Protein AF-A0A3B0PKA1-F1 (afdb_monomer_lite)

pLDDT: mean 84.86, std 13.34, range [21.42, 97.5]

Structure (mmCIF, N/CA/C/O backbone):
data_AF-A0A3B0PKA1-F1
#
_entry.id   AF-A0A3B0PKA1-F1
#
loop_
_atom_site.group_PDB
_atom_site.id
_atom_site.type_symbol
_atom_site.label_atom_id
_atom_site.label_alt_id
_atom_site.label_comp_id
_atom_site.label_asym_id
_atom_site.label_entity_id
_atom_site.label_seq_id
_atom_site.pdbx_PDB_ins_code
_atom_site.Cartn_x
_atom_site.Cartn_y
_atom_site.Cartn_z
_atom_site.occupancy
_atom_site.B_iso_or_equiv
_atom_site.auth_seq_id
_atom_site.auth_comp_id
_atom_site.auth_asym_id
_atom_site.auth_atom_id
_atom_site.pdbx_PDB_model_num
ATOM 1 N N . MET A 1 1 ? -77.664 -12.322 25.463 1.00 48.25 1 MET A N 1
ATOM 2 C CA . MET A 1 1 ? -76.205 -12.527 25.342 1.00 48.25 1 MET A CA 1
ATOM 3 C C . MET A 1 1 ? -75.814 -13.983 25.418 1.00 48.25 1 MET A C 1
ATOM 5 O O . MET A 1 1 ? -75.899 -14.606 26.480 1.00 48.25 1 MET A O 1
ATOM 9 N N . SER A 1 2 ? -75.404 -14.516 24.267 1.00 49.59 2 SER A N 1
ATOM 10 C CA . SER A 1 2 ? -74.967 -15.905 24.112 1.00 49.59 2 SER A CA 1
ATOM 11 C C . SER A 1 2 ? -73.752 -16.231 25.003 1.00 49.59 2 SER A C 1
ATOM 13 O O . SER A 1 2 ? -72.938 -15.366 25.334 1.00 49.59 2 SER A O 1
ATOM 15 N N . LYS A 1 3 ? -73.601 -17.505 25.400 1.00 47.59 3 LYS A N 1
ATOM 16 C CA . LYS A 1 3 ? -72.498 -17.985 26.266 1.00 47.59 3 LYS A CA 1
ATOM 17 C C . LYS A 1 3 ? -71.099 -17.674 25.703 1.00 47.59 3 LYS A C 1
ATOM 19 O O . LYS A 1 3 ? -70.164 -17.510 26.482 1.00 47.59 3 LYS A O 1
ATOM 24 N N . LYS A 1 4 ? -70.956 -17.600 24.374 1.00 49.38 4 LYS A N 1
ATOM 25 C CA . LYS A 1 4 ? -69.690 -17.305 23.681 1.00 49.38 4 LYS A CA 1
ATOM 26 C C . LYS A 1 4 ? -69.382 -15.802 23.631 1.00 49.38 4 LYS A C 1
ATOM 28 O O . LYS A 1 4 ? -68.268 -15.447 23.999 1.00 49.38 4 LYS A O 1
ATOM 33 N N . LEU A 1 5 ? -70.361 -14.928 23.354 1.00 52.94 5 LEU A N 1
ATOM 34 C CA . LEU A 1 5 ? -70.162 -13.470 23.461 1.00 52.94 5 LEU A CA 1
ATOM 35 C C . LEU A 1 5 ? -69.866 -13.044 24.910 1.00 52.94 5 LEU A C 1
ATOM 37 O O . LEU A 1 5 ? -69.039 -12.176 25.158 1.00 52.94 5 LEU A O 1
ATOM 41 N N . LYS A 1 6 ? -70.481 -13.719 25.895 1.00 49.94 6 LYS A N 1
ATOM 42 C CA . LYS A 1 6 ? -70.120 -13.543 27.310 1.00 49.94 6 LYS A CA 1
ATOM 43 C C . LYS A 1 6 ? -68.649 -13.892 27.566 1.00 49.94 6 LYS A C 1
ATOM 45 O O . LYS A 1 6 ? -67.989 -13.155 28.283 1.00 49.94 6 LYS A O 1
ATOM 50 N N . ARG A 1 7 ? -68.109 -14.973 26.983 1.00 48.44 7 ARG A N 1
ATOM 51 C CA . ARG A 1 7 ? -66.695 -15.372 27.156 1.00 48.44 7 ARG A CA 1
ATOM 52 C C . ARG A 1 7 ? -65.703 -14.387 26.521 1.00 48.44 7 ARG A C 1
ATOM 54 O O . ARG A 1 7 ? -64.682 -14.128 27.150 1.00 48.44 7 ARG A O 1
ATOM 61 N N . SER A 1 8 ? -65.999 -13.819 25.348 1.00 44.75 8 SER A N 1
ATOM 62 C CA . SER A 1 8 ? -65.155 -12.779 24.730 1.00 44.75 8 SER A CA 1
ATOM 63 C C . SER A 1 8 ? -65.205 -11.454 25.505 1.00 44.75 8 SER A C 1
ATOM 65 O O . SER A 1 8 ? -64.169 -10.825 25.709 1.00 44.75 8 SER A O 1
ATOM 67 N N . LEU A 1 9 ? -66.364 -11.083 26.063 1.00 46.16 9 LEU A N 1
ATOM 68 C CA . LEU A 1 9 ? -66.490 -9.956 27.002 1.00 46.16 9 LEU A CA 1
ATOM 69 C C . LEU A 1 9 ? -65.773 -10.192 28.340 1.00 46.16 9 LEU A C 1
ATOM 71 O O . LEU A 1 9 ? -65.157 -9.267 28.864 1.00 46.16 9 LEU A O 1
ATOM 75 N N . PHE A 1 10 ? -65.796 -11.419 28.873 1.00 46.25 10 PHE A N 1
ATOM 76 C CA . PHE A 1 10 ? -65.104 -11.767 30.121 1.00 46.25 10 PHE A CA 1
ATOM 77 C C . PHE A 1 10 ? -63.570 -11.682 30.006 1.00 46.25 10 PHE A C 1
ATOM 79 O O . PHE A 1 10 ? -62.896 -11.371 30.986 1.00 46.25 10 PHE A O 1
ATOM 86 N N . ALA A 1 11 ? -63.006 -11.925 28.819 1.00 46.72 11 ALA A N 1
ATOM 87 C CA . ALA A 1 11 ? -61.573 -11.758 28.572 1.00 46.72 11 ALA A CA 1
ATOM 88 C C . ALA A 1 11 ? -61.147 -10.278 28.526 1.00 46.72 11 ALA A C 1
ATOM 90 O O . ALA A 1 11 ? -60.048 -9.945 28.960 1.00 46.72 11 ALA A O 1
ATOM 91 N N . ILE A 1 12 ? -62.036 -9.386 28.078 1.00 41.16 12 ILE A N 1
ATOM 92 C CA . ILE A 1 12 ? -61.832 -7.927 28.097 1.00 41.16 12 ILE A CA 1
ATOM 93 C C . ILE A 1 12 ? -62.054 -7.358 29.514 1.00 41.16 12 ILE A C 1
ATOM 95 O O . ILE A 1 12 ? -61.378 -6.410 29.917 1.00 41.16 12 ILE A O 1
ATOM 99 N N . SER A 1 13 ? -62.956 -7.954 30.305 1.00 42.12 13 SER A N 1
ATOM 100 C CA . SER A 1 13 ? -63.245 -7.528 31.683 1.00 42.12 13 SER A CA 1
ATOM 101 C C . SER A 1 13 ? -62.254 -8.043 32.732 1.00 42.12 13 SER A C 1
ATOM 103 O O . SER A 1 13 ? -62.233 -7.517 33.837 1.00 42.12 13 SER A O 1
ATOM 105 N N . ALA A 1 14 ? -61.403 -9.029 32.419 1.00 40.91 14 ALA A N 1
ATOM 106 C CA . ALA A 1 14 ? -60.359 -9.536 33.327 1.00 40.91 14 ALA A CA 1
ATOM 107 C C . ALA A 1 14 ? -59.268 -8.494 33.679 1.00 40.91 14 ALA A C 1
ATOM 109 O O . ALA A 1 14 ? -58.341 -8.784 34.430 1.00 40.91 14 ALA A O 1
ATOM 110 N N . LEU A 1 15 ? -59.397 -7.275 33.150 1.00 39.22 15 LEU A N 1
ATOM 111 C CA . LEU A 1 15 ? -58.560 -6.112 33.415 1.00 39.22 15 LEU A CA 1
ATOM 112 C C . LEU A 1 15 ? -59.073 -5.205 34.565 1.00 39.22 15 LEU A C 1
ATOM 114 O O . LEU A 1 15 ? -58.473 -4.152 34.765 1.00 39.22 15 LEU A O 1
ATOM 118 N N . SER A 1 16 ? -60.135 -5.558 35.312 1.00 33.66 16 SER A N 1
ATOM 119 C CA . SER A 1 16 ? -60.466 -4.953 36.627 1.00 33.66 16 SER A CA 1
ATOM 120 C C . SER A 1 16 ? -61.493 -5.762 37.455 1.00 33.66 16 SER A C 1
ATOM 122 O O . SER A 1 16 ? -62.123 -6.704 36.978 1.00 33.66 16 SER A O 1
ATOM 124 N N . THR A 1 17 ? -61.614 -5.418 38.742 1.00 30.28 17 THR A N 1
ATOM 125 C CA . THR A 1 17 ? -62.370 -6.104 39.809 1.00 30.28 17 THR A CA 1
ATOM 126 C C . THR A 1 17 ? -63.901 -6.108 39.642 1.00 30.28 17 THR A C 1
ATOM 128 O O . THR A 1 17 ? -64.509 -5.050 39.553 1.00 30.28 17 THR A O 1
ATOM 131 N N . LEU A 1 18 ? -64.479 -7.320 39.705 1.00 28.75 18 LEU A N 1
ATOM 132 C CA . LEU A 1 18 ? -65.844 -7.753 40.089 1.00 28.75 18 LEU A CA 1
ATOM 133 C C . LEU A 1 18 ? -67.097 -6.955 39.657 1.00 28.75 18 LEU A C 1
ATOM 135 O O . LEU A 1 18 ? -67.334 -5.825 40.062 1.00 28.75 18 LEU A O 1
ATOM 139 N N . GLY A 1 19 ? -68.015 -7.687 39.011 1.00 25.94 19 GLY A N 1
ATOM 140 C CA . GLY A 1 19 ? -69.437 -7.361 38.872 1.00 25.94 19 GLY A CA 1
ATOM 141 C C . GLY A 1 19 ? -70.203 -8.525 38.232 1.00 25.94 19 GLY A C 1
ATOM 142 O O . GLY A 1 19 ? -70.365 -8.578 37.016 1.00 25.94 19 GLY A O 1
ATOM 143 N N . LEU A 1 20 ? -70.622 -9.504 39.042 1.00 32.75 20 LEU A N 1
ATOM 144 C CA . LEU A 1 20 ? -71.535 -10.579 38.629 1.00 32.75 20 LEU A CA 1
ATOM 145 C C . LEU A 1 20 ? -72.893 -9.976 38.253 1.00 32.75 20 LEU A C 1
ATOM 147 O O . LEU A 1 20 ? -73.481 -9.278 39.073 1.00 32.75 20 LEU A O 1
ATOM 151 N N . ILE A 1 21 ? -73.428 -10.296 37.070 1.00 27.05 21 ILE A N 1
ATOM 152 C CA . ILE A 1 21 ? -74.845 -10.051 36.771 1.00 27.05 21 ILE A CA 1
ATOM 153 C C . ILE A 1 21 ? -75.478 -11.301 36.153 1.00 27.05 21 ILE A C 1
ATOM 155 O O . ILE A 1 21 ? -75.016 -11.868 35.157 1.00 27.05 21 ILE A O 1
ATOM 159 N N . THR A 1 22 ? -76.540 -11.724 36.826 1.00 25.30 22 THR A N 1
ATOM 160 C CA . THR A 1 22 ? -77.442 -12.842 36.571 1.00 25.30 22 THR A CA 1
ATOM 161 C C . THR A 1 22 ? -78.277 -12.643 35.302 1.00 25.30 22 THR A C 1
ATOM 163 O O . THR A 1 22 ? -78.594 -11.531 34.888 1.00 25.30 22 THR A O 1
ATOM 166 N N . SER A 1 23 ? -78.626 -13.751 34.648 1.00 23.38 23 SER A N 1
ATOM 167 C CA . SER A 1 23 ? -79.532 -13.786 33.497 1.00 23.38 23 SER A CA 1
ATOM 168 C C . SER A 1 23 ? -80.993 -13.833 33.943 1.00 23.38 23 SER A C 1
ATOM 170 O O . SER A 1 23 ? -81.346 -14.730 34.703 1.00 23.38 23 SER A O 1
ATOM 172 N N . CYS A 1 24 ? -81.843 -12.965 33.391 1.00 21.42 24 CYS A N 1
ATOM 173 C CA . CYS A 1 24 ? -83.278 -13.234 33.285 1.00 21.42 24 CYS A CA 1
ATOM 174 C C . CYS A 1 24 ? -83.557 -13.938 31.954 1.00 21.42 24 CYS A C 1
ATOM 176 O O . CYS A 1 24 ? -83.098 -13.496 30.898 1.00 21.42 24 CYS A O 1
ATOM 178 N N . SER A 1 25 ? -84.268 -15.060 32.030 1.00 26.38 25 SER A N 1
ATOM 179 C CA . SER A 1 25 ? -84.906 -15.715 30.893 1.00 26.38 25 SER A CA 1
ATOM 180 C C . SER A 1 25 ? -86.164 -14.950 30.502 1.00 26.38 25 SER A C 1
ATOM 182 O O . SER A 1 25 ? -86.925 -14.583 31.393 1.00 26.38 25 SER A O 1
ATOM 184 N N . CYS A 1 26 ? -86.440 -14.826 29.207 1.00 22.48 26 CYS A N 1
ATOM 185 C CA . CYS A 1 26 ? -87.799 -14.617 28.718 1.00 22.48 26 CYS A CA 1
ATOM 186 C C . CYS A 1 26 ? -88.085 -15.577 27.563 1.00 22.48 26 CYS A C 1
ATOM 188 O O . CYS A 1 26 ? -87.198 -15.958 26.800 1.00 22.48 26 CYS A O 1
ATOM 190 N N . SER A 1 27 ? -89.335 -16.011 27.563 1.00 24.77 27 SER A N 1
ATOM 191 C CA . SER A 1 27 ? -89.981 -17.113 26.865 1.00 24.77 27 SER A CA 1
ATOM 192 C C . SER A 1 27 ? -90.257 -16.865 25.379 1.00 24.77 27 SER A C 1
ATOM 194 O O . SER A 1 27 ? -90.364 -15.727 24.929 1.00 24.77 27 SER A O 1
ATOM 196 N N . LYS A 1 28 ? -90.425 -17.981 24.657 1.00 32.22 28 LYS A N 1
ATOM 197 C CA . LYS A 1 28 ? -90.953 -18.085 23.289 1.00 32.22 28 LYS A CA 1
ATOM 198 C C . LYS A 1 28 ? -92.374 -17.511 23.166 1.00 32.22 28 LYS A C 1
ATOM 200 O O . LYS A 1 28 ? -93.164 -17.736 24.085 1.00 32.22 28 LYS A O 1
ATOM 205 N N . PRO A 1 29 ? -92.733 -16.914 22.019 1.00 26.41 29 PRO A N 1
ATOM 206 C CA . PRO A 1 29 ? -94.102 -16.871 21.529 1.00 26.41 29 PRO A CA 1
ATOM 207 C C . PRO A 1 29 ? -94.347 -17.889 20.401 1.00 26.41 29 PRO A C 1
ATOM 209 O O . PRO A 1 29 ? -93.425 -18.380 19.754 1.00 26.41 29 PRO A O 1
ATOM 212 N N . GLU A 1 30 ? -95.625 -18.223 20.258 1.00 27.77 30 GLU A N 1
ATOM 213 C CA . GLU A 1 30 ? -96.225 -19.273 19.436 1.00 27.77 30 GLU A CA 1
ATOM 214 C C . GLU A 1 30 ? -96.279 -18.968 17.931 1.00 27.77 30 GLU A C 1
ATOM 216 O O . GLU A 1 30 ? -96.317 -17.817 17.497 1.00 27.77 30 GLU A O 1
ATOM 221 N N . GLU A 1 31 ? -96.354 -20.057 17.163 1.00 31.94 31 GLU A N 1
ATOM 222 C CA . GLU A 1 31 ? -96.553 -20.123 15.716 1.00 31.94 31 GLU A CA 1
ATOM 223 C C . GLU A 1 31 ? -97.854 -19.457 15.238 1.00 31.94 31 GLU A C 1
ATOM 225 O O . GLU A 1 31 ? -98.938 -19.682 15.782 1.00 31.94 31 GLU A O 1
ATOM 230 N N . LYS A 1 32 ? -97.767 -18.764 14.096 1.00 29.14 32 LYS A N 1
ATOM 231 C CA . LYS A 1 32 ? -98.880 -18.618 13.152 1.00 29.14 32 LYS A CA 1
ATOM 232 C C . LYS A 1 32 ? -98.421 -18.924 11.728 1.00 29.14 32 LYS A C 1
ATOM 234 O O . LYS A 1 32 ? -97.466 -18.347 11.223 1.00 29.14 32 LYS A O 1
ATOM 239 N N . VAL A 1 33 ? -99.157 -19.834 11.097 1.00 37.03 33 VAL A N 1
ATOM 240 C CA . VAL A 1 33 ? -99.044 -20.269 9.700 1.00 37.03 33 VAL A CA 1
ATOM 241 C C . VAL A 1 33 ? -99.856 -19.328 8.807 1.00 37.03 33 VAL A C 1
ATOM 243 O O . VAL A 1 33 ? -101.054 -19.205 9.045 1.00 37.03 33 VAL A O 1
ATOM 246 N N . VAL A 1 34 ? -99.245 -18.738 7.763 1.00 34.03 34 VAL A N 1
ATOM 247 C CA . VAL A 1 34 ? -99.945 -18.279 6.538 1.00 34.03 34 VAL A CA 1
ATOM 248 C C . VAL A 1 34 ? -99.058 -18.426 5.278 1.00 34.03 34 VAL A C 1
ATOM 250 O O . VAL A 1 34 ? -98.109 -17.679 5.051 1.00 34.03 34 VAL A O 1
ATOM 253 N N . GLU A 1 35 ? -99.426 -19.444 4.497 1.00 38.50 35 GLU A N 1
ATOM 254 C CA . GLU A 1 35 ? -99.403 -19.720 3.042 1.00 38.50 35 GLU A CA 1
ATOM 255 C C . GLU A 1 35 ? -98.664 -18.829 1.995 1.00 38.50 35 GLU A C 1
ATOM 257 O O . GLU A 1 35 ? -99.011 -17.689 1.690 1.00 38.50 35 GLU A O 1
ATOM 262 N N . ASP A 1 36 ? -97.701 -19.472 1.314 1.00 48.66 36 ASP A N 1
ATOM 263 C CA . ASP A 1 36 ? -97.700 -19.869 -0.117 1.00 48.66 36 ASP A CA 1
ATOM 264 C C . ASP A 1 36 ? -97.732 -18.870 -1.298 1.00 48.66 36 ASP A C 1
ATOM 266 O O . ASP A 1 36 ? -97.757 -19.298 -2.453 1.00 48.66 36 ASP A O 1
ATOM 270 N N . LYS A 1 37 ? -97.541 -17.561 -1.092 1.00 48.62 37 LYS A N 1
ATOM 271 C CA . LYS A 1 37 ? -97.095 -16.653 -2.193 1.00 48.62 37 LYS A CA 1
ATOM 272 C C . LYS A 1 37 ? -95.758 -15.943 -1.964 1.00 48.62 37 LYS A C 1
ATOM 274 O O . LYS A 1 37 ? -95.287 -15.204 -2.822 1.00 48.62 37 LYS A O 1
ATOM 279 N N . LYS A 1 38 ? -95.114 -16.226 -0.832 1.00 53.88 38 LYS A N 1
ATOM 280 C CA . LYS A 1 38 ? -93.883 -15.579 -0.350 1.00 53.88 38 LYS A CA 1
ATOM 281 C C . LYS A 1 38 ? -92.579 -16.206 -0.921 1.00 53.88 38 LYS A C 1
ATOM 283 O O . LYS A 1 38 ? -91.553 -15.542 -1.001 1.00 53.88 38 LYS A O 1
ATOM 288 N N . LYS A 1 39 ? -92.610 -17.453 -1.424 1.00 53.81 39 LYS A N 1
ATOM 289 C CA . LYS A 1 39 ? -91.412 -18.262 -1.781 1.00 53.81 39 LYS A CA 1
ATOM 290 C C . LYS A 1 39 ? -90.737 -17.993 -3.141 1.00 53.81 39 LYS A C 1
ATOM 292 O O . LYS A 1 39 ? -89.712 -18.611 -3.421 1.00 53.81 39 LYS A O 1
ATOM 297 N N . THR A 1 40 ? -91.258 -17.111 -3.997 1.00 57.56 40 THR A N 1
ATOM 298 C CA . THR A 1 40 ? -90.660 -16.831 -5.326 1.00 57.56 40 THR A CA 1
ATOM 299 C C . THR A 1 40 ? -89.819 -15.552 -5.387 1.00 57.56 40 THR A C 1
ATOM 301 O O . THR A 1 40 ? -89.220 -15.287 -6.428 1.00 57.56 40 THR A O 1
ATOM 304 N N . SER A 1 41 ? -89.755 -14.753 -4.314 1.00 77.31 41 SER A N 1
ATOM 305 C CA . SER A 1 41 ? -88.851 -13.593 -4.257 1.00 77.31 41 SER A CA 1
ATOM 306 C C . SER A 1 41 ? -87.399 -14.068 -4.209 1.00 77.31 41 SER A C 1
ATOM 308 O O . SER A 1 41 ? -87.027 -14.899 -3.376 1.00 77.31 41 SER A O 1
ATOM 310 N N . LYS A 1 42 ? -86.573 -13.526 -5.109 1.00 83.12 42 LYS A N 1
ATOM 311 C CA . LYS A 1 42 ? -85.138 -13.816 -5.165 1.00 83.12 42 LYS A CA 1
ATOM 312 C C . LYS A 1 42 ? -84.442 -13.353 -3.882 1.00 83.12 42 LYS A C 1
ATOM 314 O O . LYS A 1 42 ? -83.592 -14.065 -3.361 1.00 83.12 42 LYS A O 1
ATOM 319 N N . GLU A 1 43 ? -84.855 -12.202 -3.364 1.00 85.75 43 GLU A N 1
ATOM 320 C CA . GLU A 1 43 ? -84.355 -11.573 -2.145 1.00 85.75 43 GLU A CA 1
ATOM 321 C C . GLU A 1 43 ? -84.731 -12.396 -0.898 1.00 85.75 43 GLU A C 1
ATOM 323 O O . GLU A 1 43 ? -83.885 -12.626 -0.036 1.00 85.75 43 GLU A O 1
ATOM 328 N N . TYR A 1 44 ? -85.954 -12.934 -0.815 1.00 86.62 44 TYR A N 1
ATOM 329 C CA . TYR A 1 44 ? -86.344 -13.817 0.296 1.00 86.62 44 TYR A CA 1
ATOM 330 C C . TYR A 1 44 ? -85.528 -15.123 0.323 1.00 86.62 44 TYR A C 1
ATOM 332 O O . TYR A 1 44 ? -85.016 -15.523 1.366 1.00 86.62 44 TYR A O 1
ATOM 340 N N . GLN A 1 45 ? -85.339 -15.767 -0.834 1.00 86.00 45 GLN A N 1
ATOM 341 C CA . GLN A 1 45 ? -84.518 -16.983 -0.928 1.00 86.00 45 GLN A CA 1
ATOM 342 C C . GLN A 1 45 ? -83.038 -16.720 -0.608 1.00 86.00 45 GLN A C 1
ATOM 344 O O . GLN A 1 45 ? -82.337 -17.606 -0.120 1.00 86.00 45 GLN A O 1
ATOM 349 N N . GLU A 1 46 ? -82.537 -15.523 -0.920 1.00 88.62 46 GLU A N 1
ATOM 350 C CA . GLU A 1 46 ? -81.169 -15.108 -0.609 1.00 88.62 46 GLU A CA 1
ATOM 351 C C . GLU A 1 46 ? -80.947 -15.002 0.904 1.00 88.62 46 GLU A C 1
ATOM 353 O O . GLU A 1 46 ? -79.984 -15.576 1.420 1.00 88.62 46 GLU A O 1
ATOM 358 N N . ILE A 1 47 ? -81.857 -14.338 1.623 1.00 87.94 47 ILE A N 1
ATOM 359 C CA . ILE A 1 47 ? -81.729 -14.177 3.075 1.00 87.94 47 ILE A CA 1
ATOM 360 C C . ILE A 1 47 ? -81.985 -15.492 3.831 1.00 87.94 47 ILE A C 1
ATOM 362 O O . ILE A 1 47 ? -81.279 -15.790 4.794 1.00 87.94 47 ILE A O 1
ATOM 366 N N . GLU A 1 48 ? -82.914 -16.332 3.360 1.00 87.62 48 GLU A N 1
ATOM 367 C CA . GLU A 1 48 ? -83.159 -17.678 3.902 1.00 87.62 48 GLU A CA 1
ATOM 368 C C . GLU A 1 48 ? -81.900 -18.555 3.796 1.00 87.62 48 GLU A C 1
ATOM 370 O O . GLU A 1 48 ? -81.413 -19.077 4.803 1.00 87.62 48 GLU A O 1
ATOM 375 N N . LYS A 1 49 ? -81.284 -18.610 2.604 1.00 88.56 49 LYS A N 1
ATOM 376 C CA . LYS A 1 49 ? -80.013 -19.319 2.397 1.00 88.56 49 LYS A CA 1
ATOM 377 C C . LYS A 1 49 ? -78.902 -18.770 3.281 1.00 88.56 49 LYS A C 1
ATOM 379 O O . LYS A 1 49 ? -78.116 -19.556 3.808 1.00 88.56 49 LYS A O 1
ATOM 384 N N . PHE A 1 50 ? -78.793 -17.450 3.438 1.00 90.75 50 PHE A N 1
ATOM 385 C CA . PHE A 1 50 ? -77.783 -16.855 4.313 1.00 90.75 50 PHE A CA 1
ATOM 386 C C . PHE A 1 50 ? -77.911 -17.368 5.753 1.00 90.75 50 PHE A C 1
ATOM 388 O O . PHE A 1 50 ? -76.899 -17.710 6.374 1.00 90.75 50 PHE A O 1
ATOM 395 N N . PHE A 1 51 ? -79.135 -17.460 6.276 1.00 90.38 51 PHE A N 1
ATOM 396 C CA . PHE A 1 51 ? -79.373 -17.984 7.616 1.00 90.38 51 PHE A CA 1
ATOM 397 C C . PHE A 1 51 ? -79.048 -19.474 7.737 1.00 90.38 51 PHE A C 1
ATOM 399 O O . PHE A 1 51 ? -78.365 -19.847 8.690 1.00 90.38 51 PHE A O 1
ATOM 406 N N . ASP A 1 52 ? -79.449 -20.302 6.768 1.00 86.00 52 ASP A N 1
ATOM 407 C CA . ASP A 1 52 ? -79.127 -21.738 6.747 1.00 86.00 52 ASP A CA 1
ATOM 408 C C . ASP A 1 52 ? -77.612 -21.997 6.806 1.00 86.00 52 ASP A C 1
ATOM 410 O O . ASP A 1 52 ? -77.145 -22.855 7.552 1.00 86.00 52 ASP A O 1
ATOM 414 N N . HIS A 1 53 ? -76.814 -21.208 6.077 1.00 86.62 53 HIS A N 1
ATOM 415 C CA . HIS A 1 53 ? -75.350 -21.337 6.074 1.00 86.62 53 HIS A CA 1
ATOM 416 C C . HIS A 1 53 ? -74.680 -20.888 7.383 1.00 86.62 53 HIS A C 1
ATOM 418 O O . HIS A 1 53 ? -73.504 -21.186 7.605 1.00 86.62 53 HIS A O 1
ATOM 424 N N . ASN A 1 54 ? -75.381 -20.137 8.233 1.00 82.56 54 ASN A N 1
ATOM 425 C CA . ASN A 1 54 ? -74.835 -19.560 9.461 1.00 82.56 54 ASN A CA 1
ATOM 426 C C . ASN A 1 54 ? -75.503 -20.104 10.736 1.00 82.56 54 ASN A C 1
ATOM 428 O O . ASN A 1 54 ? -75.267 -19.578 11.833 1.00 82.56 54 ASN A O 1
ATOM 432 N N . GLU A 1 55 ? -76.294 -21.174 10.627 1.00 72.00 55 GLU A N 1
ATOM 433 C CA . GLU A 1 55 ? -76.774 -21.911 11.792 1.00 72.00 55 GLU A CA 1
ATOM 434 C C . GLU A 1 55 ? -75.598 -22.480 12.615 1.00 72.00 55 GLU A C 1
ATOM 436 O O . GLU A 1 55 ? -74.573 -22.886 12.060 1.00 72.00 55 GLU A O 1
ATOM 441 N N . PRO A 1 56 ? -75.702 -22.522 13.957 1.00 76.25 56 PRO A N 1
ATOM 442 C CA . PRO A 1 56 ? -76.844 -22.117 14.780 1.00 76.25 56 PRO A CA 1
ATOM 443 C C . PRO A 1 56 ? -76.752 -20.673 15.322 1.00 76.25 56 PRO A C 1
ATOM 445 O O . PRO A 1 56 ? -77.486 -20.315 16.243 1.00 76.25 56 PRO A O 1
ATOM 448 N N . ILE A 1 57 ? -75.809 -19.844 14.843 1.00 77.81 57 ILE A N 1
ATOM 449 C CA . ILE A 1 57 ? -75.477 -18.545 15.472 1.00 77.81 57 ILE A CA 1
ATOM 450 C C . ILE A 1 57 ? -76.659 -17.565 15.400 1.00 77.81 57 ILE A C 1
ATOM 452 O O . ILE A 1 57 ? -76.854 -16.778 16.326 1.00 77.81 57 ILE A O 1
ATOM 456 N N . PHE A 1 58 ? -77.456 -17.636 14.331 1.00 86.69 58 PHE A N 1
ATOM 457 C CA . PHE A 1 58 ? -78.508 -16.664 14.017 1.00 86.69 58 PHE A CA 1
ATOM 458 C C . PHE A 1 58 ? -79.935 -17.207 14.107 1.00 86.69 58 PHE A C 1
ATOM 460 O O . PHE A 1 58 ? -80.847 -16.548 13.624 1.00 86.69 58 PHE A O 1
ATOM 467 N N . ASN A 1 59 ? -80.158 -18.362 14.739 1.00 82.06 59 ASN A N 1
ATOM 468 C CA . ASN A 1 59 ? -81.478 -19.011 14.755 1.00 82.06 59 ASN A CA 1
ATOM 469 C C . ASN A 1 59 ? -82.597 -18.098 15.287 1.00 82.06 59 ASN A C 1
ATOM 471 O O . ASN A 1 59 ? -83.680 -18.070 14.717 1.00 82.06 59 ASN A O 1
ATOM 475 N N . ASN A 1 60 ? -82.314 -17.303 16.323 1.00 81.50 60 ASN A N 1
ATOM 476 C CA . ASN A 1 60 ? -83.312 -16.407 16.917 1.00 81.50 60 ASN A CA 1
ATOM 477 C C . ASN A 1 60 ? -83.744 -15.299 15.942 1.00 81.50 60 ASN A C 1
ATOM 479 O O . ASN A 1 60 ? -84.931 -15.106 15.717 1.00 81.50 60 ASN A O 1
ATOM 483 N N . ILE A 1 61 ? -82.791 -14.593 15.326 1.00 86.12 61 ILE A N 1
ATOM 484 C CA . ILE A 1 61 ? -83.115 -13.545 14.347 1.00 86.12 61 ILE A CA 1
ATOM 485 C C . ILE A 1 61 ? -83.632 -14.125 13.021 1.00 86.12 61 ILE A C 1
ATOM 487 O O . ILE A 1 61 ? -84.424 -13.468 12.356 1.00 86.12 61 ILE A O 1
ATOM 491 N N . LYS A 1 62 ? -83.238 -15.353 12.649 1.00 87.62 62 LYS A N 1
ATOM 492 C CA . LYS A 1 62 ? -83.764 -16.074 11.478 1.00 87.62 62 LYS A CA 1
ATOM 493 C C . LYS A 1 62 ? -85.282 -16.218 11.568 1.00 87.62 62 LYS A C 1
ATOM 495 O O . LYS A 1 62 ? -85.974 -15.850 10.625 1.00 87.62 62 LYS A O 1
ATOM 500 N N . GLU A 1 63 ? -85.789 -16.728 12.692 1.00 83.88 63 GLU A N 1
ATOM 501 C CA . GLU A 1 63 ? -87.230 -16.919 12.911 1.00 83.88 63 GLU A CA 1
ATOM 502 C C . GLU A 1 63 ? -87.994 -15.585 12.824 1.00 83.88 63 GLU A C 1
ATOM 504 O O . GLU A 1 63 ? -88.988 -15.490 12.100 1.00 83.88 63 GLU A O 1
ATOM 509 N N . THR A 1 64 ? -87.488 -14.531 13.473 1.00 85.56 64 THR A N 1
ATOM 510 C CA . THR A 1 64 ? -88.084 -13.182 13.446 1.00 85.56 64 THR A CA 1
ATOM 511 C C . THR A 1 64 ? -88.088 -12.581 12.036 1.00 85.56 64 THR A C 1
ATOM 513 O O . THR A 1 64 ? -89.127 -12.171 11.531 1.00 85.56 64 THR A O 1
ATOM 516 N N . VAL A 1 65 ? -86.944 -12.577 11.344 1.00 87.19 65 VAL A N 1
ATOM 517 C CA . VAL A 1 65 ? -86.817 -11.945 10.020 1.00 87.19 65 VAL A CA 1
ATOM 518 C C . VAL A 1 65 ? -87.644 -12.674 8.967 1.00 87.19 65 VAL A C 1
ATOM 520 O O . VAL A 1 65 ? -88.287 -12.014 8.157 1.00 87.19 65 VAL A O 1
ATOM 523 N N . LEU A 1 66 ? -87.644 -14.012 8.952 1.00 86.88 66 LEU A N 1
ATOM 524 C CA . LEU A 1 66 ? -88.368 -14.780 7.933 1.00 86.88 66 LEU A CA 1
ATOM 525 C C . LEU A 1 66 ? -89.890 -14.729 8.116 1.00 86.88 66 LEU A C 1
ATOM 527 O O . LEU A 1 66 ? -90.605 -14.803 7.114 1.00 86.88 66 LEU A O 1
ATOM 531 N N . SER A 1 67 ? -90.379 -14.603 9.356 1.00 84.81 67 SER A N 1
ATOM 532 C CA . SER A 1 67 ? -91.815 -14.480 9.642 1.00 84.81 67 SER A CA 1
ATOM 533 C C . SER A 1 67 ? -92.356 -13.088 9.299 1.00 84.81 67 SER A C 1
ATOM 535 O O . SER A 1 67 ? -93.381 -12.992 8.626 1.00 84.81 67 SER A O 1
ATOM 537 N N . GLU A 1 68 ? -91.625 -12.026 9.647 1.00 84.12 68 GLU A N 1
ATOM 538 C CA . GLU A 1 68 ? -92.042 -10.625 9.459 1.00 84.12 68 GLU A CA 1
ATOM 539 C C . GLU A 1 68 ? -91.680 -10.044 8.070 1.00 84.12 68 GLU A C 1
ATOM 541 O O . GLU A 1 68 ? -92.058 -8.915 7.745 1.00 84.12 68 GLU A O 1
ATOM 546 N N . TYR A 1 69 ? -90.969 -10.799 7.215 1.00 83.50 69 TYR A N 1
ATOM 547 C CA . TYR A 1 69 ? -90.335 -10.296 5.980 1.00 83.50 69 TYR A CA 1
ATOM 548 C C . TYR A 1 69 ? -91.273 -9.612 4.980 1.00 83.50 69 TYR A C 1
ATOM 550 O O . TYR A 1 69 ? -90.853 -8.751 4.219 1.00 83.50 69 TYR A O 1
ATOM 558 N N . PHE A 1 70 ? -92.535 -10.019 4.922 1.00 81.19 70 PHE A N 1
ATOM 559 C CA . PHE A 1 70 ? -93.511 -9.455 3.979 1.00 81.19 70 PHE A CA 1
ATOM 560 C C . PHE A 1 70 ? -94.585 -8.628 4.680 1.00 81.19 70 PHE A C 1
ATOM 562 O O . PHE A 1 70 ? -95.513 -8.154 4.030 1.00 81.19 70 PHE A O 1
ATOM 569 N N . ASP A 1 71 ? -94.467 -8.491 5.996 1.00 78.44 71 ASP A N 1
ATOM 570 C CA . ASP A 1 71 ? -95.439 -7.797 6.829 1.00 78.44 71 ASP A CA 1
ATOM 571 C C . ASP A 1 71 ? -95.014 -6.322 7.038 1.00 78.44 71 ASP A C 1
ATOM 573 O O . ASP A 1 71 ? -95.726 -5.552 7.677 1.00 78.44 71 ASP A O 1
ATOM 577 N N . ASN A 1 72 ? -93.881 -5.913 6.445 1.00 70.06 72 ASN A N 1
ATOM 578 C CA . ASN A 1 72 ? -93.285 -4.578 6.514 1.00 70.06 72 ASN A CA 1
ATOM 579 C C . ASN A 1 72 ? -93.086 -3.968 5.109 1.00 70.06 72 ASN A C 1
ATOM 581 O O . ASN A 1 72 ? -92.741 -4.677 4.163 1.00 70.06 72 ASN A O 1
ATOM 585 N N . GLU A 1 73 ? -93.229 -2.643 4.973 1.00 75.81 73 GLU A N 1
ATOM 586 C CA . GLU A 1 73 ? -92.839 -1.899 3.761 1.00 75.81 73 GLU A CA 1
ATOM 587 C C . GLU A 1 73 ? -91.373 -1.440 3.861 1.00 75.81 73 GLU A C 1
ATOM 589 O O . GLU A 1 73 ? -91.038 -0.597 4.693 1.00 75.81 73 GLU A O 1
ATOM 594 N N . PHE A 1 74 ? -90.487 -1.989 3.021 1.00 83.12 74 PHE A N 1
ATOM 595 C CA . PHE A 1 74 ? -89.057 -1.647 2.984 1.00 83.12 74 PHE A CA 1
ATOM 596 C C . PHE A 1 74 ? -88.414 -1.980 1.627 1.00 83.12 74 PHE A C 1
ATOM 598 O O . PHE A 1 74 ? -88.961 -2.736 0.821 1.00 83.12 74 PHE A O 1
ATOM 605 N N . ASP A 1 75 ? -87.215 -1.443 1.378 1.00 86.19 75 ASP A N 1
ATOM 606 C CA . ASP A 1 75 ? -86.373 -1.864 0.254 1.00 86.19 75 ASP A CA 1
ATOM 607 C C . ASP A 1 75 ? -85.685 -3.192 0.603 1.00 86.19 75 ASP A C 1
ATOM 609 O O . ASP A 1 75 ? -84.694 -3.233 1.339 1.00 86.19 75 ASP A O 1
ATOM 613 N N . SER A 1 76 ? -86.235 -4.290 0.082 1.00 84.19 76 SER A N 1
ATOM 614 C CA . SER A 1 76 ? -85.778 -5.658 0.358 1.00 84.19 76 SER A CA 1
ATOM 615 C C . SER A 1 76 ? -84.315 -5.905 0.014 1.00 84.19 76 SER A C 1
ATOM 617 O O . SER A 1 76 ? -83.628 -6.628 0.738 1.00 84.19 76 SER A O 1
ATOM 619 N N . LYS A 1 77 ? -83.800 -5.257 -1.033 1.00 86.06 77 LYS A N 1
ATOM 620 C CA . LYS A 1 77 ? -82.406 -5.395 -1.450 1.00 86.06 77 LYS A CA 1
ATOM 621 C C . LYS A 1 77 ? -81.472 -4.683 -0.475 1.00 86.06 77 LYS A C 1
ATOM 623 O O . LYS A 1 77 ? -80.483 -5.272 -0.036 1.00 86.06 77 LYS A O 1
ATOM 628 N N . VAL A 1 78 ? -81.793 -3.440 -0.113 1.00 86.81 78 VAL A N 1
ATOM 629 C CA . VAL A 1 78 ? -80.992 -2.636 0.829 1.00 86.81 78 VAL A CA 1
ATOM 630 C C . VAL A 1 78 ? -81.025 -3.235 2.236 1.00 86.81 78 VAL A C 1
ATOM 632 O O . VAL A 1 78 ? -79.984 -3.312 2.896 1.00 86.81 78 VAL A O 1
ATOM 635 N N . PHE A 1 79 ? -82.194 -3.703 2.680 1.00 90.81 79 PHE A N 1
ATOM 636 C CA . PHE A 1 79 ? -82.360 -4.374 3.966 1.00 90.81 79 PHE A CA 1
ATOM 637 C C . PHE A 1 79 ? -81.567 -5.679 4.031 1.00 90.81 79 PHE A C 1
ATOM 639 O O . PHE A 1 79 ? -80.757 -5.841 4.941 1.00 90.81 79 PHE A O 1
ATOM 646 N N . ASN A 1 80 ? -81.733 -6.580 3.054 1.00 91.44 80 ASN A N 1
ATOM 647 C CA . ASN A 1 80 ? -81.008 -7.852 3.026 1.00 91.44 80 ASN A CA 1
ATOM 648 C C . ASN A 1 80 ? -79.499 -7.640 3.050 1.00 91.44 80 ASN A C 1
ATOM 650 O O . ASN A 1 80 ? -78.801 -8.282 3.833 1.00 91.44 80 ASN A O 1
ATOM 654 N N . GLN A 1 81 ? -78.996 -6.721 2.222 1.00 91.12 81 GLN A N 1
ATOM 655 C CA . GLN A 1 81 ? -77.579 -6.385 2.201 1.00 91.12 81 GLN A CA 1
ATOM 656 C C . GLN A 1 81 ? -77.112 -5.895 3.580 1.00 91.12 81 GLN A C 1
ATOM 658 O O . GLN A 1 81 ? -76.155 -6.439 4.133 1.00 91.12 81 GLN A O 1
ATOM 663 N N . SER A 1 82 ? -77.817 -4.923 4.167 1.00 91.88 82 SER A N 1
ATOM 664 C CA . SER A 1 82 ? -77.457 -4.348 5.470 1.00 91.88 82 SER A CA 1
ATOM 665 C C . SER A 1 82 ? -77.525 -5.386 6.595 1.00 91.88 82 SER A C 1
ATOM 667 O O . SER A 1 82 ? -76.639 -5.440 7.448 1.00 91.88 82 SER A O 1
ATOM 669 N N . LEU A 1 83 ? -78.536 -6.256 6.586 1.00 92.06 83 LEU A N 1
ATOM 670 C CA . LEU A 1 83 ? -78.709 -7.321 7.568 1.00 92.06 83 LEU A CA 1
ATOM 671 C C . LEU A 1 83 ? -77.598 -8.367 7.460 1.00 92.06 83 LEU A C 1
ATOM 673 O O . LEU A 1 83 ? -76.973 -8.703 8.464 1.00 92.06 83 LEU A O 1
ATOM 677 N N . MET A 1 84 ? -77.316 -8.862 6.253 1.00 92.88 84 MET A N 1
ATOM 678 C CA . MET A 1 84 ? -76.249 -9.840 6.031 1.00 92.88 84 MET A CA 1
ATOM 679 C C . MET A 1 84 ? -74.881 -9.267 6.406 1.00 92.88 84 MET A C 1
ATOM 681 O O . MET A 1 84 ? -74.087 -9.946 7.056 1.00 92.88 84 MET A O 1
ATOM 685 N N . GLU A 1 85 ? -74.591 -8.014 6.046 1.00 92.38 85 GLU A N 1
ATOM 686 C CA . GLU A 1 85 ? -73.348 -7.338 6.425 1.00 92.38 85 GLU A CA 1
ATOM 687 C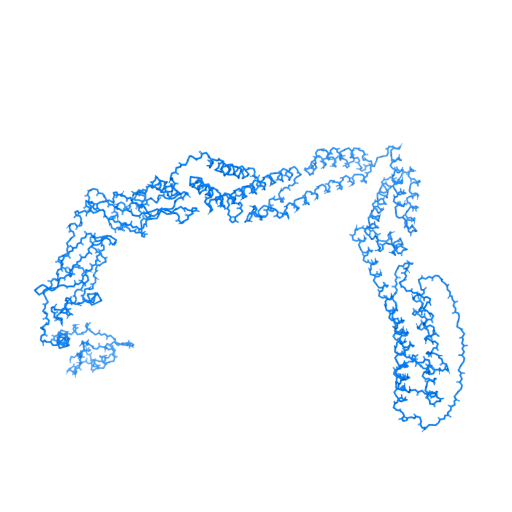 C . GLU A 1 85 ? -73.243 -7.143 7.944 1.00 92.38 85 GLU A C 1
ATOM 689 O O . GLU A 1 85 ? -72.193 -7.426 8.532 1.00 92.38 85 GLU A O 1
ATOM 694 N N . PHE A 1 86 ? -74.324 -6.722 8.604 1.00 94.44 86 PHE A N 1
ATOM 695 C CA . PHE A 1 86 ? -74.385 -6.618 10.061 1.00 94.44 86 PHE A CA 1
ATOM 696 C C . PHE A 1 86 ? -74.117 -7.974 10.728 1.00 94.44 86 PHE A C 1
ATOM 698 O O . PHE A 1 86 ? -73.229 -8.082 11.576 1.00 94.44 86 PHE A O 1
ATOM 705 N N . LEU A 1 87 ? -74.823 -9.025 10.306 1.00 91.75 87 LEU A N 1
ATOM 706 C CA . LEU A 1 87 ? -74.693 -10.372 10.860 1.00 91.75 87 LEU A CA 1
ATOM 707 C C . LEU A 1 87 ? -73.304 -10.962 10.605 1.00 91.75 87 LEU A C 1
ATOM 709 O O . LEU A 1 87 ? -72.696 -11.509 11.522 1.00 91.75 87 LEU A O 1
ATOM 713 N N . ASN A 1 88 ? -72.735 -10.778 9.414 1.00 92.19 88 ASN A N 1
ATOM 714 C CA . ASN A 1 88 ? -71.357 -11.179 9.130 1.00 92.19 88 ASN A CA 1
ATOM 715 C C . ASN A 1 88 ? -70.354 -10.485 10.063 1.00 92.19 88 ASN A C 1
ATOM 717 O O . ASN A 1 88 ? -69.444 -11.134 10.579 1.00 92.19 88 ASN A O 1
ATOM 721 N N . ASN A 1 89 ? -70.510 -9.183 10.324 1.00 90.62 89 ASN A N 1
ATOM 722 C CA . ASN A 1 89 ? -69.655 -8.477 11.282 1.00 90.62 89 ASN A CA 1
ATOM 723 C C . ASN A 1 89 ? -69.892 -8.943 12.729 1.00 90.62 89 ASN A C 1
ATOM 725 O O . ASN A 1 89 ? -68.928 -9.115 13.475 1.00 90.62 89 ASN A O 1
ATOM 729 N N . TYR A 1 90 ? -71.134 -9.242 13.117 1.00 89.69 90 TYR A N 1
ATOM 730 C CA . TYR A 1 90 ? -71.431 -9.850 14.415 1.00 89.69 90 TYR A CA 1
ATOM 731 C C . TYR A 1 90 ? -70.759 -11.221 14.563 1.00 89.69 90 TYR A C 1
ATOM 733 O O . TYR A 1 90 ? -70.162 -11.499 15.602 1.00 89.69 90 TYR A O 1
ATOM 741 N N . LYS A 1 91 ? -70.784 -12.062 13.520 1.00 87.25 91 LYS A N 1
ATOM 742 C CA . LYS A 1 91 ? -70.084 -13.355 13.499 1.00 87.25 91 LYS A CA 1
ATOM 743 C C . LYS A 1 91 ? -68.582 -13.178 13.694 1.00 87.25 91 LYS A C 1
ATOM 745 O O . LYS A 1 91 ? -68.008 -13.839 14.553 1.00 87.25 91 LYS A O 1
ATOM 750 N N . LYS A 1 92 ? -67.961 -12.230 12.982 1.00 88.62 92 LYS A N 1
ATOM 751 C CA . LYS A 1 92 ? -66.535 -11.901 13.157 1.00 88.62 92 LYS A CA 1
ATOM 752 C C . LYS A 1 92 ? -66.202 -11.507 14.598 1.00 88.62 92 LYS A C 1
ATOM 754 O O . LYS A 1 92 ? -65.172 -11.920 15.118 1.00 88.62 92 LYS A O 1
ATOM 759 N N . ILE A 1 93 ? -67.069 -10.732 15.253 1.00 85.44 93 ILE A N 1
ATOM 760 C CA . ILE A 1 93 ? -66.924 -10.381 16.674 1.00 85.44 93 ILE A CA 1
ATOM 761 C C . ILE A 1 93 ? -67.102 -11.619 17.568 1.00 85.44 93 ILE A C 1
ATOM 763 O O . ILE A 1 93 ? -66.346 -11.811 18.519 1.00 85.44 93 ILE A O 1
ATOM 767 N N . TYR A 1 94 ? -68.092 -12.462 17.276 1.00 81.69 94 TYR A N 1
ATOM 768 C CA . TYR A 1 94 ? -68.397 -13.681 18.027 1.00 81.69 94 TYR A CA 1
ATOM 769 C C . TYR A 1 94 ? -67.267 -14.720 17.969 1.00 81.69 94 TYR A C 1
ATOM 771 O O . TYR A 1 94 ? -67.034 -15.431 18.949 1.00 81.69 94 TYR A O 1
ATOM 779 N N . GLU A 1 95 ? -66.572 -14.805 16.836 1.00 82.38 95 GLU A N 1
ATOM 780 C CA . GLU A 1 95 ? -65.474 -15.743 16.576 1.00 82.38 95 GLU A CA 1
ATOM 781 C C . GLU A 1 95 ? -64.092 -15.191 16.964 1.00 82.38 95 GLU A C 1
ATOM 783 O O . GLU A 1 95 ? -63.109 -15.927 16.915 1.00 82.38 95 GLU A O 1
ATOM 788 N N . LEU A 1 96 ? -63.993 -13.922 17.376 1.00 81.12 96 LEU A N 1
ATOM 789 C CA . LEU A 1 96 ? -62.716 -13.293 17.711 1.00 81.12 96 LEU A CA 1
ATOM 790 C C . LEU A 1 96 ? -62.074 -13.929 18.958 1.00 81.12 96 LEU A C 1
ATOM 792 O O . LEU A 1 96 ? -62.576 -13.799 20.078 1.00 81.12 96 LEU A O 1
ATOM 796 N N . GLU A 1 97 ? -60.912 -14.563 18.782 1.00 74.56 97 GLU A N 1
ATOM 797 C CA . GLU A 1 97 ? -60.098 -15.075 19.886 1.00 74.56 97 GLU A CA 1
ATOM 798 C C . GLU A 1 97 ? -59.341 -13.944 20.597 1.00 74.56 97 GLU A C 1
ATOM 800 O O . GLU A 1 97 ? -58.458 -13.298 20.031 1.00 74.56 97 GLU A O 1
ATOM 805 N N . THR A 1 98 ? -59.651 -13.715 21.872 1.00 66.81 98 THR A N 1
ATOM 806 C CA . THR A 1 98 ? -58.977 -12.716 22.715 1.00 66.81 98 THR A CA 1
ATOM 807 C C . THR A 1 98 ? -57.736 -13.302 23.392 1.00 66.81 98 THR A C 1
ATOM 809 O O . THR A 1 98 ? -57.824 -14.345 24.052 1.00 66.81 98 THR A O 1
ATOM 812 N N . LYS A 1 99 ? -56.586 -12.624 23.294 1.00 66.62 99 LYS A N 1
ATOM 813 C CA . LYS A 1 99 ? -55.328 -13.068 23.916 1.00 66.62 99 LYS A CA 1
ATOM 814 C C . LYS A 1 99 ? -55.392 -12.991 25.451 1.00 66.62 99 LYS A C 1
ATOM 816 O O . LYS A 1 99 ? -55.751 -11.961 26.013 1.00 66.62 99 LYS A O 1
ATOM 821 N N . LYS A 1 100 ? -54.987 -14.069 26.138 1.00 65.88 100 LYS A N 1
ATOM 822 C CA . LYS A 1 100 ? -54.669 -14.032 27.578 1.00 65.88 100 LYS A CA 1
ATOM 823 C C . LYS A 1 100 ? -53.277 -13.434 27.774 1.00 65.88 100 LYS A C 1
ATOM 825 O O . LYS A 1 100 ? -52.350 -13.853 27.083 1.00 65.88 100 LYS A O 1
ATOM 830 N N . ILE A 1 101 ? -53.151 -12.508 28.716 1.00 68.94 101 ILE A N 1
ATOM 831 C CA . ILE A 1 101 ? -51.906 -11.805 29.053 1.00 68.94 101 ILE A CA 1
ATOM 832 C C . ILE A 1 101 ? -51.441 -12.157 30.472 1.00 68.94 101 ILE A C 1
ATOM 834 O O . ILE A 1 101 ? -52.267 -12.468 31.333 1.00 68.94 101 ILE A O 1
ATOM 838 N N . SER A 1 102 ? -50.131 -12.101 30.713 1.00 71.69 102 SER A N 1
ATOM 839 C CA . SER A 1 102 ? -49.492 -12.429 32.003 1.00 71.69 102 SER A CA 1
ATOM 840 C C . SER A 1 102 ? -49.231 -11.196 32.889 1.00 71.69 102 SER A C 1
ATOM 842 O O . SER A 1 102 ? -48.689 -11.305 33.993 1.00 71.69 102 SER A O 1
ATOM 844 N N . ILE A 1 103 ? -49.597 -10.014 32.395 1.00 75.50 103 ILE A N 1
ATOM 845 C CA . ILE A 1 103 ? -49.348 -8.701 32.998 1.00 75.50 103 ILE A CA 1
ATOM 846 C C . ILE A 1 103 ? -50.592 -8.247 33.761 1.00 75.50 103 ILE A C 1
ATOM 848 O O . ILE A 1 103 ? -51.716 -8.445 33.294 1.00 75.50 103 ILE A O 1
ATOM 852 N N . LYS A 1 104 ? -50.402 -7.604 34.916 1.00 71.25 104 LYS A N 1
ATOM 853 C CA . LYS A 1 104 ? -51.498 -6.996 35.683 1.00 71.25 104 LYS A CA 1
ATOM 854 C C . LYS A 1 104 ? -51.579 -5.491 35.401 1.00 71.25 104 LYS A C 1
ATOM 856 O O . LYS A 1 104 ? -50.563 -4.861 35.138 1.00 71.25 104 LYS A O 1
ATOM 861 N N . ASN A 1 105 ? -52.784 -4.919 35.486 1.00 66.62 105 ASN A N 1
ATOM 862 C CA . ASN A 1 105 ? -53.041 -3.471 35.382 1.00 66.62 105 ASN A CA 1
ATOM 863 C C . ASN A 1 105 ? -52.548 -2.821 34.066 1.00 66.62 105 ASN A C 1
ATOM 865 O O . ASN A 1 105 ? -51.661 -1.966 34.065 1.00 66.62 105 ASN A O 1
ATOM 869 N N . ILE A 1 106 ? -53.143 -3.210 32.930 1.00 67.94 106 ILE A N 1
ATOM 870 C CA . ILE A 1 106 ? -52.897 -2.558 31.632 1.00 67.94 106 ILE A CA 1
ATOM 871 C C . ILE A 1 106 ? -53.922 -1.447 31.384 1.00 67.94 106 ILE A C 1
ATOM 873 O O . ILE A 1 106 ? -55.132 -1.705 31.329 1.00 67.94 106 ILE A O 1
ATOM 877 N N . GLU A 1 107 ? -53.429 -0.232 31.151 1.00 65.38 107 GLU A N 1
ATOM 878 C CA . GLU A 1 107 ? -54.216 0.848 30.557 1.00 65.38 107 GLU A CA 1
ATOM 879 C C . GLU A 1 107 ? -54.454 0.552 29.074 1.00 65.38 107 GLU A C 1
ATOM 881 O O . GLU A 1 107 ? -53.522 0.347 28.297 1.00 65.38 107 GLU A O 1
ATOM 886 N N . THR A 1 108 ? -55.721 0.472 28.674 1.00 65.88 108 THR A N 1
ATOM 887 C CA . THR A 1 108 ? -56.092 0.148 27.294 1.00 65.88 108 THR A CA 1
ATOM 888 C C . THR A 1 108 ? -56.374 1.412 26.489 1.00 65.88 108 THR A C 1
ATOM 890 O O . THR A 1 108 ? -57.033 2.309 27.010 1.00 65.88 108 THR A O 1
ATOM 893 N N . PRO A 1 109 ? -56.023 1.454 25.193 1.00 65.50 109 PRO A N 1
ATOM 894 C CA . PRO A 1 109 ? -56.222 2.628 24.339 1.00 65.50 109 PRO A CA 1
ATOM 895 C C . PRO A 1 109 ? -57.684 2.845 23.901 1.00 65.50 109 PRO A C 1
ATOM 897 O O . PRO A 1 109 ? -57.949 3.650 23.013 1.00 65.50 109 PRO A O 1
ATOM 900 N N . PHE A 1 110 ? -58.639 2.106 24.467 1.00 69.69 110 PHE A N 1
ATOM 901 C CA . PHE A 1 110 ? -60.045 2.123 24.069 1.00 69.69 110 PHE A CA 1
ATOM 902 C C . PHE A 1 110 ? -60.980 2.201 25.277 1.00 69.69 110 PHE A C 1
ATOM 904 O O . PHE A 1 110 ? -60.671 1.696 26.361 1.00 69.69 110 PHE A O 1
ATOM 911 N N . ASN A 1 111 ? -62.155 2.802 25.066 1.00 76.69 111 ASN A N 1
ATOM 912 C CA . ASN A 1 111 ? -63.202 2.899 26.075 1.00 76.69 111 ASN A CA 1
ATOM 913 C C . ASN A 1 111 ? -63.943 1.557 26.203 1.00 76.69 111 ASN A C 1
ATOM 915 O O . ASN A 1 111 ? -64.818 1.214 25.405 1.00 76.69 111 ASN A O 1
ATOM 919 N N . LYS A 1 112 ? -63.572 0.782 27.228 1.00 72.25 112 LYS A N 1
ATOM 920 C CA . LYS A 1 112 ? -64.151 -0.542 27.511 1.00 72.25 112 LYS A CA 1
ATOM 921 C C . LYS A 1 112 ? -65.665 -0.489 27.733 1.00 72.25 112 LYS A C 1
ATOM 923 O O . LYS A 1 112 ? -66.367 -1.418 27.337 1.00 72.25 112 LYS A O 1
ATOM 928 N N . GLU A 1 113 ? -66.161 0.569 28.372 1.00 76.19 113 GLU A N 1
ATOM 929 C CA . GLU A 1 113 ? -67.579 0.723 28.699 1.00 76.19 113 GLU A CA 1
ATOM 930 C C . GLU A 1 113 ? -68.411 0.985 27.441 1.00 76.19 113 GLU A C 1
ATOM 932 O O . GLU A 1 113 ? -69.429 0.328 27.218 1.00 76.19 113 GLU A O 1
ATOM 937 N N . GLU A 1 114 ? -67.918 1.862 26.565 1.00 80.56 114 GLU A N 1
ATOM 938 C CA . GLU A 1 114 ? -68.551 2.172 25.283 1.00 80.56 114 GLU A CA 1
ATOM 939 C C . GLU A 1 114 ? -68.660 0.930 24.384 1.00 80.56 114 GLU A C 1
ATOM 941 O O . GLU A 1 114 ? -69.744 0.615 23.888 1.00 80.56 114 GLU A O 1
ATOM 946 N N . ILE A 1 115 ? -67.565 0.177 24.218 1.00 81.12 115 ILE A N 1
ATOM 947 C CA . ILE A 1 115 ? -67.557 -1.059 23.417 1.00 81.12 115 ILE A CA 1
ATOM 948 C C . ILE A 1 115 ? -68.503 -2.102 24.023 1.00 81.12 115 ILE A C 1
ATOM 950 O O . ILE A 1 115 ? -69.276 -2.729 23.300 1.00 81.12 115 ILE A O 1
ATOM 954 N N . SER A 1 116 ? -68.491 -2.271 25.349 1.00 78.50 116 SER A N 1
ATOM 955 C CA . SER A 1 116 ? -69.385 -3.207 26.041 1.00 78.50 116 SER A CA 1
ATOM 956 C C . SER A 1 116 ? -70.860 -2.876 25.804 1.00 78.50 116 SER A C 1
ATOM 958 O O . SER A 1 116 ? -71.664 -3.777 25.554 1.00 78.50 116 SER A O 1
ATOM 960 N N . ASN A 1 117 ? -71.223 -1.592 25.824 1.00 81.31 117 ASN A N 1
ATOM 961 C CA . ASN A 1 117 ? -72.593 -1.154 25.572 1.00 81.31 117 ASN A CA 1
ATOM 962 C C . ASN A 1 117 ? -73.011 -1.381 24.111 1.00 81.31 117 ASN A C 1
ATOM 964 O O . ASN A 1 117 ? -74.059 -1.986 23.889 1.00 81.31 117 ASN A O 1
ATOM 968 N N . LYS A 1 118 ? -72.157 -1.051 23.132 1.00 85.25 118 LYS A N 1
ATOM 969 C CA . LYS A 1 118 ? -72.412 -1.346 21.707 1.00 85.25 118 LYS A CA 1
ATOM 970 C C . LYS A 1 118 ? -72.582 -2.843 21.441 1.00 85.25 118 LYS A C 1
ATOM 972 O O . LYS A 1 118 ? -73.514 -3.256 20.761 1.00 85.25 118 LYS A O 1
ATOM 977 N N . LEU A 1 119 ? -71.737 -3.688 22.038 1.00 85.06 119 LEU A N 1
ATOM 978 C CA . LEU A 1 119 ? -71.858 -5.146 21.913 1.00 85.06 119 LEU A CA 1
ATOM 979 C C . LEU A 1 119 ? -73.180 -5.678 22.485 1.00 85.06 119 LEU A C 1
ATOM 981 O O . LEU A 1 119 ? -73.760 -6.602 21.914 1.00 85.06 119 LEU A O 1
ATOM 985 N N . LYS A 1 120 ? -73.675 -5.105 23.592 1.00 83.88 120 LYS A N 1
ATOM 986 C CA . LYS A 1 120 ? -75.003 -5.441 24.134 1.00 83.88 120 LYS A CA 1
ATOM 987 C C . LYS A 1 120 ? -76.119 -5.011 23.185 1.00 83.88 120 LYS A C 1
ATOM 989 O O . LYS A 1 120 ? -77.087 -5.749 23.047 1.00 83.88 120 LYS A O 1
ATOM 994 N N . GLU A 1 121 ? -76.004 -3.844 22.558 1.00 85.25 121 GLU A N 1
ATOM 995 C CA . GLU A 1 121 ? -76.977 -3.363 21.572 1.00 85.25 121 GLU A CA 1
ATOM 996 C C . GLU A 1 121 ? -77.027 -4.276 20.344 1.00 85.25 121 GLU A C 1
ATOM 998 O O . GLU A 1 121 ? -78.106 -4.728 19.971 1.00 85.25 121 GLU A O 1
ATOM 1003 N N . TYR A 1 122 ? -75.875 -4.660 19.788 1.00 88.94 122 TYR A N 1
ATOM 1004 C CA . TYR A 1 122 ? -75.825 -5.603 18.666 1.00 88.94 122 TYR A CA 1
ATOM 1005 C C . TYR A 1 122 ? -76.381 -6.981 19.039 1.00 88.94 122 TYR A C 1
ATOM 1007 O O . TYR A 1 122 ? -77.121 -7.587 18.269 1.00 88.94 122 TYR A O 1
ATOM 1015 N N . ASP A 1 123 ? -76.076 -7.472 20.242 1.00 84.50 123 ASP A N 1
ATOM 1016 C CA . ASP A 1 123 ? -76.604 -8.744 20.738 1.00 84.50 123 ASP A CA 1
ATOM 1017 C C . ASP A 1 123 ? -78.125 -8.718 20.953 1.00 84.50 123 ASP A C 1
ATOM 1019 O O . ASP A 1 123 ? -78.769 -9.745 20.741 1.00 84.50 123 ASP A O 1
ATOM 1023 N N . LYS A 1 124 ? -78.713 -7.570 21.323 1.00 86.62 124 LYS A N 1
ATOM 1024 C CA . LYS A 1 124 ? -80.175 -7.413 21.390 1.00 86.62 124 LYS A CA 1
ATOM 1025 C C . LYS A 1 124 ? -80.815 -7.581 20.016 1.00 86.62 124 LYS A C 1
ATOM 1027 O O . LYS A 1 124 ? -81.821 -8.267 19.931 1.00 86.62 124 LYS A O 1
ATOM 1032 N N . ILE A 1 125 ? -80.216 -7.017 18.966 1.00 86.00 125 ILE A N 1
ATOM 1033 C CA . ILE A 1 125 ? -80.722 -7.126 17.589 1.00 86.00 125 ILE A CA 1
ATOM 1034 C C . ILE A 1 125 ? -80.720 -8.594 17.137 1.00 86.00 125 ILE A C 1
ATOM 1036 O O . ILE A 1 125 ? -81.751 -9.113 16.725 1.00 86.00 125 ILE A O 1
ATOM 1040 N N . VAL A 1 126 ? -79.594 -9.299 17.303 1.00 85.75 126 VAL A N 1
ATOM 1041 C CA . VAL A 1 126 ? -79.440 -10.715 16.894 1.00 85.75 126 VAL A CA 1
ATOM 1042 C C . VAL A 1 126 ? -80.337 -11.681 17.685 1.00 85.75 126 VAL A C 1
ATOM 1044 O O . VAL A 1 126 ? -80.607 -12.792 17.233 1.00 85.75 126 VAL A O 1
ATOM 1047 N N . ASN A 1 127 ? -80.800 -11.285 18.871 1.00 82.56 127 ASN A N 1
ATOM 1048 C CA . ASN A 1 127 ? -81.662 -12.106 19.724 1.00 82.56 127 ASN A CA 1
ATOM 1049 C C . ASN A 1 127 ? -83.058 -11.495 19.928 1.00 82.56 127 ASN A C 1
ATOM 1051 O O . ASN A 1 127 ? -83.716 -11.834 20.912 1.00 82.56 127 ASN A O 1
ATOM 1055 N N . SER A 1 128 ? -83.487 -10.573 19.063 1.00 78.88 128 SER A N 1
ATOM 1056 C CA . SER A 1 128 ? -84.802 -9.946 19.193 1.00 78.88 128 SER A CA 1
ATOM 1057 C C . SER A 1 128 ? -85.904 -10.847 18.638 1.00 78.88 128 SER A C 1
ATOM 1059 O O . SER A 1 128 ? -85.744 -11.440 17.573 1.00 78.88 128 SER A O 1
ATOM 1061 N N . ASN A 1 129 ? -87.046 -10.876 19.327 1.00 76.44 129 ASN A N 1
ATOM 1062 C CA . ASN A 1 129 ? -88.277 -11.535 18.866 1.00 76.44 129 ASN A CA 1
ATOM 1063 C C . ASN A 1 129 ? -89.186 -10.590 18.052 1.00 76.44 129 ASN A C 1
ATOM 1065 O O . ASN A 1 129 ? -90.285 -10.982 17.687 1.00 76.44 129 ASN A O 1
ATOM 1069 N N . ASN A 1 130 ? -88.775 -9.333 17.869 1.00 76.00 130 ASN A N 1
ATOM 1070 C CA . ASN A 1 130 ? -89.464 -8.314 17.073 1.00 76.00 130 ASN A CA 1
ATOM 1071 C C . ASN A 1 130 ? -88.399 -7.340 16.547 1.00 76.00 130 ASN A C 1
ATOM 1073 O O . ASN A 1 130 ? -87.641 -6.776 17.350 1.00 76.00 130 ASN A O 1
ATOM 1077 N N . LEU A 1 131 ? -88.274 -7.197 15.228 1.00 83.06 131 LEU A N 1
ATOM 1078 C CA . LEU A 1 131 ? -87.212 -6.406 14.610 1.00 83.06 131 LEU A CA 1
ATOM 1079 C C . LEU A 1 131 ? -87.797 -5.213 13.850 1.00 83.06 131 LEU A C 1
ATOM 1081 O O . LEU A 1 131 ? -88.590 -5.379 12.936 1.00 83.06 131 LEU A O 1
ATOM 1085 N N . ASP A 1 132 ? -87.338 -3.999 14.160 1.00 84.69 132 ASP A N 1
ATOM 1086 C CA . ASP A 1 132 ? -87.613 -2.840 13.305 1.00 84.69 132 ASP A CA 1
ATOM 1087 C C . ASP A 1 132 ? -86.690 -2.879 12.079 1.00 84.69 132 ASP A C 1
ATOM 1089 O O . ASP A 1 132 ? -85.484 -2.634 12.193 1.00 84.69 132 ASP A O 1
ATOM 1093 N N . PHE A 1 133 ? -87.238 -3.179 10.900 1.00 86.81 133 PHE A N 1
ATOM 1094 C CA . PHE A 1 133 ? -86.456 -3.333 9.670 1.00 86.81 133 PHE A CA 1
ATOM 1095 C C . PHE A 1 133 ? -85.761 -2.021 9.259 1.00 86.81 133 PHE A C 1
ATOM 1097 O O . PHE A 1 133 ? -84.661 -2.066 8.710 1.00 86.81 133 PHE A O 1
ATOM 1104 N N . ASN A 1 134 ? -86.317 -0.853 9.610 1.00 83.50 134 ASN A N 1
ATOM 1105 C CA . ASN A 1 134 ? -85.703 0.451 9.317 1.00 83.50 134 ASN A CA 1
ATOM 1106 C C . ASN A 1 134 ? -84.449 0.722 10.167 1.00 83.50 134 ASN A C 1
ATOM 1108 O O . ASN A 1 134 ? -83.569 1.502 9.779 1.00 83.50 134 ASN A O 1
ATOM 1112 N N . SER A 1 135 ? -84.337 0.059 11.322 1.00 84.88 135 SER A N 1
ATOM 1113 C CA . SER A 1 135 ? -83.144 0.123 12.173 1.00 84.88 135 SER A CA 1
ATOM 1114 C C . SER A 1 135 ? -81.945 -0.619 11.563 1.00 84.88 135 SER A C 1
ATOM 1116 O O . SER A 1 135 ? -80.795 -0.318 11.897 1.00 84.88 135 SER A O 1
ATOM 1118 N N . ILE A 1 136 ? -82.192 -1.537 10.619 1.00 90.62 136 ILE A N 1
ATOM 1119 C CA . ILE A 1 136 ? -81.162 -2.271 9.885 1.00 90.62 136 ILE A CA 1
ATOM 1120 C C . ILE A 1 136 ? -80.754 -1.476 8.646 1.00 90.62 136 ILE A C 1
ATOM 1122 O O . ILE A 1 136 ? -81.311 -1.609 7.560 1.00 90.62 136 ILE A O 1
ATOM 1126 N N . ASN A 1 137 ? -79.755 -0.620 8.826 1.00 89.69 137 ASN A N 1
ATOM 1127 C CA . ASN A 1 137 ? -79.296 0.304 7.797 1.00 89.69 137 ASN A CA 1
ATOM 1128 C C . ASN A 1 137 ? -77.764 0.420 7.770 1.00 89.69 137 ASN A C 1
ATOM 1130 O O . ASN A 1 137 ? -77.052 -0.110 8.628 1.00 89.69 137 ASN A O 1
ATOM 1134 N N . ALA A 1 138 ? -77.249 1.173 6.795 1.00 88.00 138 ALA A N 1
ATOM 1135 C CA . ALA A 1 138 ? -75.814 1.389 6.613 1.00 88.00 138 ALA A CA 1
ATOM 1136 C C . ALA A 1 138 ? -75.112 2.000 7.846 1.00 88.00 138 ALA A C 1
ATOM 1138 O O . ALA A 1 138 ? -73.933 1.729 8.077 1.00 88.00 138 ALA A O 1
ATOM 1139 N N . SER A 1 139 ? -75.816 2.795 8.665 1.00 90.12 139 SER A N 1
ATOM 1140 C CA . SER A 1 139 ? -75.257 3.367 9.900 1.00 90.12 139 SER A CA 1
ATOM 1141 C C . SER A 1 139 ? -74.999 2.283 10.949 1.00 90.12 139 SER A C 1
ATOM 1143 O O . SER A 1 139 ? -73.919 2.240 11.540 1.00 90.12 139 SER A O 1
ATOM 1145 N N . LEU A 1 140 ? -75.941 1.348 11.124 1.00 91.69 140 LEU A N 1
ATOM 1146 C CA . LEU A 1 140 ? -75.775 0.195 12.012 1.00 91.69 140 LEU A CA 1
ATOM 1147 C C . LEU A 1 140 ? -74.615 -0.705 11.559 1.00 91.69 140 LEU A C 1
ATOM 1149 O O . LEU A 1 140 ? -73.786 -1.097 12.385 1.00 91.69 140 LEU A O 1
ATOM 1153 N N . VAL A 1 141 ? -74.529 -0.994 10.254 1.00 92.31 141 VAL A N 1
ATOM 1154 C CA . VAL A 1 141 ? -73.436 -1.787 9.661 1.00 92.31 141 VAL A CA 1
ATOM 1155 C C . VAL A 1 141 ? -72.082 -1.119 9.900 1.00 92.31 141 VAL A C 1
ATOM 1157 O O . VAL A 1 141 ? -71.150 -1.754 10.398 1.00 92.31 141 VAL A O 1
ATOM 1160 N N . SER A 1 142 ? -71.983 0.180 9.611 1.00 92.06 142 SER A N 1
ATOM 1161 C CA . SER A 1 142 ? -70.777 0.973 9.867 1.00 92.06 142 SER A CA 1
ATOM 1162 C C . SER A 1 142 ? -70.407 0.971 11.356 1.00 92.06 142 SER A C 1
ATOM 1164 O O . SER A 1 142 ? -69.239 0.802 11.713 1.00 92.06 142 SER A O 1
ATOM 1166 N N . GLY A 1 143 ? -71.406 1.065 12.241 1.00 92.06 143 GLY A N 1
ATOM 1167 C CA . GLY A 1 143 ? -71.240 0.971 13.689 1.00 92.06 143 GLY A CA 1
ATOM 1168 C C . GLY A 1 143 ? -70.597 -0.345 14.129 1.00 92.06 143 GLY A C 1
ATOM 1169 O O . GLY A 1 143 ? -69.543 -0.323 14.770 1.00 92.06 143 GLY A O 1
ATOM 1170 N N . ILE A 1 144 ? -71.177 -1.490 13.747 1.00 93.00 144 ILE A N 1
ATOM 1171 C CA . ILE A 1 144 ? -70.647 -2.804 14.148 1.00 93.00 144 ILE A CA 1
ATOM 1172 C C . ILE A 1 144 ? -69.281 -3.093 13.519 1.00 93.00 144 ILE A C 1
ATOM 1174 O O . ILE A 1 144 ? -68.406 -3.658 14.178 1.00 93.00 144 ILE A O 1
ATOM 1178 N N . GLN A 1 145 ? -69.051 -2.653 12.279 1.00 92.62 145 GLN A N 1
ATOM 1179 C CA . GLN A 1 145 ? -67.752 -2.773 11.623 1.00 92.62 145 GLN A CA 1
ATOM 1180 C C . GLN A 1 145 ? -66.684 -1.947 12.353 1.00 92.62 145 GLN A C 1
ATOM 1182 O O . GLN A 1 145 ? -65.574 -2.433 12.581 1.00 92.62 145 GLN A O 1
ATOM 1187 N N . LYS A 1 146 ? -67.015 -0.719 12.774 1.00 90.69 146 LYS A N 1
ATOM 1188 C CA . LYS A 1 146 ? -66.123 0.117 13.585 1.00 90.69 146 LYS A CA 1
ATOM 1189 C C . LYS A 1 146 ? -65.794 -0.557 14.918 1.00 90.69 146 LYS A C 1
ATOM 1191 O O . LYS A 1 146 ? -64.620 -0.632 15.270 1.00 90.69 146 LYS A O 1
ATOM 1196 N N . THR A 1 147 ? -66.788 -1.113 15.612 1.00 88.50 147 THR A N 1
ATOM 1197 C CA . THR A 1 147 ? -66.569 -1.852 16.866 1.00 88.50 147 THR A CA 1
ATOM 1198 C C . THR A 1 147 ? -65.703 -3.097 16.669 1.00 88.50 147 THR A C 1
ATOM 1200 O O . THR A 1 147 ? -64.810 -3.349 17.476 1.00 88.50 147 THR A O 1
ATOM 1203 N N . TYR A 1 148 ? -65.892 -3.854 15.586 1.00 87.81 148 TYR A N 1
ATOM 1204 C CA . TYR A 1 148 ? -65.014 -4.982 15.258 1.00 87.81 148 TYR A CA 1
ATOM 1205 C C . TYR A 1 148 ? -63.561 -4.536 15.035 1.00 87.81 148 TYR A C 1
ATOM 1207 O O . TYR A 1 148 ? -62.636 -5.130 15.587 1.00 87.81 148 TYR A O 1
ATOM 1215 N N . ASN A 1 149 ? -63.351 -3.448 14.291 1.00 87.44 149 ASN A N 1
ATOM 1216 C CA . ASN A 1 149 ? -62.018 -2.891 14.065 1.00 87.44 149 ASN A CA 1
ATOM 1217 C C . ASN A 1 149 ? -61.366 -2.387 15.366 1.00 87.44 149 ASN A C 1
ATOM 1219 O O . ASN A 1 149 ? -60.162 -2.554 15.554 1.00 87.44 149 ASN A O 1
ATOM 1223 N N . GLU A 1 150 ? -62.138 -1.792 16.279 1.00 85.38 150 GLU A N 1
ATOM 1224 C CA . GLU A 1 150 ? -61.666 -1.402 17.617 1.00 85.38 150 GLU A CA 1
ATOM 1225 C C . GLU A 1 150 ? -61.243 -2.626 18.448 1.00 85.38 150 GLU A C 1
ATOM 1227 O O . GLU A 1 150 ? -60.190 -2.596 19.087 1.00 85.38 150 GLU A O 1
ATOM 1232 N N . LEU A 1 151 ? -61.993 -3.731 18.377 1.00 83.06 151 LEU A N 1
ATOM 1233 C CA . LEU A 1 151 ? -61.640 -4.997 19.030 1.00 83.06 151 LEU A CA 1
ATOM 1234 C C . LEU A 1 151 ? -60.385 -5.654 18.430 1.00 83.06 151 LEU A C 1
ATOM 1236 O O . LEU A 1 151 ? -59.573 -6.206 19.173 1.00 83.06 151 LEU A O 1
ATOM 1240 N N . LEU A 1 152 ? -60.182 -5.575 17.111 1.00 84.44 152 LEU A N 1
ATOM 1241 C CA . LEU A 1 152 ? -58.947 -6.045 16.471 1.00 84.44 152 LEU A CA 1
ATOM 1242 C C . LEU A 1 152 ? -57.730 -5.246 16.946 1.00 84.44 152 LEU A C 1
ATOM 1244 O O . LEU A 1 152 ? -56.740 -5.841 17.371 1.00 84.44 152 LEU A O 1
ATOM 1248 N N . LYS A 1 153 ? -57.834 -3.911 16.952 1.00 83.38 153 LYS A N 1
ATOM 1249 C CA . LYS A 1 153 ? -56.781 -3.021 17.467 1.00 83.38 153 LYS A CA 1
ATOM 1250 C C . LYS A 1 153 ? -56.463 -3.311 18.933 1.00 83.38 153 LYS A C 1
ATOM 1252 O O . LYS A 1 153 ? -55.297 -3.341 19.317 1.00 83.38 153 LYS A O 1
ATOM 1257 N N . ALA A 1 154 ? -57.488 -3.566 19.745 1.00 78.94 154 ALA A N 1
ATOM 1258 C CA . ALA A 1 154 ? -57.322 -3.976 21.134 1.00 78.94 154 ALA A CA 1
ATOM 1259 C C . ALA A 1 154 ? -56.522 -5.283 21.259 1.00 78.94 154 ALA A C 1
ATOM 1261 O O . ALA A 1 154 ? -55.599 -5.369 22.067 1.00 78.94 154 ALA A O 1
ATOM 1262 N N . ASN A 1 155 ? -56.848 -6.295 20.453 1.00 80.94 155 ASN A N 1
ATOM 1263 C CA . ASN A 1 155 ? -56.181 -7.595 20.502 1.00 80.94 155 ASN A CA 1
ATOM 1264 C C . ASN A 1 155 ? -54.722 -7.516 20.018 1.00 80.94 155 ASN A C 1
ATOM 1266 O O . ASN A 1 155 ? -53.835 -8.137 20.603 1.00 80.94 155 ASN A O 1
ATOM 1270 N N . GLU A 1 156 ? -54.458 -6.717 18.983 1.00 83.38 156 GLU A N 1
ATOM 1271 C CA . GLU A 1 156 ? -53.106 -6.444 18.489 1.00 83.38 156 GLU A CA 1
ATOM 1272 C C . GLU A 1 156 ? -52.256 -5.715 19.538 1.00 83.38 156 GLU A C 1
ATOM 1274 O O . GLU A 1 156 ? -51.133 -6.131 19.822 1.00 83.38 156 GLU A O 1
ATOM 1279 N N . PHE A 1 157 ? -52.817 -4.697 20.195 1.00 83.06 157 PHE A N 1
ATOM 1280 C CA . PHE A 1 157 ? -52.170 -4.005 21.310 1.00 83.06 157 PHE A CA 1
ATOM 1281 C C . PHE A 1 157 ? -51.782 -4.972 22.439 1.00 83.06 157 PHE A C 1
ATOM 1283 O O . PHE A 1 157 ? -50.634 -4.973 22.885 1.00 83.06 157 PHE A O 1
ATOM 1290 N N . LEU A 1 158 ? -52.701 -5.852 22.856 1.00 80.25 158 LEU A N 1
ATOM 1291 C CA . LEU A 1 158 ? -52.427 -6.861 23.886 1.00 80.25 158 LEU A CA 1
ATOM 1292 C C . LEU A 1 158 ? -51.329 -7.847 23.459 1.00 80.25 158 LEU A C 1
ATOM 1294 O O . LEU A 1 158 ? -50.473 -8.201 24.269 1.00 80.25 158 LEU A O 1
ATOM 1298 N N . LYS A 1 159 ? -51.321 -8.268 22.189 1.00 81.81 159 LYS A N 1
ATOM 1299 C CA . LYS A 1 159 ? -50.277 -9.141 21.633 1.00 81.81 159 LYS A CA 1
ATOM 1300 C C . LYS A 1 159 ? -48.904 -8.469 21.670 1.00 81.81 159 LYS A C 1
ATOM 1302 O O . LYS A 1 159 ? -47.932 -9.106 22.073 1.00 81.81 159 LYS A O 1
ATOM 1307 N N . ASN A 1 160 ? -48.835 -7.199 21.281 1.00 83.94 160 ASN A N 1
ATOM 1308 C CA . ASN A 1 160 ? -47.587 -6.440 21.252 1.00 83.94 160 ASN A CA 1
ATOM 1309 C C . ASN A 1 160 ? -47.026 -6.232 22.662 1.00 83.94 160 ASN A C 1
ATOM 1311 O O . ASN A 1 160 ? -45.830 -6.422 22.879 1.00 83.94 160 ASN A O 1
ATOM 1315 N N . ILE A 1 161 ? -47.882 -5.913 23.637 1.00 83.69 161 ILE A N 1
ATOM 1316 C CA . ILE A 1 161 ? -47.447 -5.761 25.029 1.00 83.69 161 ILE A CA 1
ATOM 1317 C C . ILE A 1 161 ? -46.977 -7.097 25.624 1.00 83.69 161 ILE A C 1
ATOM 1319 O O . ILE A 1 161 ? -45.929 -7.126 26.265 1.00 83.69 161 ILE A O 1
ATOM 1323 N N . GLU A 1 162 ? -47.693 -8.205 25.406 1.00 84.44 162 GLU A N 1
ATOM 1324 C CA . GLU A 1 162 ? -47.267 -9.519 25.920 1.00 84.44 162 GLU A CA 1
ATOM 1325 C C . GLU A 1 162 ? -45.927 -9.955 25.308 1.00 84.44 162 GLU A C 1
ATOM 1327 O O . GLU A 1 162 ? -45.063 -10.456 26.024 1.00 84.44 162 GLU A O 1
ATOM 1332 N N . SER A 1 163 ? -45.714 -9.717 24.007 1.00 84.94 163 SER A N 1
ATOM 1333 C CA . SER A 1 163 ? -44.416 -9.971 23.364 1.00 84.94 163 SER A CA 1
ATOM 1334 C C . SER A 1 163 ? -43.316 -9.129 24.006 1.00 84.94 163 SER A C 1
ATOM 1336 O O . SER A 1 163 ? -42.296 -9.659 24.429 1.00 84.94 163 SER A O 1
ATOM 1338 N N . SER A 1 164 ? -43.572 -7.828 24.174 1.00 87.06 164 SER A N 1
ATOM 1339 C CA . SER A 1 164 ? -42.653 -6.890 24.820 1.00 87.06 164 SER A CA 1
ATOM 1340 C C . SER A 1 164 ? -42.261 -7.328 26.240 1.00 87.06 164 SER A C 1
ATOM 1342 O O . SER A 1 164 ? -41.105 -7.165 26.643 1.00 87.06 164 SER A O 1
ATOM 1344 N N . PHE A 1 165 ? -43.208 -7.893 26.996 1.00 88.38 165 PHE A N 1
ATOM 1345 C CA . PHE A 1 165 ? -42.981 -8.461 28.327 1.00 88.38 165 PHE A CA 1
ATOM 1346 C C . PHE A 1 165 ? -42.103 -9.706 28.284 1.00 88.38 165 PHE A C 1
ATOM 1348 O O . PHE A 1 165 ? -41.137 -9.790 29.043 1.00 88.38 165 PHE A O 1
ATOM 1355 N N . ILE A 1 166 ? -42.401 -10.648 27.387 1.00 86.19 166 ILE A N 1
ATOM 1356 C CA . ILE A 1 166 ? -41.604 -11.868 27.213 1.00 86.19 166 ILE A CA 1
ATOM 1357 C C . ILE A 1 166 ? -40.162 -11.509 26.835 1.00 86.19 166 ILE A C 1
ATOM 1359 O O . ILE A 1 166 ? -39.235 -12.005 27.476 1.00 86.19 166 ILE A O 1
ATOM 1363 N N . ASP A 1 167 ? -39.977 -10.601 25.875 1.00 88.12 167 ASP A N 1
ATOM 1364 C CA . ASP A 1 167 ? -38.659 -10.143 25.425 1.00 88.12 167 ASP A CA 1
ATOM 1365 C C . ASP A 1 167 ? -37.875 -9.495 26.573 1.00 88.12 167 ASP A C 1
ATOM 1367 O O . ASP A 1 167 ? -36.694 -9.772 26.780 1.00 88.12 167 ASP A O 1
ATOM 1371 N N . PHE A 1 168 ? -38.541 -8.661 27.378 1.00 89.38 168 PHE A N 1
ATOM 1372 C CA . PHE A 1 168 ? -37.913 -8.039 28.541 1.00 89.38 168 PHE A CA 1
ATOM 1373 C C . PHE A 1 168 ? -37.478 -9.078 29.584 1.00 89.38 168 PHE A C 1
ATOM 1375 O O . PHE A 1 168 ? -36.343 -9.041 30.054 1.00 89.38 168 PHE A O 1
ATOM 1382 N N . VAL A 1 169 ? -38.338 -10.046 29.916 1.00 87.38 169 VAL A N 1
ATOM 1383 C CA . VAL A 1 169 ? -38.006 -11.129 30.857 1.00 87.38 169 VAL A CA 1
ATOM 1384 C C . VAL A 1 169 ? -36.846 -11.989 30.339 1.00 87.38 169 VAL A C 1
ATOM 1386 O O . VAL A 1 169 ? -35.972 -12.374 31.118 1.00 87.38 169 VAL A O 1
ATOM 1389 N N . GLN A 1 170 ? -36.800 -12.275 29.036 1.00 86.81 170 GLN A N 1
ATOM 1390 C CA . GLN A 1 170 ? -35.684 -12.991 28.413 1.00 86.81 170 GLN A CA 1
ATOM 1391 C C . GLN A 1 170 ? -34.378 -12.197 28.491 1.00 86.81 170 GLN A C 1
ATOM 1393 O O . GLN A 1 170 ? -33.352 -12.768 28.858 1.00 86.81 170 GLN A O 1
ATOM 1398 N N . ASN A 1 171 ? -34.417 -10.886 28.244 1.00 86.31 171 ASN A N 1
ATOM 1399 C CA . ASN A 1 171 ? -33.247 -10.021 28.398 1.00 86.31 171 ASN A CA 1
ATOM 1400 C C . ASN A 1 171 ? -32.691 -10.060 29.827 1.00 86.31 171 ASN A C 1
ATOM 1402 O O . ASN A 1 171 ? -31.484 -10.203 29.998 1.00 86.31 171 ASN A O 1
ATOM 1406 N N . ILE A 1 172 ? -33.551 -10.025 30.852 1.00 88.31 172 ILE A N 1
ATOM 1407 C CA . ILE A 1 172 ? -33.115 -10.166 32.251 1.00 88.31 172 ILE A CA 1
ATOM 1408 C C . ILE A 1 172 ? -32.444 -11.528 32.500 1.00 88.31 172 ILE A C 1
ATOM 1410 O O . ILE A 1 172 ? -31.387 -11.583 33.128 1.00 88.31 172 ILE A O 1
ATOM 1414 N N . ASN A 1 173 ? -32.995 -12.626 31.971 1.00 84.81 173 ASN A N 1
ATOM 1415 C CA . ASN A 1 173 ? -32.377 -13.953 32.106 1.00 84.81 173 ASN A CA 1
ATOM 1416 C C . ASN A 1 173 ? -31.012 -14.051 31.406 1.00 84.81 173 ASN A C 1
ATOM 1418 O O . ASN A 1 173 ? -30.088 -14.648 31.956 1.00 84.81 173 ASN A O 1
ATOM 1422 N N . ASN A 1 174 ? -30.862 -13.445 30.224 1.00 82.88 174 ASN A N 1
ATOM 1423 C CA . ASN A 1 174 ? -29.606 -13.442 29.464 1.00 82.88 174 ASN A CA 1
ATOM 1424 C C . ASN A 1 174 ? -28.471 -12.708 30.196 1.00 82.88 174 ASN A C 1
ATOM 1426 O O . ASN A 1 174 ? -27.300 -13.000 29.967 1.00 82.88 174 ASN A O 1
ATOM 1430 N N . LEU A 1 175 ? -28.808 -11.799 31.113 1.00 82.19 175 LEU A N 1
ATOM 1431 C CA . LEU A 1 175 ? -27.854 -11.128 32.000 1.00 82.19 175 LEU A CA 1
ATOM 1432 C C . LEU A 1 175 ? -27.425 -11.998 33.199 1.00 82.19 175 LEU A C 1
ATOM 1434 O O . LEU A 1 175 ? -26.680 -11.534 34.060 1.00 82.19 175 LEU A O 1
ATOM 1438 N N . GLY A 1 176 ? -27.893 -13.249 33.294 1.00 80.75 176 GLY A N 1
ATOM 1439 C CA . GLY A 1 176 ? -27.602 -14.144 34.419 1.00 80.75 176 GLY A CA 1
ATOM 1440 C C . GLY A 1 176 ? -28.358 -13.787 35.707 1.00 80.75 176 GLY A C 1
ATOM 1441 O O . GLY A 1 176 ? -27.966 -14.210 36.800 1.00 80.75 176 GLY A O 1
ATOM 1442 N N . ILE A 1 177 ? -29.430 -12.998 35.597 1.00 86.06 177 ILE A N 1
ATOM 1443 C CA . ILE A 1 177 ? -30.298 -12.614 36.714 1.00 86.06 177 ILE A CA 1
ATOM 1444 C C . ILE A 1 177 ? -31.474 -13.587 36.775 1.00 86.06 177 ILE A C 1
ATOM 1446 O O . ILE A 1 177 ? -32.104 -13.891 35.762 1.00 86.06 177 ILE A O 1
ATOM 1450 N N . SER A 1 178 ? -31.803 -14.070 37.975 1.00 79.31 178 SER A N 1
ATOM 1451 C CA . SER A 1 178 ? -32.962 -14.946 38.159 1.00 79.31 178 SER A CA 1
ATOM 1452 C C . SER A 1 178 ? -34.251 -14.153 37.951 1.00 79.31 178 SER A C 1
ATOM 1454 O O . SER A 1 178 ? -34.718 -13.461 38.858 1.00 79.31 178 SER A O 1
ATOM 1456 N N . SER A 1 179 ? -34.861 -14.273 36.768 1.00 72.56 179 SER A N 1
ATOM 1457 C CA . SER A 1 179 ? -36.148 -13.621 36.483 1.00 72.56 179 SER A CA 1
ATOM 1458 C C . SER A 1 179 ? -37.256 -14.036 37.451 1.00 72.56 179 SER A C 1
ATOM 1460 O O . SER A 1 179 ? -38.188 -13.268 37.652 1.00 72.56 179 SER A O 1
ATOM 1462 N N . VAL A 1 180 ? -37.144 -15.201 38.105 1.00 81.25 180 VAL A N 1
ATOM 1463 C CA . VAL A 1 180 ? -38.078 -15.651 39.151 1.00 81.25 180 VAL A CA 1
ATOM 1464 C C . VAL A 1 180 ? -38.119 -14.666 40.320 1.00 81.25 180 VAL A C 1
ATOM 1466 O O . VAL A 1 180 ? -39.198 -14.399 40.840 1.00 81.25 180 VAL A O 1
ATOM 1469 N N . LEU A 1 181 ? -36.972 -14.088 40.693 1.00 83.00 181 LEU A N 1
ATOM 1470 C CA . LEU A 1 181 ? -36.862 -13.142 41.804 1.00 83.00 181 LEU A CA 1
ATOM 1471 C C . LEU A 1 181 ? -37.628 -11.837 41.527 1.00 83.00 181 LEU A C 1
ATOM 1473 O O . LEU A 1 181 ? -38.260 -11.285 42.420 1.00 83.00 181 LEU A O 1
ATOM 1477 N N . PHE A 1 182 ? -37.601 -11.372 40.277 1.00 88.19 182 PHE A N 1
ATOM 1478 C CA . PHE A 1 182 ? -38.227 -10.116 39.853 1.00 88.19 182 PHE A CA 1
ATOM 1479 C C . PHE A 1 182 ? -39.595 -10.314 39.186 1.00 88.19 182 PHE A C 1
ATOM 1481 O O . PHE A 1 182 ? -40.249 -9.340 38.822 1.00 88.19 182 PHE A O 1
ATOM 1488 N N . LYS A 1 183 ? -40.053 -11.559 39.014 1.00 84.62 183 LYS A N 1
ATOM 1489 C CA . LYS A 1 183 ? -41.234 -11.895 38.204 1.00 84.62 183 LYS A CA 1
ATOM 1490 C C . LYS A 1 183 ? -42.490 -11.155 38.653 1.00 84.62 183 LYS A C 1
ATOM 1492 O O . LYS A 1 183 ? -43.233 -10.653 37.812 1.00 84.62 183 LYS A O 1
ATOM 1497 N N . GLU A 1 184 ? -42.731 -11.095 39.961 1.00 85.06 184 GLU A N 1
ATOM 1498 C CA . GLU A 1 184 ? -43.911 -10.428 40.521 1.00 85.06 184 GLU A CA 1
ATOM 1499 C C . GLU A 1 184 ? -43.834 -8.911 40.352 1.00 85.06 184 GLU A C 1
ATOM 1501 O O . GLU A 1 184 ? -44.794 -8.316 39.864 1.00 85.06 184 GLU A O 1
ATOM 1506 N N . TYR A 1 185 ? -42.673 -8.306 40.630 1.00 88.06 185 TYR A N 1
ATOM 1507 C CA . TYR A 1 185 ? -42.427 -6.886 40.378 1.00 88.06 185 TYR A CA 1
ATOM 1508 C C . TYR A 1 185 ? -42.683 -6.522 38.910 1.00 88.06 185 TYR A C 1
ATOM 1510 O O . TYR A 1 185 ? -43.463 -5.610 38.626 1.00 88.06 185 TYR A O 1
ATOM 1518 N N . ILE A 1 186 ? -42.065 -7.261 37.979 1.00 88.62 186 ILE A N 1
ATOM 1519 C CA . ILE A 1 186 ? -42.177 -6.999 36.541 1.00 88.62 186 ILE A CA 1
ATOM 1520 C C . ILE A 1 186 ? -43.634 -7.169 36.100 1.00 88.62 186 ILE A C 1
ATOM 1522 O O . ILE A 1 186 ? -44.165 -6.286 35.439 1.00 88.62 186 ILE A O 1
ATOM 1526 N N . SER A 1 187 ? -44.314 -8.251 36.499 1.00 85.62 187 SER A N 1
ATOM 1527 C CA . SER A 1 187 ? -45.721 -8.503 36.136 1.00 85.62 187 SER A CA 1
ATOM 1528 C C . SER A 1 187 ? -46.680 -7.427 36.664 1.00 85.62 187 SER A C 1
ATOM 1530 O O . SER A 1 187 ? -47.619 -7.053 35.959 1.00 85.62 187 SER A O 1
ATOM 1532 N N . ASN A 1 188 ? -46.441 -6.907 37.872 1.00 85.00 188 ASN A N 1
ATOM 1533 C CA . ASN A 1 188 ? -47.292 -5.894 38.500 1.00 85.00 188 ASN A CA 1
ATOM 1534 C C . ASN A 1 188 ? -47.051 -4.473 37.950 1.00 85.00 188 ASN A C 1
ATOM 1536 O O . ASN A 1 188 ? -47.957 -3.647 38.017 1.00 85.00 188 ASN A O 1
ATOM 1540 N N . ASN A 1 189 ? -45.857 -4.187 37.415 1.00 85.69 189 ASN A N 1
ATOM 1541 C CA . ASN A 1 189 ? -45.441 -2.836 37.016 1.00 85.69 189 ASN A CA 1
ATOM 1542 C C . ASN A 1 189 ? -45.097 -2.699 35.519 1.00 85.69 189 ASN A C 1
ATOM 1544 O O . ASN A 1 189 ? -44.620 -1.641 35.103 1.00 85.69 189 ASN A O 1
ATOM 1548 N N . PHE A 1 190 ? -45.328 -3.730 34.690 1.00 87.38 190 PHE A N 1
ATOM 1549 C CA . PHE A 1 190 ? -44.827 -3.754 33.308 1.00 87.38 190 PHE A CA 1
ATOM 1550 C C . PHE A 1 190 ? -45.300 -2.574 32.454 1.00 87.38 190 PHE A C 1
ATOM 1552 O O . PHE A 1 190 ? -44.539 -2.087 31.625 1.00 87.38 190 PHE A O 1
ATOM 1559 N N . SER A 1 191 ? -46.516 -2.072 32.684 1.00 80.75 191 SER A N 1
ATOM 1560 C CA . SER A 1 191 ? -47.048 -0.888 31.996 1.00 80.75 191 SER A CA 1
ATOM 1561 C C . SER A 1 191 ? -46.109 0.323 32.119 1.00 80.75 191 SER A C 1
ATOM 1563 O O . SER A 1 191 ? -45.846 1.000 31.128 1.00 80.75 191 SER A O 1
ATOM 1565 N N . ASN A 1 192 ? -45.521 0.540 33.302 1.00 82.12 192 ASN A N 1
ATOM 1566 C CA . ASN A 1 192 ? -44.539 1.602 33.537 1.00 82.12 192 ASN A CA 1
ATOM 1567 C C . ASN A 1 192 ? -43.151 1.222 32.996 1.00 82.12 192 ASN A C 1
ATOM 1569 O O . ASN A 1 192 ? -42.482 2.038 32.362 1.00 82.12 192 ASN A O 1
ATOM 1573 N N . ILE A 1 193 ? -42.738 -0.035 33.201 1.00 86.88 193 ILE A N 1
ATOM 1574 C CA . ILE A 1 193 ? -41.433 -0.559 32.759 1.00 86.88 193 ILE A CA 1
ATOM 1575 C C . ILE A 1 193 ? -41.289 -0.485 31.241 1.00 86.88 193 ILE A C 1
ATOM 1577 O O . ILE A 1 193 ? -40.207 -0.192 30.740 1.00 86.88 193 ILE A O 1
ATOM 1581 N N . ASN A 1 194 ? -42.365 -0.722 30.491 1.00 83.69 194 ASN A N 1
ATOM 1582 C CA . ASN A 1 194 ? -42.334 -0.769 29.034 1.00 83.69 194 ASN A CA 1
ATOM 1583 C C . ASN A 1 194 ? -41.778 0.526 28.412 1.00 83.69 194 ASN A C 1
ATOM 1585 O O . ASN A 1 194 ? -41.117 0.462 27.378 1.00 83.69 194 ASN A O 1
ATOM 1589 N N . ASN A 1 195 ? -41.968 1.669 29.082 1.00 82.62 195 ASN A N 1
ATOM 1590 C CA . ASN A 1 195 ? -41.455 2.976 28.661 1.00 82.62 195 ASN A CA 1
ATOM 1591 C C . ASN A 1 195 ? -40.074 3.322 29.254 1.00 82.62 195 ASN A C 1
ATOM 1593 O O . ASN A 1 195 ? -39.491 4.339 28.892 1.00 82.62 195 ASN A O 1
ATOM 1597 N N . GLN A 1 196 ? -39.548 2.512 30.178 1.00 88.12 196 GLN A N 1
ATOM 1598 C CA . GLN A 1 196 ? -38.305 2.770 30.920 1.00 88.12 196 GLN A CA 1
ATOM 1599 C C . GLN A 1 196 ? -37.400 1.532 31.012 1.00 88.12 196 GLN A C 1
ATOM 1601 O O . GLN A 1 196 ? -36.616 1.400 31.951 1.00 88.12 196 GLN A O 1
ATOM 1606 N N . LYS A 1 197 ? -37.486 0.623 30.033 1.00 87.88 197 LYS A N 1
ATOM 1607 C CA . LYS A 1 197 ? -36.846 -0.703 30.081 1.00 87.88 197 LYS A CA 1
ATOM 1608 C C . LYS A 1 197 ? -35.364 -0.652 30.429 1.00 87.88 197 LYS A C 1
ATOM 1610 O O . LYS A 1 197 ? -34.913 -1.453 31.240 1.00 87.88 197 LYS A O 1
ATOM 1615 N N . GLU A 1 198 ? -34.613 0.272 29.839 1.00 84.31 198 GLU A N 1
ATOM 1616 C CA . GLU A 1 198 ? -33.173 0.393 30.078 1.00 84.31 198 GLU A CA 1
ATOM 1617 C C . GLU A 1 198 ? -32.874 0.798 31.524 1.00 84.31 198 GLU A C 1
ATOM 1619 O O . GLU A 1 198 ? -32.135 0.100 32.215 1.00 84.31 198 GLU A O 1
ATOM 1624 N N . LYS A 1 199 ? -33.533 1.851 32.023 1.00 88.75 199 LYS A N 1
ATOM 1625 C CA . LYS A 1 199 ? -33.405 2.290 33.416 1.00 88.75 199 LYS A CA 1
ATOM 1626 C C . LYS A 1 199 ? -33.809 1.183 34.393 1.00 88.75 199 LYS A C 1
ATOM 1628 O O . LYS A 1 199 ? -33.035 0.849 35.280 1.00 88.75 199 LYS A O 1
ATOM 1633 N N . THR A 1 200 ? -34.969 0.554 34.192 1.00 90.06 200 THR A N 1
ATOM 1634 C CA . THR A 1 200 ? -35.416 -0.557 35.045 1.00 90.06 200 THR A CA 1
ATOM 1635 C C . THR A 1 200 ? -34.442 -1.735 34.997 1.00 90.06 200 THR A C 1
ATOM 1637 O O . THR A 1 200 ? -34.211 -2.373 36.017 1.00 90.06 200 THR A O 1
ATOM 1640 N N . THR A 1 201 ? -33.840 -2.023 33.840 1.00 89.12 201 THR A N 1
ATOM 1641 C CA . THR A 1 201 ? -32.809 -3.067 33.721 1.00 89.12 201 THR A CA 1
ATOM 1642 C C . THR A 1 201 ? -31.594 -2.729 34.580 1.00 89.12 201 THR A C 1
ATOM 1644 O O . THR A 1 201 ? -31.124 -3.592 35.316 1.00 89.12 201 THR A O 1
ATOM 1647 N N . GLN A 1 202 ? -31.120 -1.479 34.547 1.00 89.00 202 GLN A N 1
ATOM 1648 C CA . GLN A 1 202 ? -30.014 -1.026 35.397 1.00 89.00 202 GLN A CA 1
ATOM 1649 C C . GLN A 1 202 ? -30.359 -1.125 36.889 1.00 89.00 202 GLN A C 1
ATOM 1651 O O . GLN A 1 202 ? -29.554 -1.634 37.668 1.00 89.00 202 GLN A O 1
ATOM 1656 N N . ASP A 1 203 ? -31.573 -0.732 37.279 1.00 90.88 203 ASP A N 1
ATOM 1657 C CA . ASP A 1 203 ? -32.038 -0.831 38.666 1.00 90.88 203 ASP A CA 1
ATOM 1658 C C . ASP A 1 203 ? -32.125 -2.300 39.129 1.00 90.88 203 ASP A C 1
ATOM 1660 O O . ASP A 1 203 ? -31.671 -2.640 40.223 1.00 90.88 203 ASP A O 1
ATOM 1664 N N . ILE A 1 204 ? -32.640 -3.198 38.278 1.00 92.25 204 ILE A N 1
ATOM 1665 C CA . ILE A 1 204 ? -32.692 -4.648 38.532 1.00 92.25 204 ILE A CA 1
ATOM 1666 C C . ILE A 1 204 ? -31.281 -5.229 38.683 1.00 92.25 204 ILE A C 1
ATOM 1668 O O . ILE A 1 204 ? -31.038 -5.973 39.634 1.00 92.25 204 ILE A O 1
ATOM 1672 N N . ILE A 1 205 ? -30.341 -4.871 37.798 1.00 88.88 205 ILE A N 1
ATOM 1673 C CA . ILE A 1 205 ? -28.931 -5.283 37.895 1.00 88.88 205 ILE A CA 1
ATOM 1674 C C . ILE A 1 205 ? -28.336 -4.811 39.228 1.00 88.88 205 ILE A C 1
ATOM 1676 O O . ILE A 1 205 ? -27.692 -5.589 39.935 1.00 88.88 205 ILE A O 1
ATOM 1680 N N . ALA A 1 206 ? -28.550 -3.545 39.594 1.00 89.75 206 ALA A N 1
ATOM 1681 C CA . ALA A 1 206 ? -28.021 -2.971 40.826 1.00 89.75 206 ALA A CA 1
ATOM 1682 C C . ALA A 1 206 ? -28.576 -3.676 42.076 1.00 89.75 206 ALA A C 1
ATOM 1684 O O . ALA A 1 206 ? -27.818 -3.985 43.001 1.00 89.75 206 ALA A O 1
ATOM 1685 N N . ILE A 1 207 ? -29.878 -3.977 42.091 1.00 92.62 207 ILE A N 1
ATOM 1686 C CA . ILE A 1 207 ? -30.533 -4.704 43.184 1.00 92.62 207 ILE A CA 1
ATOM 1687 C C . ILE A 1 207 ? -30.038 -6.147 43.261 1.00 92.62 207 ILE A C 1
ATOM 1689 O O . ILE A 1 207 ? -29.663 -6.587 44.346 1.00 92.62 207 ILE A O 1
ATOM 1693 N N . ASP A 1 208 ? -29.996 -6.880 42.145 1.00 91.44 208 ASP A N 1
ATOM 1694 C CA . ASP A 1 208 ? -29.520 -8.270 42.109 1.00 91.44 208 ASP A CA 1
ATOM 1695 C C . ASP A 1 208 ? -28.077 -8.377 42.624 1.00 91.44 208 ASP A C 1
ATOM 1697 O O . ASP A 1 208 ? -27.783 -9.212 43.483 1.00 91.44 208 ASP A O 1
ATOM 1701 N N . ASN A 1 209 ? -27.202 -7.461 42.196 1.00 87.75 209 ASN A N 1
ATOM 1702 C CA . ASN A 1 209 ? -25.827 -7.379 42.685 1.00 87.75 209 ASN A CA 1
ATOM 1703 C C . ASN A 1 209 ? -25.766 -7.134 44.201 1.00 87.75 209 ASN A C 1
ATOM 1705 O O . ASN A 1 209 ? -25.024 -7.827 44.901 1.00 87.75 209 ASN A O 1
ATOM 1709 N N . LYS A 1 210 ? -26.566 -6.202 44.743 1.00 90.00 210 LYS A N 1
ATOM 1710 C CA . LYS A 1 210 ? -26.616 -5.961 46.198 1.00 90.00 210 LYS A CA 1
ATOM 1711 C C . LYS A 1 210 ? -27.175 -7.147 46.971 1.00 90.00 210 LYS A C 1
ATOM 1713 O O . LYS A 1 210 ? -26.642 -7.484 48.025 1.00 90.00 210 LYS A O 1
ATOM 1718 N N . LEU A 1 211 ? -28.217 -7.799 46.461 1.00 91.81 211 LEU A N 1
ATOM 1719 C CA . LEU A 1 211 ? -28.791 -8.980 47.098 1.00 91.81 211 LEU A CA 1
ATOM 1720 C C . LEU A 1 211 ? -27.778 -10.127 47.153 1.00 91.81 211 LEU A C 1
ATOM 1722 O O . LEU A 1 211 ? -27.605 -10.733 48.210 1.00 91.81 211 LEU A O 1
ATOM 1726 N N . LYS A 1 212 ? -27.067 -10.391 46.050 1.00 88.94 212 LYS A N 1
ATOM 1727 C CA . LYS A 1 212 ? -25.980 -11.381 45.997 1.00 88.94 212 LYS A CA 1
ATOM 1728 C C . LYS A 1 212 ? -24.832 -11.015 46.941 1.00 88.94 212 LYS A C 1
ATOM 1730 O O . LYS A 1 212 ? -24.341 -11.891 47.647 1.00 88.94 212 LYS A O 1
ATOM 1735 N N . SER A 1 213 ? -24.449 -9.737 46.993 1.00 86.62 213 SER A N 1
ATOM 1736 C CA . SER A 1 213 ? -23.415 -9.223 47.900 1.00 86.62 213 SER A CA 1
ATOM 1737 C C . SER A 1 213 ? -23.753 -9.489 49.364 1.00 86.62 213 SER A C 1
ATOM 1739 O O . SER A 1 213 ? -22.989 -10.145 50.070 1.00 86.62 213 SER A O 1
ATOM 1741 N N . ILE A 1 214 ? -24.933 -9.042 49.799 1.00 91.25 214 ILE A N 1
ATOM 1742 C CA . ILE A 1 214 ? -25.390 -9.202 51.179 1.00 91.25 214 ILE A CA 1
ATOM 1743 C C . ILE A 1 214 ? -25.517 -10.688 51.527 1.00 91.25 214 ILE A C 1
ATOM 1745 O O . ILE A 1 214 ? -25.012 -11.110 52.564 1.00 91.25 214 ILE A O 1
ATOM 1749 N N . ALA A 1 215 ? -26.123 -11.499 50.652 1.00 89.50 215 ALA A N 1
ATOM 1750 C CA . ALA A 1 215 ? -26.245 -12.939 50.872 1.00 89.50 215 ALA A CA 1
ATOM 1751 C C . ALA A 1 215 ? -24.878 -13.625 51.020 1.00 89.50 215 ALA A C 1
ATOM 1753 O O . ALA A 1 215 ? -24.715 -14.463 51.905 1.00 89.50 215 ALA A O 1
ATOM 1754 N N . GLY A 1 216 ? -23.900 -13.258 50.185 1.00 87.00 216 GLY A N 1
ATOM 1755 C CA . GLY A 1 216 ? -22.539 -13.785 50.258 1.00 87.00 216 GLY A CA 1
ATOM 1756 C C . GLY A 1 216 ? -21.861 -13.443 51.582 1.00 87.00 216 GLY A C 1
ATOM 1757 O O . GLY A 1 216 ? -21.371 -14.338 52.265 1.00 87.00 216 GLY A O 1
ATOM 1758 N N . ILE A 1 217 ? -21.914 -12.171 51.988 1.00 87.88 217 ILE A N 1
ATOM 1759 C CA . ILE A 1 217 ? -21.330 -11.715 53.256 1.00 87.88 217 ILE A CA 1
ATOM 1760 C C . ILE A 1 217 ? -21.986 -12.428 54.447 1.00 87.88 217 ILE A C 1
ATOM 1762 O O . ILE A 1 217 ? -21.290 -12.940 55.319 1.00 87.88 217 ILE A O 1
ATOM 1766 N N . LEU A 1 218 ? -23.319 -12.508 54.483 1.00 88.81 218 LEU A N 1
ATOM 1767 C CA . LEU A 1 218 ? -24.035 -13.174 55.575 1.00 88.81 218 LEU A CA 1
ATOM 1768 C C . LEU A 1 218 ? -23.731 -14.680 55.634 1.00 88.81 218 LEU A C 1
ATOM 1770 O O . LEU A 1 218 ? -23.591 -15.226 56.725 1.00 88.81 218 LEU A O 1
ATOM 1774 N N . ALA A 1 219 ? -23.572 -15.346 54.485 1.00 87.00 219 ALA A N 1
ATOM 1775 C CA . ALA A 1 219 ? -23.201 -16.759 54.429 1.00 87.00 219 ALA A CA 1
ATOM 1776 C C . ALA A 1 219 ? -21.786 -17.023 54.975 1.00 87.00 219 ALA A C 1
ATOM 1778 O O . ALA A 1 219 ? -21.575 -18.027 55.654 1.00 87.00 219 ALA A O 1
ATOM 1779 N N . GLU A 1 220 ? -20.829 -16.118 54.733 1.00 85.94 220 GLU A N 1
ATOM 1780 C CA . GLU A 1 220 ? -19.465 -16.217 55.278 1.00 85.94 220 GLU A CA 1
ATOM 1781 C C . GLU A 1 220 ? -19.441 -16.198 56.813 1.00 85.94 220 GLU A C 1
ATOM 1783 O O . GLU A 1 220 ? -18.589 -16.838 57.429 1.00 85.94 220 GLU A O 1
ATOM 1788 N N . PHE A 1 221 ? -20.397 -15.503 57.435 1.00 84.94 221 PHE A N 1
ATOM 1789 C CA . PHE A 1 221 ? -20.494 -15.351 58.886 1.00 84.94 221 PHE A CA 1
ATOM 1790 C C . PHE A 1 221 ? -21.723 -16.047 59.491 1.00 84.94 221 PHE A C 1
ATOM 1792 O O . PHE A 1 221 ? -22.147 -15.684 60.586 1.00 84.94 221 PHE A O 1
ATOM 1799 N N . ASN A 1 222 ? -22.279 -17.063 58.822 1.00 72.94 222 ASN A N 1
ATOM 1800 C CA . ASN A 1 222 ? -23.563 -17.688 59.180 1.00 72.94 222 ASN A CA 1
ATOM 1801 C C . ASN A 1 222 ? -23.617 -18.287 60.608 1.00 72.94 222 ASN A C 1
ATOM 1803 O O . ASN A 1 222 ? -24.692 -18.464 61.167 1.00 72.94 222 ASN A O 1
ATOM 1807 N N . ASN A 1 223 ? -22.463 -18.567 61.226 1.00 66.44 223 ASN A N 1
ATOM 1808 C CA . ASN A 1 223 ? -22.368 -19.073 62.604 1.00 66.44 223 ASN A CA 1
ATOM 1809 C C . ASN A 1 223 ? -22.260 -17.962 63.670 1.00 66.44 223 ASN A C 1
ATOM 1811 O O . ASN A 1 223 ? -22.024 -18.258 64.839 1.00 66.44 223 ASN A O 1
ATOM 1815 N N . SER A 1 224 ? -22.362 -16.688 63.282 1.00 71.12 224 SER A N 1
ATOM 1816 C CA . SER A 1 224 ? -22.189 -15.543 64.175 1.00 71.12 224 SER A CA 1
ATOM 1817 C C . SER A 1 224 ? -23.536 -14.991 64.640 1.00 71.12 224 SER A C 1
ATOM 1819 O O . SER A 1 224 ? -24.325 -14.505 63.830 1.00 71.12 224 SER A O 1
ATOM 1821 N N . GLU A 1 225 ? -23.769 -14.962 65.955 1.00 80.75 225 GLU A N 1
ATOM 1822 C CA . GLU A 1 225 ? -24.943 -14.300 66.557 1.00 80.75 225 GLU A CA 1
ATOM 1823 C C . GLU A 1 225 ? -24.993 -12.784 66.254 1.00 80.75 225 GLU A C 1
ATOM 1825 O O . GLU A 1 225 ? -26.022 -12.133 66.432 1.00 80.75 225 GLU A O 1
ATOM 1830 N N . VAL A 1 226 ? -23.902 -12.215 65.728 1.00 85.94 226 VAL A N 1
ATOM 1831 C CA . VAL A 1 226 ? -23.755 -10.786 65.419 1.00 85.94 226 VAL A CA 1
ATOM 1832 C C . VAL A 1 226 ? -24.750 -10.297 64.357 1.00 85.94 226 VAL A C 1
ATOM 1834 O O . VAL A 1 226 ? -25.182 -9.146 64.444 1.00 85.94 226 VAL A O 1
ATOM 1837 N N . PHE A 1 227 ? -25.146 -11.129 63.384 1.00 89.81 227 PHE A N 1
ATOM 1838 C CA . PHE A 1 227 ? -25.936 -10.699 62.212 1.00 89.81 227 PHE A CA 1
ATOM 1839 C C . PHE A 1 227 ? -27.423 -11.076 62.242 1.00 89.81 227 PHE A C 1
ATOM 1841 O O . PHE A 1 227 ? -28.110 -10.898 61.238 1.00 89.81 227 PHE A O 1
ATOM 1848 N N . VAL A 1 228 ? -27.955 -11.575 63.364 1.00 87.56 228 VAL A N 1
ATOM 1849 C CA . VAL A 1 228 ? -29.358 -12.039 63.452 1.00 87.56 228 VAL A CA 1
ATOM 1850 C C . VAL A 1 228 ? -30.351 -10.968 62.970 1.00 87.56 228 VAL A C 1
ATOM 1852 O O . VAL A 1 228 ? -31.241 -11.252 62.166 1.00 87.56 228 VAL A O 1
ATOM 1855 N N . THR A 1 229 ? -30.161 -9.714 63.391 1.00 89.56 229 THR A N 1
ATOM 1856 C CA . THR A 1 229 ? -31.008 -8.583 62.981 1.00 89.56 229 THR A CA 1
ATOM 1857 C C . THR A 1 229 ? -30.886 -8.271 61.486 1.00 89.56 229 THR A C 1
ATOM 1859 O O . THR A 1 229 ? -31.886 -7.983 60.828 1.00 89.56 229 THR A O 1
ATOM 1862 N N . GLU A 1 230 ? -29.678 -8.318 60.928 1.00 93.56 230 GLU A N 1
ATOM 1863 C CA . GLU A 1 230 ? -29.405 -8.018 59.520 1.00 93.56 2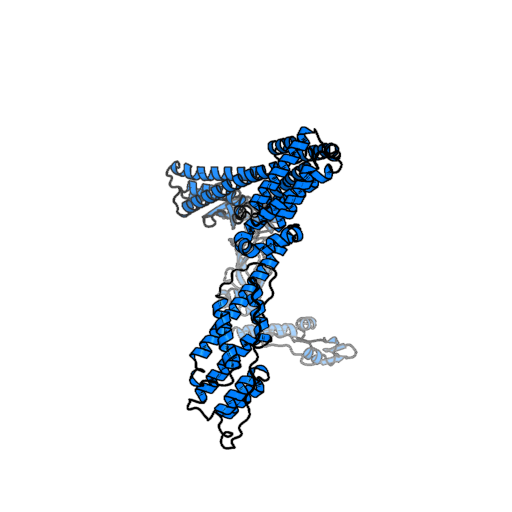30 GLU A CA 1
ATOM 1864 C C . GLU A 1 230 ? -29.928 -9.121 58.596 1.00 93.56 230 GLU A C 1
ATOM 1866 O O . GLU A 1 230 ? -30.459 -8.807 57.533 1.00 93.56 230 GLU A O 1
ATOM 1871 N N . ILE A 1 231 ? -29.863 -10.389 59.020 1.00 91.50 231 ILE A N 1
ATOM 1872 C CA . ILE A 1 231 ? -30.473 -11.526 58.313 1.00 91.50 231 ILE A CA 1
ATOM 1873 C C . ILE A 1 231 ? -31.991 -11.346 58.231 1.00 91.50 231 ILE A C 1
ATOM 1875 O O . ILE A 1 231 ? -32.568 -11.515 57.156 1.00 91.50 231 ILE A O 1
ATOM 1879 N N . SER A 1 232 ? -32.639 -10.960 59.338 1.00 91.56 232 SER A N 1
ATOM 1880 C CA . SER A 1 232 ? -34.079 -10.671 59.337 1.00 91.56 232 SER A CA 1
ATOM 1881 C C . SER A 1 232 ? -34.412 -9.550 58.351 1.00 91.56 232 SER A C 1
ATOM 1883 O O . SER A 1 232 ? -35.207 -9.755 57.438 1.00 91.56 232 SER A O 1
ATOM 1885 N N . LYS A 1 233 ? -33.723 -8.403 58.455 1.00 94.50 233 LYS A N 1
ATOM 1886 C CA . LYS A 1 233 ? -33.924 -7.259 57.548 1.00 94.50 233 LYS A CA 1
ATOM 1887 C C . LYS A 1 233 ? -33.670 -7.617 56.083 1.00 94.50 233 LYS A C 1
ATOM 1889 O O . LYS A 1 233 ? -34.376 -7.135 55.205 1.00 94.50 233 LYS A O 1
ATOM 1894 N N . PHE A 1 234 ? -32.668 -8.447 55.798 1.00 94.81 234 PHE A N 1
ATOM 1895 C CA . PHE A 1 234 ? -32.380 -8.904 54.440 1.00 94.81 234 PHE A CA 1
ATOM 1896 C C . PHE A 1 234 ? -33.549 -9.694 53.844 1.00 94.81 234 PHE A C 1
ATOM 1898 O O . PHE A 1 234 ? -33.936 -9.453 52.699 1.00 94.81 234 PHE A O 1
ATOM 1905 N N . ASN A 1 235 ? -34.131 -10.608 54.623 1.00 92.06 235 ASN A N 1
ATOM 1906 C CA . ASN A 1 235 ? -35.295 -11.379 54.199 1.00 92.06 235 ASN A CA 1
ATOM 1907 C C . ASN A 1 235 ? -36.526 -10.483 54.005 1.00 92.06 235 ASN A C 1
ATOM 1909 O O . ASN A 1 235 ? -37.213 -10.629 52.996 1.00 92.06 235 ASN A O 1
ATOM 1913 N N . ASP A 1 236 ? -36.743 -9.505 54.889 1.00 93.38 236 ASP A N 1
ATOM 1914 C CA . ASP A 1 236 ? -37.837 -8.535 54.757 1.00 93.38 236 ASP A CA 1
ATOM 1915 C C . ASP A 1 236 ? -37.719 -7.721 53.457 1.00 93.38 236 ASP A C 1
ATOM 1917 O O . ASP A 1 236 ? -38.695 -7.571 52.724 1.00 93.38 236 ASP A O 1
ATOM 1921 N N . LEU A 1 237 ? -36.513 -7.257 53.107 1.00 94.62 237 LEU A N 1
ATOM 1922 C CA . LEU A 1 237 ? -36.274 -6.521 51.857 1.00 94.62 237 LEU A CA 1
ATOM 1923 C C . LEU A 1 237 ? -36.445 -7.399 50.606 1.00 94.62 237 LEU A C 1
ATOM 1925 O O . LEU A 1 237 ? -36.876 -6.905 49.563 1.00 94.62 237 LEU A O 1
ATOM 1929 N N . LYS A 1 238 ? -36.142 -8.702 50.686 1.00 90.94 238 LYS A N 1
ATOM 1930 C CA . LYS A 1 238 ? -36.429 -9.650 49.594 1.00 90.94 238 LYS A CA 1
ATOM 1931 C C . LYS A 1 238 ? -37.926 -9.855 49.388 1.00 90.94 238 LYS A C 1
ATOM 1933 O O . LYS A 1 238 ? -38.354 -10.012 48.247 1.00 90.94 238 LYS A O 1
ATOM 1938 N N . GLU A 1 239 ? -38.713 -9.857 50.459 1.00 89.38 239 GLU A N 1
ATOM 1939 C CA . GLU A 1 239 ? -40.173 -9.893 50.355 1.00 89.38 239 GLU A CA 1
ATOM 1940 C C . GLU A 1 239 ? -40.733 -8.551 49.852 1.00 89.38 239 GLU A C 1
ATOM 1942 O O . GLU A 1 239 ? -41.623 -8.549 49.004 1.00 89.38 239 GLU A O 1
ATOM 1947 N N . GLU A 1 240 ? -40.159 -7.413 50.262 1.00 91.19 240 GLU A N 1
ATOM 1948 C CA . GLU A 1 240 ? -40.532 -6.080 49.757 1.00 91.19 240 GLU A CA 1
ATOM 1949 C C . GLU A 1 240 ? -40.328 -5.950 48.234 1.00 91.19 240 GLU A C 1
ATOM 1951 O O . GLU A 1 240 ? -41.139 -5.320 47.553 1.00 91.19 240 GLU A O 1
ATOM 1956 N N . LEU A 1 241 ? -39.304 -6.600 47.661 1.00 89.94 241 LEU A N 1
ATOM 1957 C CA . LEU A 1 241 ? -39.073 -6.621 46.208 1.00 89.94 241 LEU A CA 1
ATOM 1958 C C . LEU A 1 241 ? -40.294 -7.115 45.416 1.00 89.94 241 LEU A C 1
ATOM 1960 O O . LEU A 1 241 ? -40.528 -6.656 44.301 1.00 89.94 241 LEU A O 1
ATOM 1964 N N . LYS A 1 242 ? -41.085 -8.033 45.979 1.00 83.31 242 LYS A N 1
ATOM 1965 C CA . LYS A 1 242 ? -42.256 -8.608 45.303 1.00 83.31 242 LYS A CA 1
ATOM 1966 C C . LYS A 1 242 ? -43.404 -7.610 45.148 1.00 83.31 242 LYS A C 1
ATOM 1968 O O . LYS A 1 242 ? -44.198 -7.718 44.211 1.00 83.31 242 LYS A O 1
ATOM 1973 N N . THR A 1 243 ? -43.500 -6.652 46.067 1.00 82.12 243 THR A N 1
ATOM 1974 C CA . THR A 1 243 ? -44.650 -5.748 46.203 1.00 82.12 243 THR A CA 1
ATOM 1975 C C . THR A 1 243 ? -44.316 -4.284 45.937 1.00 82.12 243 THR A C 1
ATOM 1977 O O . THR A 1 243 ? -45.235 -3.497 45.717 1.00 82.12 243 THR A O 1
ATOM 1980 N N . THR A 1 244 ? -43.035 -3.907 45.915 1.00 86.50 244 THR A N 1
ATOM 1981 C CA . THR A 1 244 ? -42.619 -2.523 45.667 1.00 86.50 244 THR A CA 1
ATOM 1982 C C . THR A 1 244 ? -43.008 -2.035 44.268 1.00 86.50 244 THR A C 1
ATOM 1984 O O . THR A 1 244 ? -43.004 -2.784 43.289 1.00 86.50 244 THR A O 1
ATOM 1987 N N . SER A 1 245 ? -43.312 -0.745 44.158 1.00 82.06 245 SER A N 1
ATOM 1988 C CA . SER A 1 245 ? -43.395 -0.021 42.885 1.00 82.06 245 SER A CA 1
ATOM 1989 C C . SER A 1 245 ? -42.155 0.844 42.623 1.00 82.06 245 SER A C 1
ATOM 1991 O O . SER A 1 245 ? -42.006 1.379 41.529 1.00 82.06 245 SER A O 1
ATOM 1993 N N . ASP A 1 246 ? -41.261 0.978 43.608 1.00 86.25 246 ASP A N 1
ATOM 1994 C CA . ASP A 1 246 ? -40.087 1.852 43.575 1.00 86.25 246 ASP A CA 1
ATOM 1995 C C . ASP A 1 246 ? -38.811 1.054 43.891 1.00 86.25 246 ASP A C 1
ATOM 1997 O O . ASP A 1 246 ? -38.485 0.761 45.048 1.00 86.25 246 ASP A O 1
ATOM 2001 N N . LEU A 1 247 ? -38.079 0.696 42.833 1.00 90.88 247 LEU A N 1
ATOM 2002 C CA . LEU A 1 247 ? -36.802 -0.008 42.940 1.00 90.88 247 LEU A CA 1
ATOM 2003 C C . LEU A 1 247 ? -35.701 0.868 43.545 1.00 90.88 247 LEU A C 1
ATOM 2005 O O . LEU A 1 247 ? -34.823 0.343 44.224 1.00 90.88 247 LEU A O 1
ATOM 2009 N N . GLN A 1 248 ? -35.744 2.188 43.360 1.00 90.12 248 GLN A N 1
ATOM 2010 C CA . GLN A 1 248 ? -34.709 3.077 43.883 1.00 90.12 248 GLN A CA 1
ATOM 2011 C C . GLN A 1 248 ? -34.784 3.158 45.410 1.00 90.12 248 GLN A C 1
ATOM 2013 O O . GLN A 1 248 ? -33.758 3.096 46.090 1.00 90.12 248 GLN A O 1
ATOM 2018 N N . SER A 1 249 ? -35.997 3.237 45.961 1.00 91.88 249 SER A N 1
ATOM 2019 C CA . SER A 1 249 ? -36.220 3.154 47.408 1.00 91.88 249 SER A CA 1
ATOM 2020 C C . SER A 1 249 ? -35.688 1.836 47.984 1.00 91.88 249 SER A C 1
ATOM 2022 O O . SER A 1 249 ? -34.939 1.843 48.967 1.00 91.88 249 SER A O 1
ATOM 2024 N N . LEU A 1 250 ? -35.972 0.706 47.325 1.00 93.88 250 LEU A N 1
ATOM 2025 C CA . LEU A 1 250 ? -35.444 -0.598 47.732 1.00 93.88 250 LEU A CA 1
ATOM 2026 C C . LEU A 1 250 ? -33.910 -0.653 47.645 1.00 93.88 250 LEU A C 1
ATOM 2028 O O . LEU A 1 250 ? -33.255 -1.137 48.568 1.00 93.88 250 LEU A O 1
ATOM 2032 N N . LEU A 1 251 ? -33.321 -0.116 46.576 1.00 93.12 251 LEU A N 1
ATOM 2033 C CA . LEU A 1 251 ? -31.872 -0.043 46.396 1.00 93.12 251 LEU A CA 1
ATOM 2034 C C . LEU A 1 251 ? -31.203 0.780 47.508 1.00 93.12 251 LEU A C 1
ATOM 2036 O O . LEU A 1 251 ? -30.145 0.395 48.016 1.00 93.12 251 LEU A O 1
ATOM 2040 N N . ASN A 1 252 ? -31.830 1.878 47.934 1.00 93.31 252 ASN A N 1
ATOM 2041 C CA . ASN A 1 252 ? -31.356 2.697 49.048 1.00 93.31 252 ASN A CA 1
ATOM 2042 C C . ASN A 1 252 ? -31.417 1.925 50.377 1.00 93.31 252 ASN A C 1
ATOM 2044 O O . ASN A 1 252 ? -30.444 1.931 51.130 1.00 93.31 252 ASN A O 1
ATOM 2048 N N . LYS A 1 253 ? -32.509 1.193 50.642 1.00 95.31 253 LYS A N 1
ATOM 2049 C CA . LYS A 1 253 ? -32.635 0.331 51.833 1.00 95.31 253 LYS A CA 1
ATOM 2050 C C . LYS A 1 253 ? -31.604 -0.799 51.846 1.00 95.31 253 LYS A C 1
ATOM 2052 O O . LYS A 1 253 ? -30.970 -1.037 52.871 1.00 95.31 253 LYS A O 1
ATOM 2057 N N . LEU A 1 254 ? -31.384 -1.454 50.705 1.00 95.75 254 LEU A N 1
ATOM 2058 C CA . LEU A 1 254 ? -30.337 -2.467 50.549 1.00 95.75 254 LEU A CA 1
ATOM 2059 C C . LEU A 1 254 ? -28.947 -1.873 50.782 1.00 95.75 254 LEU A C 1
ATOM 2061 O O . LEU A 1 254 ? -28.114 -2.505 51.422 1.00 95.75 254 LEU A O 1
ATOM 2065 N N . SER A 1 255 ? -28.703 -0.645 50.318 1.00 93.19 255 SER A N 1
ATOM 2066 C CA . SER A 1 255 ? -27.450 0.073 50.576 1.00 93.19 255 SER A CA 1
ATOM 2067 C C . SER A 1 255 ? -27.245 0.355 52.060 1.00 93.19 255 SER A C 1
ATOM 2069 O O . SER A 1 255 ? -26.171 0.069 52.577 1.00 93.19 255 SER A O 1
ATOM 2071 N N . ALA A 1 256 ? -28.278 0.837 52.753 1.00 93.00 256 ALA A N 1
ATOM 2072 C CA . ALA A 1 256 ? -28.229 1.054 54.196 1.00 93.00 256 ALA A CA 1
ATOM 2073 C C . ALA A 1 256 ? -27.972 -0.255 54.962 1.00 93.00 256 ALA A C 1
ATOM 2075 O O . ALA A 1 256 ? -27.204 -0.267 55.921 1.00 93.00 256 ALA A O 1
ATOM 2076 N N . LEU A 1 257 ? -28.559 -1.372 54.515 1.00 94.94 257 LEU A N 1
ATOM 2077 C CA . LEU A 1 257 ? -28.279 -2.690 55.082 1.00 94.94 257 LEU A CA 1
ATOM 2078 C C . LEU A 1 257 ? -26.832 -3.131 54.824 1.00 94.94 257 LEU A C 1
ATOM 2080 O O . LEU A 1 257 ? -26.197 -3.657 55.733 1.00 94.94 257 LEU A O 1
ATOM 2084 N N . THR A 1 258 ? -26.288 -2.888 53.626 1.00 91.44 258 THR A N 1
ATOM 2085 C CA . THR A 1 258 ? -24.865 -3.141 53.337 1.00 91.44 258 THR A CA 1
ATOM 2086 C C . THR A 1 258 ? -23.968 -2.370 54.306 1.00 91.44 258 THR A C 1
ATOM 2088 O O . THR A 1 258 ? -23.064 -2.963 54.886 1.00 91.44 258 THR A O 1
ATOM 2091 N N . THR A 1 259 ? -24.242 -1.081 54.532 1.00 90.94 259 THR A N 1
ATOM 2092 C CA . THR A 1 259 ? -23.496 -0.259 55.497 1.00 90.94 259 THR A CA 1
ATOM 2093 C C . THR A 1 259 ? -23.608 -0.819 56.912 1.00 90.94 259 THR A C 1
ATOM 2095 O O . THR A 1 259 ? -22.587 -1.033 57.549 1.00 90.94 259 THR A O 1
ATOM 2098 N N . ALA A 1 260 ? -24.815 -1.165 57.372 1.00 91.12 260 ALA A N 1
ATOM 2099 C CA . ALA A 1 260 ? -25.013 -1.736 58.705 1.00 91.12 260 ALA A CA 1
ATOM 2100 C C . ALA A 1 260 ? -24.261 -3.065 58.908 1.00 91.12 260 ALA A C 1
ATOM 2102 O O . ALA A 1 260 ? -23.713 -3.315 59.982 1.00 91.12 260 ALA A O 1
ATOM 2103 N N . ILE A 1 261 ? -24.212 -3.917 57.877 1.00 91.00 261 ILE A N 1
ATOM 2104 C CA . ILE A 1 261 ? -23.424 -5.155 57.899 1.00 91.00 261 ILE A CA 1
ATOM 2105 C C . ILE A 1 261 ? -21.930 -4.828 57.998 1.00 91.00 261 ILE A C 1
ATOM 2107 O O . ILE A 1 261 ? -21.251 -5.392 58.853 1.00 91.00 261 ILE A O 1
ATOM 2111 N N . SER A 1 262 ? -21.427 -3.901 57.178 1.00 87.62 262 SER A N 1
ATOM 2112 C CA . SER A 1 262 ? -20.029 -3.455 57.231 1.00 87.62 262 SER A CA 1
ATOM 2113 C C . SER A 1 262 ? -19.657 -2.876 58.598 1.00 87.62 262 SER A C 1
ATOM 2115 O O . SER A 1 262 ? -18.651 -3.287 59.170 1.00 87.62 262 SER A O 1
ATOM 2117 N N . ASP A 1 263 ? -20.492 -2.008 59.172 1.00 89.06 263 ASP A N 1
ATOM 2118 C CA . ASP A 1 263 ? -20.271 -1.416 60.496 1.00 89.06 263 ASP A CA 1
ATOM 2119 C C . ASP A 1 263 ? -20.191 -2.493 61.586 1.00 89.06 263 ASP A C 1
ATOM 2121 O O . ASP A 1 263 ? -19.369 -2.409 62.498 1.00 89.06 263 ASP A O 1
ATOM 2125 N N . LYS A 1 264 ? -21.002 -3.556 61.483 1.00 90.12 264 LYS A N 1
ATOM 2126 C CA . LYS A 1 264 ? -20.928 -4.699 62.402 1.00 90.12 264 LYS A CA 1
ATOM 2127 C C . LYS A 1 264 ? -19.676 -5.545 62.209 1.00 90.12 264 LYS A C 1
ATOM 2129 O O . LYS A 1 264 ? -19.121 -6.008 63.208 1.00 90.12 264 LYS A O 1
ATOM 2134 N N . ILE A 1 265 ? -19.232 -5.747 60.969 1.00 88.38 265 ILE A N 1
ATOM 2135 C CA . ILE A 1 265 ? -17.954 -6.410 60.673 1.00 88.38 265 ILE A CA 1
ATOM 2136 C C . ILE A 1 265 ? -16.807 -5.625 61.320 1.00 88.38 265 ILE A C 1
ATOM 2138 O O . ILE A 1 265 ? -15.960 -6.224 61.984 1.00 88.38 265 ILE A O 1
ATOM 2142 N N . GLU A 1 266 ? -16.810 -4.297 61.179 1.00 85.88 266 GLU A N 1
ATOM 2143 C CA . GLU A 1 266 ? -15.826 -3.394 61.782 1.00 85.88 266 GLU A CA 1
ATOM 2144 C C . GLU A 1 266 ? -15.860 -3.438 63.314 1.00 85.88 266 GLU A C 1
ATOM 2146 O O . GLU A 1 266 ? -14.862 -3.790 63.940 1.00 85.88 266 GLU A O 1
ATOM 2151 N N . ALA A 1 267 ? -17.017 -3.166 63.925 1.00 87.94 267 ALA A N 1
ATOM 2152 C CA . ALA A 1 267 ? -17.170 -3.077 65.379 1.00 87.94 267 ALA A CA 1
ATOM 2153 C C . ALA A 1 267 ? -16.796 -4.373 66.119 1.00 87.94 267 ALA A C 1
ATOM 2155 O O . ALA A 1 267 ? -16.386 -4.329 67.277 1.00 87.94 267 ALA A O 1
ATOM 2156 N N . ASN A 1 268 ? -16.921 -5.523 65.451 1.00 86.88 268 ASN A N 1
ATOM 2157 C CA . ASN A 1 268 ? -16.610 -6.836 66.016 1.00 86.88 268 ASN A CA 1
ATOM 2158 C C . ASN A 1 268 ? -15.279 -7.415 65.502 1.00 86.88 268 ASN A C 1
ATOM 2160 O O . ASN A 1 268 ? -14.972 -8.570 65.790 1.00 86.88 268 ASN A O 1
ATOM 2164 N N . ASN A 1 269 ? -14.485 -6.639 64.749 1.00 84.88 269 ASN A N 1
ATOM 2165 C CA . ASN A 1 269 ? -13.209 -7.065 64.156 1.00 84.88 269 ASN A CA 1
ATOM 2166 C C . ASN A 1 269 ? -13.297 -8.399 63.387 1.00 84.88 269 ASN A C 1
ATOM 2168 O O . ASN A 1 269 ? -12.384 -9.230 63.433 1.00 84.88 269 ASN A O 1
ATOM 2172 N N . LEU A 1 270 ? -14.405 -8.617 62.677 1.00 85.75 270 LEU A N 1
ATOM 2173 C CA . LEU A 1 270 ? -14.644 -9.858 61.947 1.00 85.75 270 LEU A CA 1
ATOM 2174 C C . LEU A 1 270 ? -13.809 -9.888 60.664 1.00 85.75 270 LEU A C 1
ATOM 2176 O O . LEU A 1 270 ? -13.763 -8.922 59.905 1.00 85.75 270 LEU A O 1
ATOM 2180 N N . VAL A 1 271 ? -13.156 -11.020 60.406 1.00 84.44 271 VAL A N 1
ATOM 2181 C CA . VAL A 1 271 ? -12.438 -11.285 59.154 1.00 84.44 271 VAL A CA 1
ATOM 2182 C C . VAL A 1 271 ? -12.726 -12.718 58.747 1.00 84.44 271 VAL A C 1
ATOM 2184 O O . VAL A 1 271 ? -12.485 -13.643 59.525 1.00 84.44 271 VAL A O 1
ATOM 2187 N N . SER A 1 272 ? -13.219 -12.902 57.526 1.00 81.88 272 SER A N 1
ATOM 2188 C CA . SER A 1 272 ? -13.482 -14.228 56.972 1.00 81.88 272 SER A CA 1
ATOM 2189 C C . SER A 1 272 ? -12.184 -15.044 56.871 1.00 81.88 272 SER A C 1
ATOM 2191 O O . SER A 1 272 ? -11.124 -14.537 56.489 1.00 81.88 272 SER A O 1
ATOM 2193 N N . THR A 1 273 ? -12.231 -16.322 57.250 1.00 75.62 273 THR A N 1
ATOM 2194 C CA . THR A 1 273 ? -11.050 -17.200 57.325 1.00 75.62 273 THR A CA 1
ATOM 2195 C C . THR A 1 273 ? -10.382 -17.396 55.964 1.00 75.62 273 THR A C 1
ATOM 2197 O O . THR A 1 273 ? -9.155 -17.451 55.886 1.00 75.62 273 THR A O 1
ATOM 2200 N N . SER A 1 274 ? -11.165 -17.442 54.885 1.00 78.00 274 SER A N 1
ATOM 2201 C CA . SER A 1 274 ? -10.669 -17.574 53.509 1.00 78.00 274 SER A CA 1
ATOM 2202 C C . SER A 1 274 ? -9.990 -16.304 52.990 1.00 78.00 274 SER A C 1
ATOM 2204 O O . SER A 1 274 ? -9.025 -16.397 52.231 1.00 78.00 274 SER A O 1
ATOM 2206 N N . VAL A 1 275 ? -10.412 -15.123 53.457 1.00 84.75 275 VAL A N 1
ATOM 2207 C CA . VAL A 1 275 ? -9.856 -13.832 53.022 1.00 84.75 275 VAL A CA 1
ATOM 2208 C C . VAL A 1 275 ? -8.370 -13.733 53.350 1.00 84.75 275 VAL A C 1
ATOM 2210 O O . VAL A 1 275 ? -7.577 -13.311 52.509 1.00 84.75 275 VAL A O 1
ATOM 2213 N N . LYS A 1 276 ? -7.958 -14.176 54.547 1.00 75.81 276 LYS A N 1
ATOM 2214 C CA . LYS A 1 276 ? -6.543 -14.148 54.959 1.00 75.81 276 LYS A CA 1
ATOM 2215 C C . LYS A 1 276 ? -5.640 -14.950 54.016 1.00 75.81 276 LYS A C 1
ATOM 2217 O O . LYS A 1 276 ? -4.529 -14.511 53.739 1.00 75.81 276 LYS A O 1
ATOM 2222 N N . ALA A 1 277 ? -6.115 -16.089 53.512 1.00 78.94 277 ALA A N 1
ATOM 2223 C CA . ALA A 1 277 ? -5.356 -16.927 52.586 1.00 78.94 277 ALA A CA 1
ATOM 2224 C C . ALA A 1 277 ? -5.311 -16.333 51.166 1.00 78.94 277 ALA A C 1
ATOM 2226 O O . ALA A 1 277 ? -4.276 -16.380 50.504 1.00 78.94 277 ALA A O 1
ATOM 2227 N N . GLN A 1 278 ? -6.415 -15.737 50.707 1.00 87.25 278 GLN A N 1
ATOM 2228 C CA . GLN A 1 278 ? -6.554 -15.233 49.338 1.00 87.25 278 GLN A CA 1
ATOM 2229 C C . GLN A 1 278 ? -5.888 -13.868 49.108 1.00 87.25 278 GLN A C 1
ATOM 2231 O O . GLN A 1 278 ? -5.419 -13.602 48.000 1.00 87.25 278 GLN A O 1
ATOM 2236 N N . LYS A 1 279 ? -5.762 -13.025 50.146 1.00 89.62 279 LYS A N 1
ATOM 2237 C CA . LYS A 1 279 ? -5.111 -11.706 50.034 1.00 89.62 279 LYS A CA 1
ATOM 2238 C C . LYS A 1 279 ? -3.704 -11.778 49.444 1.00 89.62 279 LYS A C 1
ATOM 2240 O O . LYS A 1 279 ? -3.358 -10.953 48.606 1.00 89.62 279 LYS A O 1
ATOM 2245 N N . SER A 1 280 ? -2.897 -12.760 49.842 1.00 84.62 280 SER A N 1
ATOM 2246 C CA . SER A 1 280 ? -1.522 -12.898 49.342 1.00 84.62 280 SER A CA 1
ATOM 2247 C C . SER A 1 280 ? -1.476 -13.206 47.841 1.00 84.62 280 SER A C 1
ATOM 2249 O O . SER A 1 280 ? -0.675 -12.616 47.118 1.00 84.62 280 SER A O 1
ATOM 2251 N N . ALA A 1 281 ? -2.364 -14.080 47.355 1.00 87.12 281 ALA A N 1
ATOM 2252 C CA . ALA A 1 281 ? -2.456 -14.415 45.934 1.00 87.12 281 ALA A CA 1
ATOM 2253 C C . ALA A 1 281 ? -2.936 -13.217 45.099 1.00 87.12 281 ALA A C 1
ATOM 2255 O O . ALA A 1 281 ? -2.372 -12.921 44.041 1.00 87.12 281 ALA A O 1
ATOM 2256 N N . LEU A 1 282 ? -3.932 -12.481 45.603 1.00 91.88 282 LEU A N 1
ATOM 2257 C CA . LEU A 1 282 ? -4.464 -11.315 44.907 1.00 91.88 282 LEU A CA 1
ATOM 2258 C C . LEU A 1 282 ? -3.481 -10.139 44.912 1.00 91.88 282 LEU A C 1
ATOM 2260 O O . LEU A 1 282 ? -3.340 -9.463 43.901 1.00 91.88 282 LEU A O 1
ATOM 2264 N N . LYS A 1 283 ? -2.725 -9.949 46.000 1.00 92.94 283 LYS A N 1
ATOM 2265 C CA . LYS A 1 283 ? -1.648 -8.951 46.077 1.00 92.94 283 LYS A CA 1
ATOM 2266 C C . LYS A 1 283 ? -0.599 -9.179 44.993 1.00 92.94 283 LYS A C 1
ATOM 2268 O O . LYS A 1 283 ? -0.220 -8.234 44.306 1.00 92.94 283 LYS A O 1
ATOM 2273 N N . ASN A 1 284 ? -0.164 -10.428 44.822 1.00 90.06 284 ASN A N 1
ATOM 2274 C CA . ASN A 1 284 ? 0.763 -10.785 43.751 1.00 90.06 284 ASN A CA 1
ATOM 2275 C C . ASN A 1 284 ? 0.147 -10.495 42.380 1.00 90.06 284 ASN A C 1
ATOM 2277 O O . ASN A 1 284 ? 0.800 -9.862 41.560 1.00 90.06 284 ASN A O 1
ATOM 2281 N N . SER A 1 285 ? -1.123 -10.866 42.184 1.00 91.19 285 SER A N 1
ATOM 2282 C CA . SER A 1 285 ? -1.851 -10.625 40.932 1.00 91.19 285 SER A CA 1
ATOM 2283 C C . SER A 1 285 ? -1.999 -9.138 40.599 1.00 91.19 285 SER A C 1
ATOM 2285 O O . SER A 1 285 ? -1.954 -8.794 39.429 1.00 91.19 285 SER A O 1
ATOM 2287 N N . ILE A 1 286 ? -2.160 -8.249 41.589 1.00 92.38 286 ILE A N 1
ATOM 2288 C CA . ILE A 1 286 ? -2.188 -6.790 41.373 1.00 92.38 286 ILE A CA 1
ATOM 2289 C C . ILE A 1 286 ? -0.798 -6.283 40.985 1.00 92.38 286 ILE A C 1
ATOM 2291 O O . ILE A 1 286 ? -0.656 -5.566 39.997 1.00 92.38 286 ILE A O 1
ATOM 2295 N N . ASN A 1 287 ? 0.230 -6.667 41.747 1.00 90.31 287 ASN A N 1
ATOM 2296 C CA . ASN A 1 287 ? 1.594 -6.181 41.539 1.00 90.31 287 ASN A CA 1
ATOM 2297 C C . ASN A 1 287 ? 2.156 -6.580 40.169 1.00 90.31 287 ASN A C 1
ATOM 2299 O O . ASN A 1 287 ? 2.826 -5.772 39.529 1.00 90.31 287 ASN A O 1
ATOM 2303 N N . SER A 1 288 ? 1.868 -7.805 39.723 1.00 87.38 288 SER A N 1
ATOM 2304 C CA . SER A 1 288 ? 2.338 -8.349 38.447 1.00 87.38 288 SER A CA 1
ATOM 2305 C C . SER A 1 288 ? 1.430 -8.022 37.256 1.00 87.38 288 SER A C 1
ATOM 2307 O O . SER A 1 288 ? 1.595 -8.630 36.203 1.00 87.38 288 SER A O 1
ATOM 2309 N N . ASN A 1 289 ? 0.415 -7.165 37.411 1.00 85.94 289 ASN A N 1
ATOM 2310 C CA . ASN A 1 289 ? -0.503 -6.846 36.319 1.00 85.94 289 ASN A CA 1
ATOM 2311 C C . ASN A 1 289 ? -0.035 -5.606 35.555 1.00 85.94 289 ASN A C 1
ATOM 2313 O O . ASN A 1 289 ? -0.234 -4.475 36.000 1.00 85.94 289 ASN A O 1
ATOM 2317 N N . ASP A 1 290 ? 0.518 -5.833 34.369 1.00 82.62 290 ASP A N 1
ATOM 2318 C CA . ASP A 1 290 ? 1.031 -4.783 33.478 1.00 82.62 290 ASP A CA 1
ATOM 2319 C C . ASP A 1 290 ? -0.082 -3.976 32.776 1.00 82.62 290 ASP A C 1
ATOM 2321 O O . ASP A 1 290 ? 0.175 -3.020 32.040 1.00 82.62 290 ASP A O 1
ATOM 2325 N N . ASN A 1 291 ? -1.349 -4.327 33.023 1.00 85.06 291 ASN A N 1
ATOM 2326 C CA . ASN A 1 291 ? -2.510 -3.617 32.487 1.00 85.06 291 ASN A CA 1
ATOM 2327 C C . ASN A 1 291 ? -2.968 -2.456 33.377 1.00 85.06 291 ASN A C 1
ATOM 2329 O O . ASN A 1 291 ? -3.847 -1.687 32.982 1.00 85.06 291 ASN A O 1
ATOM 2333 N N . LEU A 1 292 ? -2.400 -2.350 34.579 1.00 83.88 292 LEU A N 1
ATOM 2334 C CA . LEU A 1 292 ? -2.693 -1.315 35.561 1.00 83.88 292 LEU A CA 1
ATOM 2335 C C . LEU A 1 292 ? -1.533 -0.319 35.636 1.00 83.88 292 LEU A C 1
ATOM 2337 O O . LEU A 1 292 ? -0.368 -0.713 35.632 1.00 83.88 292 LEU A O 1
ATOM 2341 N N . SER A 1 293 ? -1.850 0.966 35.776 1.00 81.88 293 SER A N 1
ATOM 2342 C CA . SER A 1 293 ? -0.878 1.978 36.187 1.00 81.88 293 SER A CA 1
ATOM 2343 C C . SER A 1 293 ? -0.452 1.763 37.641 1.00 81.88 293 SER A C 1
ATOM 2345 O O . SER A 1 293 ? -1.159 1.126 38.424 1.00 81.88 293 SER A O 1
ATOM 2347 N N . GLU A 1 294 ? 0.677 2.345 38.043 1.00 83.94 294 GLU A N 1
ATOM 2348 C CA . GLU A 1 294 ? 1.123 2.283 39.443 1.00 83.94 294 GLU A CA 1
ATOM 2349 C C . GLU A 1 294 ? 0.105 2.910 40.415 1.00 83.94 294 GLU A C 1
ATOM 2351 O O . GLU A 1 294 ? -0.097 2.411 41.520 1.00 83.94 294 GLU A O 1
ATOM 2356 N N . GLU A 1 295 ? -0.622 3.943 39.983 1.00 85.25 295 GLU A N 1
ATOM 2357 C CA . GLU A 1 295 ? -1.702 4.555 40.766 1.00 85.25 295 GLU A CA 1
ATOM 2358 C C . GLU A 1 295 ? -2.923 3.623 40.906 1.00 85.25 295 GLU A C 1
ATOM 2360 O O . GLU A 1 295 ? -3.491 3.477 41.995 1.00 85.25 295 GLU A O 1
ATOM 2365 N N . GLU A 1 296 ? -3.300 2.927 39.828 1.00 88.69 296 GLU A N 1
ATOM 2366 C CA . GLU A 1 296 ? -4.370 1.921 39.834 1.00 88.69 296 GLU A CA 1
ATOM 2367 C C . GLU A 1 296 ? -3.989 0.724 40.726 1.00 88.69 296 GLU A C 1
ATOM 2369 O O . GLU A 1 296 ? -4.801 0.272 41.541 1.00 88.69 296 GLU A O 1
ATOM 2374 N N . LYS A 1 297 ? -2.734 0.254 40.645 1.00 91.06 297 LYS A N 1
ATOM 2375 C CA . LYS A 1 297 ? -2.199 -0.798 41.524 1.00 91.06 297 LYS A CA 1
ATOM 2376 C C . LYS A 1 297 ? -2.270 -0.375 42.985 1.00 91.06 297 LYS A C 1
ATOM 2378 O O . LYS A 1 297 ? -2.797 -1.127 43.803 1.00 91.06 297 LYS A O 1
ATOM 2383 N N . GLN A 1 298 ? -1.811 0.830 43.322 1.00 91.62 298 GLN A N 1
ATOM 2384 C CA . GLN A 1 298 ? -1.833 1.312 44.703 1.00 91.62 298 GLN A CA 1
ATOM 2385 C C . GLN A 1 298 ? -3.263 1.426 45.245 1.00 91.62 298 GLN A C 1
ATOM 2387 O O . GLN A 1 298 ? -3.528 1.052 46.390 1.00 91.62 298 GLN A O 1
ATOM 2392 N N . THR A 1 299 ? -4.204 1.865 44.408 1.00 92.88 299 THR A N 1
ATOM 2393 C CA . THR A 1 299 ? -5.628 1.936 44.755 1.00 92.88 299 THR A CA 1
ATOM 2394 C C . THR A 1 299 ? -6.196 0.548 45.069 1.00 92.88 299 THR A C 1
ATOM 2396 O O . THR A 1 299 ? -6.843 0.361 46.102 1.00 92.88 299 THR A O 1
ATOM 2399 N N . LEU A 1 300 ? -5.917 -0.455 44.229 1.00 92.88 300 LEU A N 1
ATOM 2400 C CA . LEU A 1 300 ? -6.364 -1.836 44.445 1.00 92.88 300 LEU A CA 1
ATOM 2401 C C . LEU A 1 300 ? -5.679 -2.489 45.652 1.00 92.88 300 LEU A C 1
ATOM 2403 O O . LEU A 1 300 ? -6.329 -3.230 46.387 1.00 92.88 300 LEU A O 1
ATOM 2407 N N . LEU A 1 301 ? -4.401 -2.191 45.905 1.00 93.44 301 LEU A N 1
ATOM 2408 C CA . LEU A 1 301 ? -3.681 -2.658 47.093 1.00 93.44 301 LEU A CA 1
ATOM 2409 C C . LEU A 1 301 ? -4.274 -2.085 48.384 1.00 93.44 301 LEU A C 1
ATOM 2411 O O . LEU A 1 301 ? -4.400 -2.817 49.367 1.00 93.44 301 LEU A O 1
ATOM 2415 N N . ASN A 1 302 ? -4.678 -0.812 48.387 1.00 92.56 302 ASN A N 1
ATOM 2416 C CA . ASN A 1 302 ? -5.362 -0.202 49.528 1.00 92.56 302 ASN A CA 1
ATOM 2417 C C . ASN A 1 302 ? -6.715 -0.892 49.780 1.00 92.56 302 ASN A C 1
ATOM 2419 O O . ASN A 1 302 ? -6.944 -1.385 50.886 1.00 92.56 302 ASN A O 1
ATOM 2423 N N . LYS A 1 303 ? -7.542 -1.065 48.734 1.00 92.38 303 LYS A N 1
ATOM 2424 C CA . LYS A 1 303 ? -8.804 -1.832 48.813 1.00 92.38 303 LYS A CA 1
ATOM 2425 C C . LYS A 1 303 ? -8.580 -3.262 49.326 1.00 92.38 303 LYS A C 1
ATOM 2427 O O . LYS A 1 303 ? -9.350 -3.765 50.142 1.00 92.38 303 LYS A O 1
ATOM 2432 N N . LEU A 1 304 ? -7.513 -3.924 48.875 1.00 92.88 304 LEU A N 1
ATOM 2433 C CA . LEU A 1 304 ? -7.159 -5.282 49.287 1.00 92.88 304 LEU A CA 1
ATOM 2434 C C . LEU A 1 304 ? -6.758 -5.357 50.764 1.00 92.88 304 LEU A C 1
ATOM 2436 O O . LEU A 1 304 ? -7.148 -6.290 51.471 1.00 92.88 304 LEU A O 1
ATOM 2440 N N . ASN A 1 305 ? -5.985 -4.384 51.245 1.00 88.88 305 ASN A N 1
ATOM 2441 C CA . ASN A 1 305 ? -5.596 -4.309 52.650 1.00 88.88 305 ASN A CA 1
ATOM 2442 C C . ASN A 1 305 ? -6.825 -4.137 53.552 1.00 88.88 305 ASN A C 1
ATOM 2444 O O . ASN A 1 305 ? -6.918 -4.824 54.570 1.00 88.88 305 ASN A O 1
ATOM 2448 N N . GLU A 1 306 ? -7.801 -3.338 53.126 1.00 88.19 306 GLU A N 1
ATOM 2449 C CA . GLU A 1 306 ? -9.051 -3.075 53.850 1.00 88.19 306 GLU A CA 1
ATOM 2450 C C . GLU A 1 306 ? -10.095 -4.202 53.734 1.00 88.19 306 GLU A C 1
ATOM 2452 O O . GLU A 1 306 ? -10.977 -4.307 54.581 1.00 88.19 306 GLU A O 1
ATOM 2457 N N . ALA A 1 307 ? -9.995 -5.092 52.740 1.00 89.38 307 ALA A N 1
ATOM 2458 C CA . ALA A 1 307 ? -10.985 -6.150 52.518 1.00 89.38 307 ALA A CA 1
ATOM 2459 C C . ALA A 1 307 ? -11.111 -7.124 53.712 1.00 89.38 307 ALA A C 1
ATOM 2461 O O . ALA A 1 307 ? -10.120 -7.673 54.198 1.00 89.38 307 ALA A O 1
ATOM 2462 N N . LYS A 1 308 ? -12.339 -7.400 54.158 1.00 86.06 308 LYS A N 1
ATOM 2463 C CA . LYS A 1 308 ? -12.655 -8.315 55.276 1.00 86.06 308 LYS A CA 1
ATOM 2464 C C . LYS A 1 308 ? -13.509 -9.520 54.869 1.00 86.06 308 LYS A C 1
ATOM 2466 O O . LYS A 1 308 ? -13.607 -10.478 55.638 1.00 86.06 308 LYS A O 1
ATOM 2471 N N . THR A 1 309 ? -14.074 -9.490 53.662 1.00 86.56 309 THR A N 1
ATOM 2472 C CA . THR A 1 309 ? -15.014 -10.488 53.110 1.00 86.56 309 THR A CA 1
ATOM 2473 C C . THR A 1 309 ? -14.545 -11.008 51.748 1.00 86.56 309 THR A C 1
ATOM 2475 O O . THR A 1 309 ? -13.828 -10.295 51.039 1.00 86.56 309 THR A O 1
ATOM 2478 N N . ASN A 1 310 ? -14.944 -12.221 51.343 1.00 84.06 310 ASN A N 1
ATOM 2479 C CA . ASN A 1 310 ? -14.607 -12.720 49.999 1.00 84.06 310 ASN A CA 1
ATOM 2480 C C . ASN A 1 310 ? -15.331 -11.925 48.913 1.00 84.06 310 ASN A C 1
ATOM 2482 O O . ASN A 1 310 ? -14.810 -11.781 47.812 1.00 84.06 310 ASN A O 1
ATOM 2486 N N . TYR A 1 311 ? -16.506 -11.367 49.216 1.00 83.38 311 TYR A N 1
ATOM 2487 C CA . TYR A 1 311 ? -17.189 -10.454 48.301 1.00 83.38 311 TYR A CA 1
ATOM 2488 C C . TYR A 1 311 ? -16.291 -9.276 47.886 1.00 83.38 311 TYR A C 1
ATOM 2490 O O . TYR A 1 311 ? -16.145 -9.002 46.697 1.00 83.38 311 TYR A O 1
ATOM 2498 N N . GLN A 1 312 ? -15.636 -8.616 48.849 1.00 86.25 312 GLN A N 1
ATOM 2499 C CA . GLN A 1 312 ? -14.708 -7.517 48.556 1.00 86.25 312 GLN A CA 1
ATOM 2500 C C . GLN A 1 312 ? -13.499 -7.985 47.730 1.00 86.25 312 GLN A C 1
ATOM 2502 O O . GLN A 1 312 ? -13.060 -7.261 46.840 1.00 86.25 312 GLN A O 1
ATOM 2507 N N . LEU A 1 313 ? -12.985 -9.198 47.974 1.00 89.06 313 LEU A N 1
ATOM 2508 C CA . LEU A 1 313 ? -11.916 -9.774 47.148 1.00 89.06 313 LEU A CA 1
ATOM 2509 C C . LEU A 1 313 ? -12.373 -10.027 45.702 1.00 89.06 313 LEU A C 1
ATOM 2511 O O . LEU A 1 313 ? -11.655 -9.682 44.767 1.00 89.06 313 LEU A O 1
ATOM 2515 N N . ASN A 1 314 ? -13.583 -10.559 45.510 1.00 86.12 314 ASN A N 1
ATOM 2516 C CA . ASN A 1 314 ? -14.154 -10.818 44.186 1.00 86.12 314 ASN A CA 1
ATOM 2517 C C . ASN A 1 314 ? -14.375 -9.532 43.374 1.00 86.12 314 ASN A C 1
ATOM 2519 O O . ASN A 1 314 ? -14.204 -9.542 42.153 1.00 86.12 314 ASN A O 1
ATOM 2523 N N . GLU A 1 315 ? -14.737 -8.424 44.026 1.00 85.06 315 GLU A N 1
ATOM 2524 C CA . GLU A 1 315 ? -14.851 -7.121 43.358 1.00 85.06 315 GLU A CA 1
ATOM 2525 C C . GLU A 1 315 ? -13.477 -6.602 42.905 1.00 85.06 315 GLU A C 1
ATOM 2527 O O . GLU A 1 315 ? -13.346 -6.141 41.772 1.00 85.06 315 GLU A O 1
ATOM 2532 N N . ILE A 1 316 ? -12.425 -6.779 43.713 1.00 90.62 316 ILE A N 1
ATOM 2533 C CA . ILE A 1 316 ? -11.044 -6.459 43.309 1.00 90.62 316 ILE A CA 1
ATOM 2534 C C . ILE A 1 316 ? -10.605 -7.338 42.123 1.00 90.62 316 ILE A C 1
ATOM 2536 O O . ILE A 1 316 ? -10.047 -6.830 41.151 1.00 90.62 316 ILE A O 1
ATOM 2540 N N . GLU A 1 317 ? -10.901 -8.642 42.140 1.00 88.19 317 GLU A N 1
ATOM 2541 C CA . GLU A 1 317 ? -10.660 -9.534 40.992 1.00 88.19 317 GLU A CA 1
ATOM 2542 C C . GLU A 1 317 ? -11.409 -9.100 39.729 1.00 88.19 317 GLU A C 1
ATOM 2544 O O . GLU A 1 317 ? -10.903 -9.222 38.612 1.00 88.19 317 GLU A O 1
ATOM 2549 N N . LYS A 1 318 ? -12.642 -8.619 39.882 1.00 86.38 318 LYS A N 1
ATOM 2550 C CA . LYS A 1 318 ? -13.446 -8.115 38.771 1.00 86.38 318 LYS A CA 1
ATOM 2551 C C . LYS A 1 318 ? -12.841 -6.838 38.193 1.00 86.38 318 LYS A C 1
ATOM 2553 O O . LYS A 1 318 ? -12.754 -6.735 36.972 1.00 86.38 318 LYS A O 1
ATOM 2558 N N . GLU A 1 319 ? -12.377 -5.914 39.033 1.00 87.94 319 GLU A N 1
ATOM 2559 C CA . GLU A 1 319 ? -11.627 -4.729 38.595 1.00 87.94 319 GLU A CA 1
ATOM 2560 C C . GLU A 1 319 ? -10.345 -5.128 37.836 1.00 87.94 319 GLU A C 1
ATOM 2562 O O . GLU A 1 319 ? -10.101 -4.611 36.744 1.00 87.94 319 GLU A O 1
ATOM 2567 N N . LEU A 1 320 ? -9.598 -6.128 38.323 1.00 86.75 320 LEU A N 1
ATOM 2568 C CA . LEU A 1 320 ? -8.427 -6.690 37.631 1.00 86.75 320 LEU A CA 1
ATOM 2569 C C . LEU A 1 320 ? -8.771 -7.266 36.247 1.00 86.75 320 LEU A C 1
ATOM 2571 O O . LEU A 1 320 ? -8.095 -6.957 35.266 1.00 86.75 320 LEU A O 1
ATOM 2575 N N . ARG A 1 321 ? -9.835 -8.076 36.140 1.00 83.62 321 ARG A N 1
ATOM 2576 C CA . ARG A 1 321 ? -10.301 -8.631 34.852 1.00 83.62 321 ARG A CA 1
ATOM 2577 C C . ARG A 1 321 ? -10.748 -7.533 33.884 1.00 83.62 321 ARG A C 1
ATOM 2579 O O . ARG A 1 321 ? -10.484 -7.613 32.684 1.00 83.62 321 ARG A O 1
ATOM 2586 N N . ASN A 1 322 ? -11.412 -6.499 34.396 1.00 83.56 322 ASN A N 1
ATOM 2587 C CA . ASN A 1 322 ? -11.868 -5.370 33.591 1.00 83.56 322 ASN A CA 1
ATOM 2588 C C . ASN A 1 322 ? -10.699 -4.562 33.016 1.00 83.56 322 ASN A C 1
ATOM 2590 O O . ASN A 1 322 ? -10.791 -4.119 31.872 1.00 83.56 322 ASN A O 1
ATOM 2594 N N . ALA A 1 323 ? -9.595 -4.418 33.756 1.00 80.00 323 ALA A N 1
ATOM 2595 C CA . ALA A 1 323 ? -8.394 -3.753 33.256 1.00 80.00 323 ALA A CA 1
ATOM 2596 C C . ALA A 1 323 ? -7.829 -4.447 32.001 1.00 80.00 323 ALA A C 1
ATOM 2598 O O . ALA A 1 323 ? -7.544 -3.779 31.007 1.00 80.00 323 ALA A O 1
ATOM 2599 N N . SER A 1 324 ? -7.773 -5.783 31.985 1.00 71.56 324 SER A N 1
ATOM 2600 C CA . SER A 1 324 ? -7.347 -6.548 30.802 1.00 71.56 324 SER A CA 1
ATOM 2601 C C . SER A 1 324 ? -8.309 -6.395 29.616 1.00 71.56 324 SER A C 1
ATOM 2603 O O . SER A 1 324 ? -7.876 -6.222 28.477 1.00 71.56 324 SER A O 1
ATOM 2605 N N . ASN A 1 325 ? -9.623 -6.395 29.864 1.00 78.50 325 ASN A N 1
ATOM 2606 C CA . ASN A 1 325 ? -10.616 -6.169 28.806 1.00 78.50 325 ASN A CA 1
ATOM 2607 C C . ASN A 1 325 ? -10.523 -4.755 28.207 1.00 78.50 325 ASN A C 1
ATOM 2609 O O . ASN A 1 325 ? -10.754 -4.575 27.011 1.00 78.50 325 ASN A O 1
ATOM 2613 N N . ASN A 1 326 ? -10.153 -3.756 29.012 1.00 81.25 326 ASN A N 1
ATOM 2614 C CA . ASN A 1 326 ? -9.997 -2.377 28.558 1.00 81.25 326 ASN A CA 1
ATOM 2615 C C . ASN A 1 326 ? -8.891 -2.243 27.496 1.00 81.25 326 ASN A C 1
ATOM 2617 O O . ASN A 1 326 ? -9.095 -1.584 26.479 1.00 81.25 326 ASN A O 1
ATOM 2621 N N . ILE A 1 327 ? -7.757 -2.931 27.665 1.00 82.56 327 ILE A N 1
ATOM 2622 C CA . ILE A 1 327 ? -6.673 -2.931 26.665 1.00 82.56 327 ILE A CA 1
ATOM 2623 C C . ILE A 1 327 ? -7.152 -3.510 25.342 1.00 82.56 327 ILE A C 1
ATOM 2625 O O . ILE A 1 327 ? -6.980 -2.878 24.304 1.00 82.56 327 ILE A O 1
ATOM 2629 N N . LYS A 1 328 ? -7.829 -4.663 25.372 1.00 84.75 328 LYS A N 1
ATOM 2630 C CA . LYS A 1 328 ? -8.376 -5.280 24.158 1.00 84.75 328 LYS A CA 1
ATOM 2631 C C . LYS A 1 328 ? -9.337 -4.338 23.425 1.00 84.75 328 LYS A C 1
ATOM 2633 O O . LYS A 1 328 ? -9.271 -4.225 22.203 1.00 84.75 328 LYS A O 1
ATOM 2638 N N . ASN A 1 329 ? -10.190 -3.630 24.165 1.00 87.19 329 ASN A N 1
ATOM 2639 C CA . ASN A 1 329 ? -11.106 -2.645 23.592 1.00 87.19 329 ASN A CA 1
ATOM 2640 C C . ASN A 1 329 ? -10.357 -1.454 22.975 1.00 87.19 329 ASN A C 1
ATOM 2642 O O . ASN A 1 329 ? -10.701 -1.028 21.874 1.00 87.19 329 ASN A O 1
ATOM 2646 N N . LYS A 1 330 ? -9.311 -0.940 23.635 1.00 88.88 330 LYS A N 1
ATOM 2647 C CA . LYS A 1 330 ? -8.464 0.131 23.087 1.00 88.88 330 LYS A CA 1
ATOM 2648 C C . LYS A 1 330 ? -7.707 -0.310 21.826 1.00 88.88 330 LYS A C 1
ATOM 2650 O O . LYS A 1 330 ? -7.651 0.450 20.864 1.00 88.88 330 LYS A O 1
ATOM 2655 N N . VAL A 1 331 ? -7.176 -1.535 21.804 1.00 91.38 331 VAL A N 1
ATOM 2656 C CA . VAL A 1 331 ? -6.537 -2.141 20.622 1.00 91.38 331 VAL A CA 1
ATOM 2657 C C . VAL A 1 331 ? -7.530 -2.240 19.466 1.00 91.38 331 VAL A C 1
ATOM 2659 O O . VAL A 1 331 ? -7.209 -1.851 18.346 1.00 91.38 331 VAL A O 1
ATOM 2662 N N . MET A 1 332 ? -8.757 -2.701 19.729 1.00 89.38 332 MET A N 1
ATOM 2663 C CA . MET A 1 332 ? -9.815 -2.736 18.716 1.00 89.38 332 MET A CA 1
ATOM 2664 C C . MET A 1 332 ? -10.159 -1.341 18.187 1.00 89.38 332 MET A C 1
ATOM 2666 O O . MET A 1 332 ? -10.283 -1.174 16.978 1.00 89.38 332 MET A O 1
ATOM 2670 N N . ALA A 1 333 ? -10.256 -0.341 19.067 1.00 90.69 333 ALA A N 1
ATOM 2671 C CA . ALA A 1 333 ? -10.520 1.035 18.661 1.00 90.69 333 ALA A CA 1
ATOM 2672 C C . ALA A 1 333 ? -9.424 1.583 17.729 1.00 90.69 333 ALA A C 1
ATOM 2674 O O . ALA A 1 333 ? -9.751 2.182 16.712 1.00 90.69 333 ALA A O 1
ATOM 2675 N N . LEU A 1 334 ? -8.141 1.329 18.024 1.00 92.00 334 LEU A N 1
ATOM 2676 C CA . LEU A 1 334 ? -7.025 1.721 17.149 1.00 92.00 334 LEU A CA 1
ATOM 2677 C C . LEU A 1 334 ? -7.018 0.952 15.824 1.00 92.00 334 LEU A C 1
ATOM 2679 O O . LEU A 1 334 ? -6.772 1.530 14.770 1.00 92.00 334 LEU A O 1
ATOM 2683 N N . LYS A 1 335 ? -7.304 -0.353 15.866 1.00 91.88 335 LYS A N 1
ATOM 2684 C CA . LYS A 1 335 ? -7.364 -1.220 14.682 1.00 91.88 335 LYS A CA 1
ATOM 2685 C C . LYS A 1 335 ? -8.413 -0.750 13.672 1.00 91.88 335 LYS A C 1
ATOM 2687 O O . LYS A 1 335 ? -8.210 -0.909 12.464 1.00 91.88 335 LYS A O 1
ATOM 2692 N N . ASP A 1 336 ? -9.543 -0.266 14.174 1.00 89.94 336 ASP A N 1
ATOM 2693 C CA . ASP A 1 336 ? -10.691 0.143 13.366 1.00 89.94 336 ASP A CA 1
ATOM 2694 C C . ASP A 1 336 ? -10.682 1.648 13.045 1.00 89.94 336 ASP A C 1
ATOM 2696 O O . ASP A 1 336 ? -11.564 2.128 12.330 1.00 89.94 336 ASP A O 1
ATOM 2700 N N . ASP A 1 337 ? -9.667 2.386 13.506 1.00 93.19 337 ASP A N 1
ATOM 2701 C CA . ASP A 1 337 ? -9.504 3.794 13.173 1.00 93.19 337 ASP A CA 1
ATOM 2702 C C . ASP A 1 337 ? -9.056 3.966 11.715 1.00 93.19 337 ASP A C 1
ATOM 2704 O O . ASP A 1 337 ? -7.936 3.644 11.306 1.00 93.19 337 ASP A O 1
ATOM 2708 N N . SER A 1 338 ? -9.971 4.496 10.907 1.00 91.00 338 SER A N 1
ATOM 2709 C CA . SER A 1 338 ? -9.773 4.679 9.473 1.00 91.00 338 SER A CA 1
ATOM 2710 C C . SER A 1 338 ? -8.665 5.671 9.106 1.00 91.00 338 SER A C 1
ATOM 2712 O O . SER A 1 338 ? -8.181 5.608 7.973 1.00 91.00 338 SER A O 1
ATOM 2714 N N . LYS A 1 339 ? -8.234 6.548 10.027 1.00 92.50 339 LYS A N 1
ATOM 2715 C CA . LYS A 1 339 ? -7.209 7.569 9.742 1.00 92.50 339 LYS A CA 1
ATOM 2716 C C . LYS A 1 339 ? -5.844 6.969 9.391 1.00 92.50 339 LYS A C 1
ATOM 2718 O O . LYS A 1 339 ? -5.083 7.556 8.628 1.00 92.50 339 LYS A O 1
ATOM 2723 N N . TYR A 1 340 ? -5.577 5.742 9.843 1.00 92.06 340 TYR A N 1
ATOM 2724 C CA . TYR A 1 340 ? -4.327 5.029 9.572 1.00 92.06 340 TYR A CA 1
ATOM 2725 C C . TYR A 1 340 ? -4.326 4.244 8.248 1.00 92.06 340 TYR A C 1
ATOM 2727 O O . TYR A 1 340 ? -3.264 3.872 7.749 1.00 92.06 340 TYR A O 1
ATOM 2735 N N . ASN A 1 341 ? -5.491 4.014 7.630 1.00 92.00 341 ASN A N 1
ATOM 2736 C CA . ASN A 1 341 ? -5.594 3.301 6.351 1.00 92.00 341 ASN A CA 1
ATOM 2737 C C . ASN A 1 341 ? -4.696 3.881 5.235 1.00 92.00 341 ASN A C 1
ATOM 2739 O O . ASN A 1 341 ? -3.960 3.099 4.626 1.00 92.00 341 ASN A O 1
ATOM 2743 N N . PRO A 1 342 ? -4.716 5.202 4.950 1.00 92.62 342 PRO A N 1
ATOM 2744 C CA . PRO A 1 342 ? -3.881 5.776 3.893 1.00 92.62 342 PRO A CA 1
ATOM 2745 C C . PRO A 1 342 ? -2.381 5.692 4.199 1.00 92.62 342 PRO A C 1
ATOM 2747 O O . PRO A 1 342 ? -1.588 5.593 3.272 1.00 92.62 342 PRO A O 1
ATOM 2750 N N . ILE A 1 343 ? -1.991 5.672 5.476 1.00 95.12 343 ILE A N 1
ATOM 2751 C CA . ILE A 1 343 ? -0.583 5.613 5.891 1.00 95.12 343 ILE A CA 1
ATOM 2752 C C . ILE A 1 343 ? 0.018 4.248 5.561 1.00 95.12 343 ILE A C 1
ATOM 2754 O O . ILE A 1 343 ? 1.119 4.173 5.019 1.00 95.12 343 ILE A O 1
ATOM 2758 N N . PHE A 1 344 ? -0.698 3.167 5.881 1.00 94.00 344 PHE A N 1
ATOM 2759 C CA . PHE A 1 344 ? -0.142 1.817 5.798 1.00 94.00 344 PHE A CA 1
ATOM 2760 C C . PHE A 1 344 ? -0.388 1.115 4.460 1.00 94.00 344 PHE A C 1
ATOM 2762 O O . PHE A 1 344 ? 0.421 0.267 4.092 1.00 94.00 344 PHE A O 1
ATOM 2769 N N . GLY A 1 345 ? -1.457 1.432 3.718 1.00 90.50 345 GLY A N 1
ATOM 2770 C CA . GLY A 1 345 ? -1.715 0.847 2.394 1.00 90.50 345 GLY A CA 1
ATOM 2771 C C . GLY A 1 345 ? -1.607 -0.687 2.373 1.00 90.50 345 GLY A C 1
ATOM 2772 O O . GLY A 1 345 ? -2.345 -1.377 3.076 1.00 90.50 345 GLY A O 1
ATOM 2773 N N . GLU A 1 346 ? -0.657 -1.232 1.601 1.00 89.62 346 GLU A N 1
ATOM 2774 C CA . GLU A 1 346 ? -0.379 -2.682 1.524 1.00 89.62 346 GLU A CA 1
ATOM 2775 C C . GLU A 1 346 ? 0.033 -3.293 2.887 1.00 89.62 346 GLU A C 1
ATOM 2777 O O . GLU A 1 346 ? -0.251 -4.461 3.153 1.00 89.62 346 GLU A O 1
ATOM 2782 N N . ASN A 1 347 ? 0.623 -2.506 3.795 1.00 89.94 347 ASN A N 1
ATOM 2783 C CA . ASN A 1 347 ? 1.046 -2.933 5.137 1.00 89.94 347 ASN A CA 1
ATOM 2784 C C . ASN A 1 347 ? -0.086 -2.933 6.181 1.00 89.94 347 ASN A C 1
ATOM 2786 O O . ASN A 1 347 ? 0.149 -3.289 7.338 1.00 89.94 347 ASN A O 1
ATOM 2790 N N . LEU A 1 348 ? -1.319 -2.563 5.811 1.00 92.06 348 LEU A N 1
ATOM 2791 C CA . LEU A 1 348 ? -2.427 -2.393 6.759 1.00 92.06 348 LEU A CA 1
ATOM 2792 C C . LEU A 1 348 ? -2.725 -3.662 7.574 1.00 92.06 348 LEU A C 1
ATOM 2794 O O . LEU A 1 348 ? -3.000 -3.583 8.769 1.00 92.06 348 LEU A O 1
ATOM 2798 N N . ASN A 1 349 ? -2.652 -4.842 6.956 1.00 92.62 349 ASN A N 1
ATOM 2799 C CA . ASN A 1 349 ? -2.896 -6.105 7.662 1.00 92.62 349 ASN A CA 1
ATOM 2800 C C . ASN A 1 349 ? -1.783 -6.436 8.665 1.00 92.62 349 ASN A C 1
ATOM 2802 O O . ASN A 1 349 ? -2.070 -6.951 9.748 1.00 92.62 349 ASN A O 1
ATOM 2806 N N . ASN A 1 350 ? -0.534 -6.096 8.338 1.00 92.94 350 ASN A N 1
ATOM 2807 C CA . ASN A 1 350 ? 0.601 -6.273 9.240 1.00 92.94 350 ASN A CA 1
ATOM 2808 C C . ASN A 1 350 ? 0.474 -5.328 10.439 1.00 92.94 350 ASN A C 1
ATOM 2810 O O . ASN A 1 350 ? 0.602 -5.780 11.572 1.00 92.94 350 ASN A O 1
ATOM 2814 N N . PHE A 1 351 ? 0.116 -4.060 10.203 1.00 94.69 351 PHE A N 1
ATOM 2815 C CA . PHE A 1 351 ? -0.184 -3.087 11.260 1.00 94.69 351 PHE A CA 1
ATOM 2816 C C . PHE A 1 351 ? -1.279 -3.599 12.202 1.00 94.69 351 PHE A C 1
ATOM 2818 O O . PHE A 1 351 ? -1.078 -3.679 13.413 1.00 94.69 351 PHE A O 1
ATOM 2825 N N . LYS A 1 352 ? -2.413 -4.045 11.647 1.00 94.31 352 LYS A N 1
ATOM 2826 C CA . LYS A 1 352 ? -3.524 -4.594 12.440 1.00 94.31 352 LYS A CA 1
ATOM 2827 C C . LYS A 1 352 ? -3.113 -5.817 13.256 1.00 94.31 352 LYS A C 1
ATOM 2829 O O . LYS A 1 352 ? -3.604 -5.986 14.366 1.00 94.31 352 LYS A O 1
ATOM 2834 N N . SER A 1 353 ? -2.232 -6.657 12.717 1.00 94.06 353 SER A N 1
ATOM 2835 C CA . SER A 1 353 ? -1.716 -7.836 13.420 1.00 94.06 353 SER A CA 1
ATOM 2836 C C . SER A 1 353 ? -0.751 -7.446 14.541 1.00 94.06 353 SER A C 1
ATOM 2838 O O . SER A 1 353 ? -0.846 -7.995 15.635 1.00 94.06 353 SER A O 1
ATOM 2840 N N . TYR A 1 354 ? 0.119 -6.462 14.300 1.00 94.75 354 TYR A N 1
ATOM 2841 C CA . TYR A 1 354 ? 1.051 -5.935 15.295 1.00 94.75 354 TYR A CA 1
ATOM 2842 C C . TYR A 1 354 ? 0.322 -5.306 16.491 1.00 94.75 354 TYR A C 1
ATOM 2844 O O . TYR A 1 354 ? 0.696 -5.543 17.631 1.00 94.75 354 TYR A O 1
ATOM 2852 N N . LEU A 1 355 ? -0.795 -4.601 16.278 1.00 94.44 355 LEU A N 1
ATOM 2853 C CA . LEU A 1 355 ? -1.586 -4.055 17.392 1.00 94.44 355 LEU A CA 1
ATOM 2854 C C . LEU A 1 355 ? -2.037 -5.123 18.406 1.00 94.44 355 LEU A C 1
ATOM 2856 O O . LEU A 1 355 ? -2.165 -4.821 19.589 1.00 94.44 355 LEU A O 1
ATOM 2860 N N . PHE A 1 356 ? -2.258 -6.371 17.975 1.00 91.56 356 PHE A N 1
ATOM 2861 C CA . PHE A 1 356 ? -2.624 -7.467 18.878 1.00 91.56 356 PHE A CA 1
ATOM 2862 C C . PHE A 1 356 ? -1.446 -8.039 19.675 1.00 91.56 356 PHE A C 1
ATOM 2864 O O . PHE A 1 356 ? -1.682 -8.819 20.598 1.00 91.56 356 PHE A O 1
ATOM 2871 N N . THR A 1 357 ? -0.201 -7.676 19.351 1.00 92.50 357 THR A N 1
ATOM 2872 C CA . THR A 1 357 ? 0.969 -8.051 20.160 1.00 92.50 357 THR A CA 1
ATOM 2873 C C . THR A 1 357 ? 1.167 -7.119 21.353 1.00 92.50 357 THR A C 1
ATOM 2875 O O . THR A 1 357 ? 1.876 -7.483 22.285 1.00 92.50 357 THR A O 1
ATOM 2878 N N . LEU A 1 358 ? 0.537 -5.938 21.344 1.00 90.44 358 LEU A N 1
ATOM 2879 C CA . LEU A 1 358 ? 0.567 -4.984 22.452 1.00 90.44 358 LEU A CA 1
ATOM 2880 C C . LEU A 1 358 ? -0.301 -5.521 23.591 1.00 90.44 358 LEU A C 1
ATOM 2882 O O . LEU A 1 358 ? -1.525 -5.612 23.470 1.00 90.44 358 LEU A O 1
ATOM 2886 N N . SER A 1 359 ? 0.347 -5.918 24.684 1.00 82.56 359 SER A N 1
ATOM 2887 C CA . SER A 1 359 ? -0.309 -6.668 25.760 1.00 82.56 359 SER A CA 1
ATOM 2888 C C . SER A 1 359 ? -0.452 -5.875 27.052 1.00 82.56 359 SER A C 1
ATOM 2890 O O . SER A 1 359 ? -1.309 -6.213 27.864 1.00 82.56 359 SER A O 1
ATOM 2892 N N . SER A 1 360 ? 0.323 -4.799 27.208 1.00 84.50 360 SER A N 1
ATOM 2893 C CA . SER A 1 360 ? 0.297 -3.925 28.380 1.00 84.50 360 SER A CA 1
ATOM 2894 C C . SER A 1 360 ? -0.224 -2.523 28.057 1.00 84.50 360 SER A C 1
ATOM 2896 O O . SER A 1 360 ? -0.238 -2.066 26.910 1.00 84.50 360 SER A O 1
ATOM 2898 N N . LYS A 1 361 ? -0.645 -1.802 29.102 1.00 84.00 361 LYS A N 1
ATOM 2899 C CA . LYS A 1 361 ? -1.133 -0.421 28.975 1.00 84.00 361 LYS A CA 1
ATOM 2900 C C . LYS A 1 361 ? -0.020 0.530 28.531 1.00 84.00 361 LYS A C 1
ATOM 2902 O O . LYS A 1 361 ? -0.245 1.356 27.654 1.00 84.00 361 LYS A O 1
ATOM 2907 N N . THR A 1 362 ? 1.170 0.377 29.110 1.00 85.75 362 THR A N 1
ATOM 2908 C CA . THR A 1 362 ? 2.342 1.211 28.813 1.00 85.75 362 THR A CA 1
ATOM 2909 C C . THR A 1 362 ? 2.777 1.079 27.358 1.00 85.75 362 THR A C 1
ATOM 2911 O O . THR A 1 362 ? 2.939 2.094 26.688 1.00 85.75 362 THR A O 1
ATOM 2914 N N . GLU A 1 363 ? 2.905 -0.153 26.851 1.00 89.12 363 GLU A N 1
ATOM 2915 C CA . GLU A 1 363 ? 3.254 -0.400 25.445 1.00 89.12 363 GLU A CA 1
ATOM 2916 C C . GLU A 1 363 ? 2.218 0.213 24.501 1.00 89.12 363 GLU A C 1
ATOM 2918 O O . GLU A 1 363 ? 2.581 0.869 23.529 1.00 89.12 363 GLU A O 1
ATOM 2923 N N . LEU A 1 364 ? 0.926 0.036 24.798 1.00 91.06 364 LEU A N 1
ATOM 2924 C CA . LEU A 1 364 ? -0.152 0.552 23.961 1.00 91.06 364 LEU A CA 1
ATOM 2925 C C . LEU A 1 364 ? -0.191 2.082 23.931 1.00 91.06 364 LEU A C 1
ATOM 2927 O O . LEU A 1 364 ? -0.340 2.671 22.861 1.00 91.06 364 LEU A O 1
ATOM 2931 N N . ASP A 1 365 ? -0.081 2.725 25.094 1.00 89.69 365 ASP A N 1
ATOM 2932 C CA . ASP A 1 365 ? -0.128 4.182 25.198 1.00 89.69 365 ASP A CA 1
ATOM 2933 C C . ASP A 1 365 ? 1.129 4.813 24.555 1.00 89.69 365 ASP A C 1
ATOM 2935 O O . ASP A 1 365 ? 1.011 5.814 23.844 1.00 89.69 365 ASP A O 1
ATOM 2939 N N . GLN A 1 366 ? 2.310 4.194 24.706 1.00 91.81 366 GLN A N 1
ATOM 2940 C CA . GLN A 1 366 ? 3.529 4.616 24.006 1.00 91.81 366 GLN A CA 1
ATOM 2941 C C . GLN A 1 366 ? 3.387 4.455 22.488 1.00 91.81 366 GLN A C 1
ATOM 2943 O O . GLN A 1 366 ? 3.614 5.412 21.747 1.00 91.81 366 GLN A O 1
ATOM 2948 N N . TYR A 1 367 ? 2.963 3.277 22.023 1.00 95.19 367 TYR A N 1
ATOM 2949 C CA . TYR A 1 367 ? 2.805 3.002 20.598 1.00 95.19 367 TYR A CA 1
ATOM 2950 C C . TYR A 1 367 ? 1.798 3.946 19.945 1.00 95.19 367 TYR A C 1
ATOM 2952 O O . TYR A 1 367 ? 2.040 4.469 18.862 1.00 95.19 367 TYR A O 1
ATOM 2960 N N . LYS A 1 368 ? 0.680 4.219 20.628 1.00 94.12 368 LYS A N 1
ATOM 2961 C CA . LYS A 1 368 ? -0.313 5.191 20.172 1.00 94.12 368 LYS A CA 1
ATOM 2962 C C . LYS A 1 368 ? 0.288 6.590 20.019 1.00 94.12 368 LYS A C 1
ATOM 2964 O O . LYS A 1 368 ? 0.029 7.238 19.013 1.00 94.12 368 LYS A O 1
ATOM 2969 N N . SER A 1 369 ? 1.086 7.039 20.987 1.00 94.81 369 SER A N 1
ATOM 2970 C CA . SER A 1 369 ? 1.772 8.334 20.910 1.00 94.81 369 SER A CA 1
ATOM 2971 C C . SER A 1 369 ? 2.687 8.406 19.683 1.00 94.81 369 SER A C 1
ATOM 2973 O O . SER A 1 369 ? 2.625 9.361 18.914 1.00 94.81 369 SER A O 1
ATOM 2975 N N . GLU A 1 370 ? 3.487 7.364 19.441 1.00 95.88 370 GLU A N 1
ATOM 2976 C CA . GLU A 1 370 ? 4.350 7.285 18.254 1.00 95.88 370 GLU A CA 1
ATOM 2977 C C . GLU A 1 370 ? 3.543 7.271 16.945 1.00 95.88 370 GLU A C 1
ATOM 2979 O O . GLU A 1 370 ? 3.928 7.915 15.967 1.00 95.88 370 GLU A O 1
ATOM 2984 N N . LEU A 1 371 ? 2.404 6.577 16.938 1.00 96.00 371 LEU A N 1
ATOM 2985 C CA . LEU A 1 371 ? 1.500 6.472 15.798 1.00 96.00 371 LEU A CA 1
ATOM 2986 C C . LEU A 1 371 ? 0.824 7.810 15.460 1.00 96.00 371 LEU A C 1
ATOM 2988 O O . LEU A 1 371 ? 0.724 8.164 14.286 1.00 96.00 371 LEU A O 1
ATOM 2992 N N . ASP A 1 372 ? 0.398 8.569 16.471 1.00 94.56 372 ASP A N 1
ATOM 2993 C CA . ASP A 1 372 ? -0.196 9.897 16.288 1.00 94.56 372 ASP A CA 1
ATOM 2994 C C . ASP A 1 372 ? 0.846 10.902 15.749 1.00 94.56 372 ASP A C 1
ATOM 2996 O O . ASP A 1 372 ? 0.542 11.695 14.857 1.00 94.56 372 ASP A O 1
ATOM 3000 N N . VAL A 1 373 ? 2.106 10.824 16.201 1.00 96.50 373 VAL A N 1
ATOM 3001 C CA . VAL A 1 373 ? 3.198 11.646 15.643 1.00 96.50 373 VAL A CA 1
ATOM 3002 C C . VAL A 1 373 ? 3.514 11.247 14.196 1.00 96.50 373 VAL A C 1
ATOM 3004 O O . VAL A 1 373 ? 3.725 12.118 13.348 1.00 96.50 373 VAL A O 1
ATOM 3007 N N . LEU A 1 374 ? 3.537 9.946 13.887 1.00 97.00 374 LEU A N 1
ATOM 3008 C CA . LEU A 1 374 ? 3.736 9.458 12.521 1.00 97.00 374 LEU A CA 1
ATOM 3009 C C . LEU A 1 374 ? 2.651 9.996 11.579 1.00 97.00 374 LEU A C 1
ATOM 3011 O O . LEU A 1 374 ? 2.970 10.487 10.495 1.00 97.00 374 LEU A O 1
ATOM 3015 N N . GLU A 1 375 ? 1.385 9.930 11.997 1.00 96.38 375 GLU A N 1
ATOM 3016 C CA . GLU A 1 375 ? 0.249 10.475 11.251 1.00 96.38 375 GLU A CA 1
ATOM 3017 C C . GLU A 1 375 ? 0.408 11.977 10.993 1.00 96.38 375 GLU A C 1
ATOM 3019 O O . GLU A 1 375 ? 0.249 12.424 9.854 1.00 96.38 375 GLU A O 1
ATOM 3024 N N . GLU A 1 376 ? 0.755 12.756 12.021 1.00 96.94 376 GLU A N 1
ATOM 3025 C CA . GLU A 1 376 ? 0.985 14.197 11.888 1.00 96.94 376 GLU A CA 1
ATOM 3026 C C . GLU A 1 376 ? 2.040 14.492 10.809 1.00 96.94 376 GLU A C 1
ATOM 3028 O O . GLU A 1 376 ? 1.806 15.304 9.909 1.00 96.94 376 GLU A O 1
ATOM 3033 N N . LYS A 1 377 ? 3.190 13.801 10.854 1.00 97.06 377 LYS A N 1
ATOM 3034 C CA . LYS A 1 377 ? 4.281 14.014 9.888 1.00 97.06 377 LYS A CA 1
ATOM 3035 C C . LYS A 1 377 ? 3.939 13.521 8.489 1.00 97.06 377 LYS A C 1
ATOM 3037 O O . LYS A 1 377 ? 4.281 14.200 7.522 1.00 97.06 377 LYS A O 1
ATOM 3042 N N . TYR A 1 378 ? 3.243 12.395 8.370 1.00 97.44 378 TYR A N 1
ATOM 3043 C CA . TYR A 1 378 ? 2.741 11.886 7.095 1.00 97.44 378 TYR A CA 1
ATOM 3044 C C . TYR A 1 378 ? 1.817 12.908 6.415 1.00 97.44 378 TYR A C 1
ATOM 3046 O O . TYR A 1 378 ? 2.014 13.244 5.244 1.00 97.44 378 TYR A O 1
ATOM 3054 N N . ASN A 1 379 ? 0.842 13.443 7.155 1.00 96.94 379 ASN A N 1
ATOM 3055 C CA . ASN A 1 379 ? -0.123 14.403 6.624 1.00 96.94 379 ASN A CA 1
ATOM 3056 C C . ASN A 1 379 ? 0.562 15.717 6.229 1.00 96.94 379 ASN A C 1
ATOM 3058 O O . ASN A 1 379 ? 0.385 16.183 5.102 1.00 96.94 379 ASN A O 1
ATOM 3062 N N . ALA A 1 380 ? 1.409 16.264 7.108 1.00 97.12 380 ALA A N 1
ATOM 3063 C CA . ALA A 1 380 ? 2.146 17.497 6.841 1.00 97.12 380 ALA A CA 1
ATOM 3064 C C . ALA A 1 380 ? 3.063 17.378 5.611 1.00 97.12 380 ALA A C 1
ATOM 3066 O O . ALA A 1 380 ? 3.120 18.289 4.782 1.00 97.12 380 ALA A O 1
ATOM 3067 N N . LEU A 1 381 ? 3.756 16.245 5.454 1.00 97.25 381 LEU A N 1
ATOM 3068 C CA . LEU A 1 381 ? 4.613 15.987 4.298 1.00 97.25 381 LEU A CA 1
ATOM 3069 C C . LEU A 1 381 ? 3.814 15.918 2.993 1.00 97.25 381 LEU A C 1
ATOM 3071 O O . LEU A 1 381 ? 4.187 16.568 2.016 1.00 97.25 381 LEU A O 1
ATOM 3075 N N . ASN A 1 382 ? 2.714 15.165 2.973 1.00 96.00 382 ASN A N 1
ATOM 3076 C CA . ASN A 1 382 ? 1.872 15.020 1.786 1.00 96.00 382 ASN A CA 1
ATOM 3077 C C . ASN A 1 382 ? 1.207 16.334 1.372 1.00 96.00 382 ASN A C 1
ATOM 3079 O O . ASN A 1 382 ? 1.140 16.646 0.177 1.00 96.00 382 ASN A O 1
ATOM 3083 N N . GLU A 1 383 ? 0.754 17.123 2.344 1.00 96.62 383 GLU A N 1
ATOM 3084 C CA . GLU A 1 383 ? 0.220 18.457 2.100 1.00 96.62 383 GLU A CA 1
ATOM 3085 C C . GLU A 1 383 ? 1.296 19.362 1.485 1.00 96.62 383 GLU A C 1
ATOM 3087 O O . GLU A 1 383 ? 1.093 19.922 0.403 1.00 96.62 383 GLU A O 1
ATOM 3092 N N . LYS A 1 384 ? 2.475 19.440 2.114 1.00 96.44 384 LYS A N 1
ATOM 3093 C CA . LYS A 1 384 ? 3.585 20.277 1.644 1.00 96.44 384 LYS A CA 1
ATOM 3094 C C . LYS A 1 384 ? 4.067 19.881 0.251 1.00 96.44 384 LYS A C 1
ATOM 3096 O O . LYS A 1 384 ? 4.276 20.744 -0.605 1.00 96.44 384 LYS A O 1
ATOM 3101 N N . TYR A 1 385 ? 4.211 18.580 0.002 1.00 96.19 385 TYR A N 1
ATOM 3102 C CA . TYR A 1 385 ? 4.579 18.043 -1.304 1.00 96.19 385 TYR A CA 1
ATOM 3103 C C . TYR A 1 385 ? 3.549 18.426 -2.373 1.00 96.19 385 TYR A C 1
ATOM 3105 O O . TYR A 1 385 ? 3.919 18.909 -3.444 1.00 96.19 385 TYR A O 1
ATOM 3113 N N . SER A 1 386 ? 2.255 18.271 -2.077 1.00 95.75 386 SER A N 1
ATOM 3114 C CA . SER A 1 386 ? 1.168 18.607 -3.005 1.00 95.75 386 SER A CA 1
ATOM 3115 C C . SER A 1 386 ? 1.124 20.103 -3.326 1.00 95.75 386 SER A C 1
ATOM 3117 O O . SER A 1 386 ? 0.981 20.477 -4.493 1.00 95.75 386 SER A O 1
ATOM 3119 N N . GLN A 1 387 ? 1.310 20.960 -2.317 1.00 95.62 387 GLN A N 1
ATOM 3120 C CA . GLN A 1 387 ? 1.396 22.413 -2.486 1.00 95.62 387 GLN A CA 1
ATOM 3121 C C . GLN A 1 387 ? 2.568 22.807 -3.397 1.00 95.62 387 GLN A C 1
ATOM 3123 O O . GLN A 1 387 ? 2.379 23.550 -4.361 1.00 95.62 387 GLN A O 1
ATOM 3128 N N . LEU A 1 388 ? 3.771 22.279 -3.143 1.00 95.81 388 LEU A N 1
ATOM 3129 C CA . LEU A 1 388 ? 4.947 22.555 -3.973 1.00 95.81 388 LEU A CA 1
ATOM 3130 C C . LEU A 1 388 ? 4.790 22.029 -5.396 1.00 95.81 388 LEU A C 1
ATOM 3132 O O . LEU A 1 388 ? 5.077 22.753 -6.346 1.00 95.81 388 LEU A O 1
ATOM 3136 N N . LYS A 1 389 ? 4.270 20.811 -5.560 1.00 96.06 389 LYS A N 1
ATOM 3137 C CA . LYS A 1 389 ? 3.986 20.231 -6.876 1.00 96.06 389 LYS A CA 1
ATOM 3138 C C . LYS A 1 389 ? 3.052 21.125 -7.694 1.00 96.06 389 LYS A C 1
ATOM 3140 O O . LYS A 1 389 ? 3.303 21.347 -8.876 1.00 96.06 389 LYS A O 1
ATOM 3145 N N . ALA A 1 390 ? 2.000 21.669 -7.079 1.00 96.75 390 ALA A N 1
ATOM 3146 C CA . ALA A 1 390 ? 1.086 22.595 -7.744 1.00 96.75 390 ALA A CA 1
ATOM 3147 C C . ALA A 1 390 ? 1.792 23.891 -8.186 1.00 96.75 390 ALA A C 1
ATOM 3149 O O . ALA A 1 390 ? 1.596 24.345 -9.317 1.00 96.75 390 ALA A O 1
ATOM 3150 N N . LYS A 1 391 ? 2.660 24.453 -7.336 1.00 95.38 391 LYS A N 1
ATOM 3151 C CA . LYS A 1 391 ? 3.463 25.643 -7.667 1.00 95.38 391 LYS A CA 1
ATOM 3152 C C . LYS A 1 391 ? 4.466 25.383 -8.793 1.00 95.38 391 LYS A C 1
ATOM 3154 O O . LYS A 1 391 ? 4.590 26.205 -9.696 1.00 95.38 391 LYS A O 1
ATOM 3159 N N . VAL A 1 392 ? 5.140 24.233 -8.778 1.00 94.81 392 VAL A N 1
ATOM 3160 C CA . VAL A 1 392 ? 6.059 23.808 -9.847 1.00 94.81 392 VAL A CA 1
ATOM 3161 C C . VAL A 1 392 ? 5.305 23.655 -11.169 1.00 94.81 392 VAL A C 1
ATOM 3163 O O . VAL A 1 392 ? 5.706 24.243 -12.167 1.00 94.81 392 VAL A O 1
ATOM 3166 N N . ASN A 1 393 ? 4.163 22.960 -11.172 1.00 93.50 393 ASN A N 1
ATOM 3167 C CA . ASN A 1 393 ? 3.360 22.745 -12.382 1.00 93.50 393 ASN A CA 1
ATOM 3168 C C . ASN A 1 393 ? 2.784 24.039 -12.979 1.00 93.50 393 ASN A C 1
ATOM 3170 O O . ASN A 1 393 ? 2.548 24.110 -14.182 1.00 93.50 393 ASN A O 1
ATOM 3174 N N . SER A 1 394 ? 2.543 25.053 -12.146 1.00 93.44 394 SER A N 1
ATOM 3175 C CA . SER A 1 394 ? 2.050 26.369 -12.568 1.00 93.44 394 SER A CA 1
ATOM 3176 C C . SER A 1 394 ? 3.162 27.400 -12.798 1.00 93.44 394 SER A C 1
ATOM 3178 O O . SER A 1 394 ? 2.856 28.565 -13.041 1.00 93.44 394 SER A O 1
ATOM 3180 N N . ASN A 1 395 ? 4.438 26.992 -12.754 1.00 89.81 395 ASN A N 1
ATOM 3181 C CA . ASN A 1 395 ? 5.607 27.868 -12.907 1.00 89.81 395 ASN A CA 1
ATOM 3182 C C . ASN A 1 395 ? 5.636 29.054 -11.921 1.00 89.81 395 ASN A C 1
ATOM 3184 O O . ASN A 1 395 ? 6.126 30.132 -12.246 1.00 89.81 395 ASN A O 1
ATOM 3188 N N . GLN A 1 396 ? 5.119 28.863 -10.704 1.00 92.19 396 GLN A N 1
ATOM 3189 C CA . GLN A 1 396 ? 5.079 29.890 -9.653 1.00 92.19 396 GLN A CA 1
ATOM 3190 C C . GLN A 1 396 ? 6.366 29.977 -8.818 1.00 92.19 396 GLN A C 1
ATOM 3192 O O . GLN A 1 396 ? 6.473 30.840 -7.952 1.00 92.19 396 GLN A O 1
ATOM 3197 N N . VAL A 1 397 ? 7.326 29.084 -9.059 1.00 93.00 397 VAL A N 1
ATOM 3198 C CA . VAL A 1 397 ? 8.648 29.047 -8.414 1.00 93.00 397 VAL A CA 1
ATOM 3199 C C . VAL A 1 397 ? 9.744 29.085 -9.477 1.00 93.00 397 VAL A C 1
ATOM 3201 O O . VAL A 1 397 ? 9.516 28.685 -10.625 1.00 93.00 397 VAL A O 1
ATOM 3204 N N . LYS A 1 398 ? 10.936 29.557 -9.108 1.00 92.94 398 LYS A N 1
ATOM 3205 C CA . LYS A 1 398 ? 12.079 29.720 -10.018 1.00 92.94 398 LYS A CA 1
ATOM 3206 C C . LYS A 1 398 ? 12.604 28.370 -10.507 1.00 92.94 398 LYS A C 1
ATOM 3208 O O . LYS A 1 398 ? 12.477 27.355 -9.824 1.00 92.94 398 LYS A O 1
ATOM 3213 N N . ALA A 1 399 ? 13.252 28.365 -11.673 1.00 93.19 399 ALA A N 1
ATOM 3214 C CA . ALA A 1 399 ? 13.761 27.151 -12.318 1.00 93.19 399 ALA A CA 1
ATOM 3215 C C . ALA A 1 399 ? 14.666 26.302 -11.406 1.00 93.19 399 ALA A C 1
ATOM 3217 O O . ALA A 1 399 ? 14.545 25.078 -11.398 1.00 93.19 399 ALA A O 1
ATOM 3218 N N . GLN A 1 400 ? 15.515 26.940 -10.592 1.00 93.44 400 GLN A N 1
ATOM 3219 C CA . GLN A 1 400 ? 16.364 26.244 -9.621 1.00 93.44 400 GLN A CA 1
ATOM 3220 C C . GLN A 1 400 ? 15.534 25.471 -8.587 1.00 93.44 400 GLN A C 1
ATOM 3222 O O . GLN A 1 400 ? 15.786 24.293 -8.349 1.00 93.44 400 GLN A O 1
ATOM 3227 N N . THR A 1 401 ? 14.502 26.098 -8.022 1.00 94.62 401 THR A N 1
ATOM 3228 C CA . THR A 1 401 ? 13.581 25.465 -7.068 1.00 94.62 401 THR A CA 1
ATOM 3229 C C . THR A 1 401 ? 12.802 24.326 -7.717 1.00 94.62 401 THR A C 1
ATOM 3231 O O . THR A 1 401 ? 12.640 23.271 -7.108 1.00 94.62 401 THR A O 1
ATOM 3234 N N . GLN A 1 402 ? 12.356 24.498 -8.968 1.00 94.81 402 GLN A N 1
ATOM 3235 C CA . GLN A 1 402 ? 11.712 23.421 -9.728 1.00 94.81 402 GLN A CA 1
ATOM 3236 C C . GLN A 1 402 ? 12.651 22.218 -9.878 1.00 94.81 402 GLN A C 1
ATOM 3238 O O . GLN A 1 402 ? 12.240 21.081 -9.655 1.00 94.81 402 GLN A O 1
ATOM 3243 N N . PHE A 1 403 ? 13.917 22.460 -10.224 1.00 95.00 403 PHE A N 1
ATOM 3244 C CA . PHE A 1 403 ? 14.900 21.399 -10.415 1.00 95.00 403 PHE A CA 1
ATOM 3245 C C . PHE A 1 403 ? 15.219 20.653 -9.111 1.00 95.00 403 PHE A C 1
ATOM 3247 O O . PHE A 1 403 ? 15.199 19.422 -9.080 1.00 95.00 403 PHE A O 1
ATOM 3254 N N . GLU A 1 404 ? 15.429 21.378 -8.010 1.00 95.31 404 GLU A N 1
ATOM 3255 C CA . GLU A 1 404 ? 15.645 20.780 -6.686 1.00 95.31 404 GLU A CA 1
ATOM 3256 C C . GLU A 1 404 ? 14.399 20.046 -6.156 1.00 95.31 404 GLU A C 1
ATOM 3258 O O . GLU A 1 404 ? 14.518 19.007 -5.501 1.00 95.31 404 GLU A O 1
ATOM 3263 N N . PHE A 1 405 ? 13.189 20.499 -6.506 1.00 96.56 405 PHE A N 1
ATOM 3264 C CA . PHE A 1 405 ? 11.966 19.737 -6.252 1.00 96.56 405 PHE A CA 1
ATOM 3265 C C . PHE A 1 405 ? 11.981 18.388 -6.984 1.00 96.56 405 PHE A C 1
ATOM 3267 O O . PHE A 1 405 ? 11.671 17.369 -6.371 1.00 96.56 405 PHE A O 1
ATOM 3274 N N . TYR A 1 406 ? 12.386 18.335 -8.258 1.00 96.25 406 TYR A N 1
ATOM 3275 C CA . TYR A 1 406 ? 12.474 17.070 -9.001 1.00 96.25 406 TYR A CA 1
ATOM 3276 C C . TYR A 1 406 ? 13.522 16.101 -8.442 1.00 96.25 406 TYR A C 1
ATOM 3278 O O . TYR A 1 406 ? 13.308 14.891 -8.524 1.00 96.25 406 TYR A O 1
ATOM 3286 N N . LYS A 1 407 ? 14.609 16.605 -7.841 1.00 95.12 407 LYS A N 1
ATOM 3287 C CA . LYS A 1 407 ? 15.564 15.785 -7.075 1.00 95.12 407 LYS A CA 1
ATOM 3288 C C . LYS A 1 407 ? 14.929 15.243 -5.797 1.00 95.12 407 LYS A C 1
ATOM 3290 O O . LYS A 1 407 ? 14.950 14.041 -5.550 1.00 95.12 407 LYS A O 1
ATOM 3295 N N . THR A 1 408 ? 14.287 16.118 -5.030 1.00 95.50 408 THR A N 1
ATOM 3296 C CA . THR A 1 408 ? 13.635 15.768 -3.758 1.00 95.50 408 THR A CA 1
ATOM 3297 C C . THR A 1 408 ? 12.445 14.822 -3.961 1.00 95.50 408 THR A C 1
ATOM 3299 O O . THR A 1 408 ? 12.161 13.975 -3.117 1.00 95.50 408 THR A O 1
ATOM 3302 N N . LYS A 1 409 ? 11.775 14.896 -5.117 1.00 95.06 409 LYS A N 1
ATOM 3303 C CA . LYS A 1 409 ? 10.702 13.976 -5.504 1.00 95.06 409 LYS A CA 1
ATOM 3304 C C . LYS A 1 409 ? 11.168 12.519 -5.552 1.00 95.06 409 LYS A C 1
ATOM 3306 O O . LYS A 1 409 ? 10.363 11.651 -5.252 1.00 95.06 409 LYS A O 1
ATOM 3311 N N . ILE A 1 410 ? 12.433 12.240 -5.866 1.00 93.50 410 ILE A N 1
ATOM 3312 C CA . ILE A 1 410 ? 12.966 10.869 -5.829 1.00 93.50 410 ILE A CA 1
ATOM 3313 C C . ILE A 1 410 ? 12.952 10.334 -4.398 1.00 93.50 410 ILE A C 1
ATOM 3315 O O . ILE A 1 410 ? 12.554 9.197 -4.169 1.00 93.50 410 ILE A O 1
ATOM 3319 N N . GLU A 1 411 ? 13.377 11.150 -3.430 1.00 93.50 411 GLU A N 1
ATOM 3320 C CA . GLU A 1 411 ? 13.340 10.773 -2.014 1.00 93.50 411 GLU A CA 1
ATOM 3321 C C . GLU A 1 411 ? 11.899 10.549 -1.543 1.00 93.50 411 GLU A C 1
ATOM 3323 O O . GLU A 1 411 ? 11.633 9.583 -0.836 1.00 93.50 411 GLU A O 1
ATOM 3328 N N . TYR A 1 412 ? 10.962 11.390 -1.992 1.00 94.56 412 TYR A N 1
ATOM 3329 C CA . TYR A 1 412 ? 9.534 11.187 -1.746 1.00 94.56 412 TYR A CA 1
ATOM 3330 C C . TYR A 1 412 ? 9.044 9.860 -2.346 1.00 94.56 412 TYR A C 1
ATOM 3332 O O . TYR A 1 412 ? 8.494 9.033 -1.632 1.00 94.56 412 TYR A O 1
ATOM 3340 N N . ASP A 1 413 ? 9.302 9.600 -3.627 1.00 92.62 413 ASP A N 1
ATOM 3341 C CA . ASP A 1 413 ? 8.850 8.374 -4.295 1.00 92.62 413 ASP A CA 1
ATOM 3342 C C . ASP A 1 413 ? 9.469 7.097 -3.679 1.00 92.62 413 ASP A C 1
ATOM 3344 O O . ASP A 1 413 ? 8.867 6.037 -3.774 1.00 92.62 413 ASP A O 1
ATOM 3348 N N . LYS A 1 414 ? 10.639 7.180 -3.020 1.00 92.00 414 LYS A N 1
ATOM 3349 C CA . LYS A 1 414 ? 11.247 6.064 -2.260 1.00 92.00 414 LYS A CA 1
ATOM 3350 C C . LYS A 1 414 ? 10.569 5.793 -0.912 1.00 92.00 414 LYS A C 1
ATOM 3352 O O . LYS A 1 414 ? 10.708 4.703 -0.366 1.00 92.00 414 LYS A O 1
ATOM 3357 N N . LEU A 1 415 ? 9.915 6.797 -0.326 1.00 93.31 415 LEU A N 1
ATOM 3358 C CA . LEU A 1 415 ? 9.180 6.651 0.935 1.00 93.31 415 LEU A CA 1
ATOM 3359 C C . LEU A 1 415 ? 7.723 6.255 0.710 1.00 93.31 415 LEU A C 1
ATOM 3361 O O . LEU A 1 415 ? 7.091 5.764 1.645 1.00 93.31 415 LEU A O 1
ATOM 3365 N N . PHE A 1 416 ? 7.187 6.476 -0.492 1.00 93.06 416 PHE A N 1
ATOM 3366 C CA . PHE A 1 416 ? 5.773 6.302 -0.790 1.00 93.06 416 PHE A CA 1
ATOM 3367 C C . PHE A 1 416 ? 5.530 5.402 -1.998 1.00 93.06 416 PHE A C 1
ATOM 3369 O O . PHE A 1 416 ? 5.967 5.686 -3.108 1.00 93.06 416 PHE A O 1
ATOM 3376 N N . LYS A 1 417 ? 4.668 4.400 -1.817 1.00 87.00 417 LYS A N 1
ATOM 3377 C CA . LYS A 1 417 ? 4.128 3.569 -2.893 1.00 87.00 417 LYS A CA 1
ATOM 3378 C C . LYS A 1 417 ? 2.609 3.694 -2.907 1.00 87.00 417 LYS A C 1
ATOM 3380 O O . LYS A 1 417 ? 1.945 3.442 -1.906 1.00 87.00 417 LYS A O 1
ATOM 3385 N N . ASN A 1 418 ? 2.041 4.107 -4.042 1.00 86.19 418 ASN A N 1
ATOM 3386 C CA . ASN A 1 418 ? 0.597 4.351 -4.196 1.00 86.19 418 ASN A CA 1
ATOM 3387 C C . ASN A 1 418 ? 0.007 5.317 -3.143 1.00 86.19 418 ASN A C 1
ATOM 3389 O O . ASN A 1 418 ? -1.154 5.193 -2.761 1.00 86.19 418 ASN A O 1
ATOM 3393 N N . GLY A 1 419 ? 0.809 6.274 -2.666 1.00 87.25 419 GLY A N 1
ATOM 3394 C CA . GLY A 1 419 ? 0.410 7.250 -1.649 1.00 87.25 419 GLY A CA 1
ATOM 3395 C C . GLY A 1 419 ? 0.535 6.773 -0.199 1.00 87.25 419 GLY A C 1
ATOM 3396 O O . GLY A 1 419 ? 0.393 7.600 0.688 1.00 87.25 419 GLY A O 1
ATOM 3397 N N . ALA A 1 420 ? 0.855 5.500 0.049 1.00 93.50 420 ALA A N 1
ATOM 3398 C CA . ALA A 1 420 ? 1.108 4.953 1.384 1.00 93.50 420 ALA A CA 1
ATOM 3399 C C . ALA A 1 420 ? 2.611 4.785 1.647 1.00 93.50 420 ALA A C 1
ATOM 3401 O O . ALA A 1 420 ? 3.396 4.732 0.701 1.00 93.50 420 ALA A O 1
ATOM 3402 N N . LEU A 1 421 ? 3.015 4.663 2.915 1.00 94.06 421 LEU A N 1
ATOM 3403 C CA . LEU A 1 421 ? 4.417 4.464 3.280 1.00 94.06 421 LEU A CA 1
ATOM 3404 C C . LEU A 1 421 ? 4.943 3.110 2.789 1.00 94.06 421 LEU A C 1
ATOM 3406 O O . LEU A 1 421 ? 4.387 2.048 3.091 1.00 94.06 421 LEU A O 1
ATOM 3410 N N . GLU A 1 422 ? 6.057 3.157 2.065 1.00 87.50 422 GLU A N 1
ATOM 3411 C CA . GLU A 1 422 ? 6.812 1.986 1.644 1.00 87.50 422 GLU A CA 1
ATOM 3412 C C . GLU A 1 422 ? 7.765 1.539 2.764 1.00 87.50 422 GLU A C 1
ATOM 3414 O O . GLU A 1 422 ? 8.489 2.351 3.341 1.00 87.50 422 GLU A O 1
ATOM 3419 N N . THR A 1 423 ? 7.756 0.232 3.060 1.00 82.75 423 THR A N 1
ATOM 3420 C CA . THR A 1 423 ? 8.602 -0.446 4.062 1.00 82.75 423 THR A CA 1
ATOM 3421 C C . THR A 1 423 ? 8.653 0.266 5.424 1.00 82.75 423 THR A C 1
ATOM 3423 O O . THR A 1 423 ? 9.476 1.152 5.664 1.00 82.75 423 THR A O 1
ATOM 3426 N N . ILE A 1 424 ? 7.789 -0.156 6.350 1.00 90.50 424 ILE A N 1
ATOM 3427 C CA . ILE A 1 424 ? 7.690 0.394 7.708 1.00 90.50 424 ILE A CA 1
ATOM 3428 C C . ILE A 1 424 ? 7.992 -0.678 8.758 1.00 90.50 424 ILE A C 1
ATOM 3430 O O . ILE A 1 424 ? 7.386 -1.750 8.754 1.00 90.50 424 ILE A O 1
ATOM 3434 N N . ASP A 1 425 ? 8.920 -0.378 9.666 1.00 93.31 425 ASP A N 1
ATOM 3435 C CA . ASP A 1 425 ? 9.126 -1.186 10.864 1.00 93.31 425 ASP A CA 1
ATOM 3436 C C . ASP A 1 425 ? 8.040 -0.837 11.883 1.00 93.31 425 ASP A C 1
ATOM 3438 O O . ASP A 1 425 ? 8.073 0.207 12.536 1.00 93.31 425 ASP A O 1
ATOM 3442 N N . LEU A 1 426 ? 7.052 -1.722 12.002 1.00 94.12 426 LEU A N 1
ATOM 3443 C CA . LEU A 1 426 ? 5.923 -1.539 12.908 1.00 94.12 426 LEU A CA 1
ATOM 3444 C C . LEU A 1 426 ? 6.329 -1.578 14.380 1.00 94.12 426 LEU A C 1
ATOM 3446 O O . LEU A 1 426 ? 5.521 -1.162 15.197 1.00 94.12 426 LEU A O 1
ATOM 3450 N N . SER A 1 427 ? 7.535 -2.047 14.710 1.00 91.56 427 SER A N 1
ATOM 3451 C CA . SER A 1 427 ? 8.063 -2.051 16.076 1.00 91.56 427 SER A CA 1
ATOM 3452 C C . SER A 1 427 ? 8.834 -0.784 16.451 1.00 91.56 427 SER A C 1
ATOM 3454 O O . SER A 1 427 ? 9.102 -0.563 17.629 1.00 91.56 427 SER A O 1
ATOM 3456 N N . ASN A 1 428 ? 9.164 0.059 15.469 1.00 92.75 428 ASN A N 1
ATOM 3457 C CA . ASN A 1 428 ? 9.891 1.307 15.669 1.00 92.75 428 ASN A CA 1
ATOM 3458 C C . ASN A 1 428 ? 9.407 2.374 14.678 1.00 92.75 428 ASN A C 1
ATOM 3460 O O . ASN A 1 428 ? 10.047 2.668 13.662 1.00 92.75 428 ASN A O 1
ATOM 3464 N N . LEU A 1 429 ? 8.271 2.995 14.998 1.00 95.25 429 LEU A N 1
ATOM 3465 C CA . LEU A 1 429 ? 7.689 4.042 14.156 1.00 95.25 429 LEU A CA 1
ATOM 3466 C C . LEU A 1 429 ? 8.550 5.313 14.146 1.00 95.25 429 LEU A C 1
ATOM 3468 O O . LEU A 1 429 ? 8.555 6.052 13.161 1.00 95.25 429 LEU A O 1
ATOM 3472 N N . THR A 1 430 ? 9.328 5.542 15.208 1.00 94.69 430 THR A N 1
ATOM 3473 C CA . THR A 1 430 ? 10.194 6.718 15.368 1.00 94.69 430 THR A CA 1
ATOM 3474 C C . THR A 1 430 ? 11.190 6.873 14.219 1.00 94.69 430 THR A C 1
ATOM 3476 O O . THR A 1 430 ? 11.402 7.989 13.738 1.00 94.69 430 THR A O 1
ATOM 3479 N N . GLN A 1 431 ? 11.777 5.776 13.727 1.00 94.12 431 GLN A N 1
ATOM 3480 C CA . GLN A 1 431 ? 12.694 5.842 12.588 1.00 94.12 431 GLN A CA 1
ATOM 3481 C C . GLN A 1 431 ? 12.006 6.434 11.353 1.00 94.12 431 GLN A C 1
ATOM 3483 O O . GLN A 1 431 ? 12.502 7.399 10.767 1.00 94.12 431 GLN A O 1
ATOM 3488 N N . LYS A 1 432 ? 10.842 5.887 10.983 1.00 94.88 432 LYS A N 1
ATOM 3489 C CA . LYS A 1 432 ? 10.106 6.343 9.802 1.00 94.88 432 LYS A CA 1
ATOM 3490 C C . LYS A 1 432 ? 9.610 7.779 9.987 1.00 94.88 432 LYS A C 1
ATOM 3492 O O . LYS A 1 432 ? 9.734 8.584 9.072 1.00 94.88 432 LYS A O 1
ATOM 3497 N N . THR A 1 433 ? 9.150 8.141 11.183 1.00 96.94 433 THR A N 1
ATOM 3498 C CA . THR A 1 433 ? 8.786 9.524 11.533 1.00 96.94 433 THR A CA 1
ATOM 3499 C C . THR A 1 433 ? 9.938 10.506 11.299 1.00 96.94 433 THR A C 1
ATOM 3501 O O . THR A 1 433 ? 9.724 11.585 10.741 1.00 96.94 433 THR A O 1
ATOM 3504 N N . ASN A 1 434 ? 11.170 10.141 11.666 1.00 96.25 434 ASN A N 1
ATOM 3505 C CA . ASN A 1 434 ? 12.346 10.984 11.438 1.00 96.25 434 ASN A CA 1
ATOM 3506 C C . ASN A 1 434 ? 12.671 11.142 9.945 1.00 96.25 434 ASN A C 1
ATOM 3508 O O . ASN A 1 434 ? 12.995 12.250 9.515 1.00 96.25 434 ASN A O 1
ATOM 3512 N N . GLU A 1 435 ? 12.538 10.073 9.151 1.00 95.94 435 GLU A N 1
ATOM 3513 C CA . GLU A 1 435 ? 12.684 10.120 7.686 1.00 95.94 435 GLU A CA 1
ATOM 3514 C C . GLU A 1 435 ? 11.671 11.099 7.062 1.00 95.94 435 GLU A C 1
ATOM 3516 O O . GLU A 1 435 ? 12.052 11.969 6.272 1.00 95.94 435 GLU A O 1
ATOM 3521 N N . LEU A 1 436 ? 10.398 11.029 7.477 1.00 97.50 436 LEU A N 1
ATOM 3522 C CA . LEU A 1 436 ? 9.353 11.948 7.008 1.00 97.50 436 LEU A CA 1
ATOM 3523 C C . LEU A 1 436 ? 9.642 13.395 7.408 1.00 97.50 436 LEU A C 1
ATOM 3525 O O . LEU A 1 436 ? 9.501 14.303 6.590 1.00 97.50 436 LEU A O 1
ATOM 3529 N N . ASN A 1 437 ? 10.073 13.623 8.650 1.00 97.50 437 ASN A N 1
ATOM 3530 C CA . ASN A 1 437 ? 10.363 14.964 9.144 1.00 97.50 437 ASN A CA 1
ATOM 3531 C C . ASN A 1 437 ? 11.573 15.596 8.430 1.00 97.50 437 ASN A C 1
ATOM 3533 O O . ASN A 1 437 ? 11.546 16.784 8.097 1.00 97.50 437 ASN A O 1
ATOM 3537 N N . ALA A 1 438 ? 12.613 14.808 8.142 1.00 97.25 438 ALA A 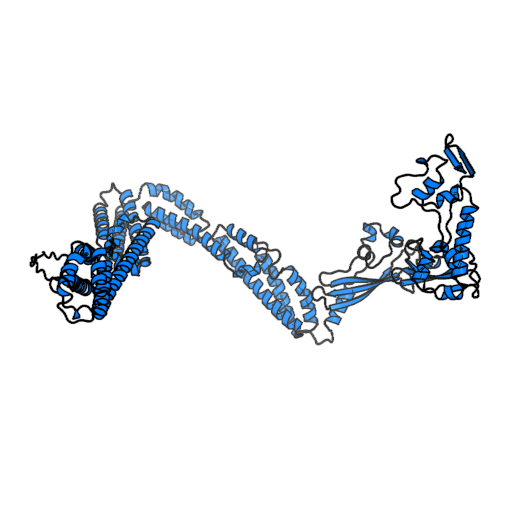N 1
ATOM 3538 C CA . ALA A 1 438 ? 13.773 15.265 7.382 1.00 97.25 438 ALA A CA 1
ATOM 3539 C C . ALA A 1 438 ? 13.376 15.703 5.963 1.00 97.25 438 ALA A C 1
ATOM 3541 O O . ALA A 1 438 ? 13.761 16.785 5.516 1.00 97.25 438 ALA A O 1
ATOM 3542 N N . LEU A 1 439 ? 12.550 14.909 5.275 1.00 97.00 439 LEU A N 1
ATOM 3543 C CA . LEU A 1 439 ? 12.064 15.256 3.940 1.00 97.00 439 LEU A CA 1
ATOM 3544 C C . LEU A 1 439 ? 11.116 16.466 3.958 1.00 97.00 439 LEU A C 1
ATOM 3546 O O . LEU A 1 439 ? 11.215 17.343 3.099 1.00 97.00 439 LEU A O 1
ATOM 3550 N N . LEU A 1 440 ? 10.240 16.557 4.962 1.00 97.38 440 LEU A N 1
ATOM 3551 C CA . LEU A 1 440 ? 9.364 17.714 5.171 1.00 97.38 440 LEU A CA 1
ATOM 3552 C C . LEU A 1 440 ? 10.174 19.003 5.364 1.00 97.38 440 LEU A C 1
ATOM 3554 O O . LEU A 1 440 ? 9.809 20.055 4.830 1.00 97.38 440 LEU A O 1
ATOM 3558 N N . THR A 1 441 ? 11.290 18.916 6.091 1.00 96.75 441 THR A N 1
ATOM 3559 C CA . THR A 1 441 ? 12.211 20.039 6.307 1.00 96.75 441 THR A CA 1
ATOM 3560 C C . THR A 1 441 ? 12.836 20.476 4.988 1.00 96.75 441 THR A C 1
ATOM 3562 O O . THR A 1 441 ? 12.691 21.639 4.616 1.00 96.75 441 THR A O 1
ATOM 3565 N N . LYS A 1 442 ? 13.403 19.536 4.216 1.00 96.38 442 LYS A N 1
ATOM 3566 C CA . LYS A 1 442 ? 13.968 19.817 2.886 1.00 96.38 442 LYS A CA 1
ATOM 3567 C C . LYS A 1 442 ? 12.960 20.512 1.969 1.00 96.38 442 LYS A C 1
ATOM 3569 O O . LYS A 1 442 ? 13.268 21.542 1.379 1.00 96.38 442 LYS A O 1
ATOM 3574 N N . LEU A 1 443 ? 11.731 19.996 1.877 1.00 95.75 443 LEU A N 1
ATOM 3575 C CA . LEU A 1 443 ? 10.681 20.610 1.055 1.00 95.75 443 LEU A CA 1
ATOM 3576 C C . LEU A 1 443 ? 10.324 22.025 1.537 1.00 95.75 443 LEU A C 1
ATOM 3578 O O . LEU A 1 443 ? 10.115 22.926 0.727 1.00 95.75 443 LEU A O 1
ATOM 3582 N N . SER A 1 444 ? 10.282 22.252 2.848 1.00 93.75 444 SER A N 1
ATOM 3583 C CA . SER A 1 444 ? 10.007 23.578 3.418 1.00 93.75 444 SER A CA 1
ATOM 3584 C C . SER A 1 444 ? 11.127 24.587 3.146 1.00 93.75 444 SER A C 1
ATOM 3586 O O . SER A 1 444 ? 10.854 25.764 2.890 1.00 93.75 444 SER A O 1
ATOM 3588 N N . GLU A 1 445 ? 12.376 24.127 3.135 1.00 94.31 445 GLU A N 1
ATOM 3589 C CA . GLU A 1 445 ? 13.539 24.933 2.768 1.00 94.31 445 GLU A CA 1
ATOM 3590 C C . GLU A 1 445 ? 13.530 25.317 1.286 1.00 94.31 445 GLU A C 1
ATOM 3592 O O . GLU A 1 445 ? 13.863 26.457 0.973 1.00 94.31 445 GLU A O 1
ATOM 3597 N N . LEU A 1 446 ? 13.091 24.432 0.377 1.00 93.69 446 LEU A N 1
ATOM 3598 C CA . LEU A 1 446 ? 12.988 24.762 -1.054 1.00 93.69 446 LEU A CA 1
ATOM 3599 C C . LEU A 1 446 ? 12.116 25.997 -1.295 1.00 93.69 446 LEU A C 1
ATOM 3601 O O . LEU A 1 446 ? 12.501 26.899 -2.035 1.00 93.69 446 LEU A O 1
ATOM 3605 N N . GLU A 1 447 ? 10.957 26.059 -0.640 1.00 82.44 447 GLU A N 1
ATOM 3606 C CA . GLU A 1 447 ? 10.049 27.198 -0.769 1.00 82.44 447 GLU A CA 1
ATOM 3607 C C . GLU A 1 447 ? 10.640 28.483 -0.181 1.00 82.44 447 GLU A C 1
ATOM 3609 O O . GLU A 1 447 ? 10.522 29.554 -0.773 1.00 82.44 447 GLU A O 1
ATOM 3614 N N . SER A 1 448 ? 11.301 28.373 0.971 1.00 87.19 448 SER A N 1
ATOM 3615 C CA . SER A 1 448 ? 11.908 29.522 1.651 1.00 87.19 448 SER A CA 1
ATOM 3616 C C . SER A 1 448 ? 13.094 30.080 0.856 1.00 87.19 448 SER A C 1
ATOM 3618 O O . SER A 1 448 ? 13.279 31.293 0.757 1.00 87.19 448 SER A O 1
ATOM 3620 N N . ASN A 1 449 ? 13.876 29.193 0.238 1.00 90.25 449 ASN A N 1
ATOM 3621 C CA . ASN A 1 449 ? 15.044 29.551 -0.557 1.00 90.25 449 ASN A CA 1
ATOM 3622 C C . ASN A 1 449 ? 14.679 30.129 -1.928 1.00 90.25 449 ASN A C 1
ATOM 3624 O O . ASN A 1 449 ? 15.473 30.896 -2.473 1.00 90.25 449 ASN A O 1
ATOM 3628 N N . ASP A 1 450 ? 13.485 29.846 -2.459 1.00 89.75 450 ASP A N 1
ATOM 3629 C CA . ASP A 1 450 ? 13.018 30.411 -3.731 1.00 89.75 450 ASP A CA 1
ATOM 3630 C C . ASP A 1 450 ? 13.097 31.944 -3.741 1.00 89.75 450 ASP A C 1
ATOM 3632 O O . ASP A 1 450 ? 13.557 32.543 -4.716 1.00 89.75 450 ASP A O 1
ATOM 3636 N N . GLN A 1 451 ? 12.768 32.598 -2.622 1.00 84.25 451 GLN A N 1
ATOM 3637 C CA . GLN A 1 451 ? 12.857 34.057 -2.502 1.00 84.25 451 GLN A CA 1
ATOM 3638 C C . GLN A 1 451 ? 14.299 34.579 -2.590 1.00 84.25 451 GLN A C 1
ATOM 3640 O O . GLN A 1 451 ? 14.526 35.645 -3.162 1.00 84.25 451 GLN A O 1
ATOM 3645 N N . ASN A 1 452 ? 15.269 33.803 -2.104 1.00 85.12 452 ASN A N 1
ATOM 3646 C CA . ASN A 1 452 ? 16.681 34.186 -2.014 1.00 85.12 452 ASN A CA 1
ATOM 3647 C C . ASN A 1 452 ? 17.487 33.878 -3.285 1.00 85.12 452 ASN A C 1
ATOM 3649 O O . ASN A 1 452 ? 18.605 34.372 -3.438 1.00 85.12 452 ASN A O 1
ATOM 3653 N N . ILE A 1 453 ? 16.945 33.078 -4.209 1.00 86.56 453 ILE A N 1
ATOM 3654 C CA . ILE A 1 453 ? 17.598 32.787 -5.490 1.00 86.56 453 ILE A CA 1
ATOM 3655 C C . ILE A 1 453 ? 17.683 34.078 -6.314 1.00 86.56 453 ILE A C 1
ATOM 3657 O O . ILE A 1 453 ? 16.662 34.689 -6.639 1.00 86.56 453 ILE A O 1
ATOM 3661 N N . GLN A 1 454 ? 18.895 34.510 -6.662 1.00 80.50 454 GLN A N 1
ATOM 3662 C CA . GLN A 1 454 ? 19.083 35.654 -7.556 1.00 80.50 454 GLN A CA 1
ATOM 3663 C C . GLN A 1 454 ? 18.452 35.363 -8.920 1.00 80.50 454 GLN A C 1
ATOM 3665 O O . GLN A 1 454 ? 18.483 34.230 -9.394 1.00 80.50 454 GLN A O 1
ATOM 3670 N N . ALA A 1 455 ? 17.872 36.384 -9.552 1.00 71.44 455 ALA A N 1
ATOM 3671 C CA . ALA A 1 455 ? 17.337 36.246 -10.899 1.00 71.44 455 ALA A CA 1
ATOM 3672 C C . ALA A 1 455 ? 18.483 35.935 -11.877 1.00 71.44 455 ALA A C 1
ATOM 3674 O O . ALA A 1 455 ? 19.269 36.814 -12.227 1.00 71.44 455 ALA A O 1
ATOM 3675 N N . ASN A 1 456 ? 18.579 34.677 -12.293 1.00 75.56 456 ASN A N 1
ATOM 3676 C CA . ASN A 1 456 ? 19.378 34.219 -13.420 1.00 75.56 456 ASN A CA 1
ATOM 3677 C C . ASN A 1 456 ? 18.449 33.897 -14.601 1.00 75.56 456 ASN A C 1
ATOM 3679 O O . ASN A 1 456 ? 17.243 33.718 -14.441 1.00 75.56 456 ASN A O 1
ATOM 3683 N N . ASN A 1 457 ? 19.018 33.821 -15.804 1.00 79.75 457 ASN A N 1
ATOM 3684 C CA . ASN A 1 457 ? 18.286 33.416 -17.010 1.00 79.75 457 ASN A CA 1
ATOM 3685 C C . ASN A 1 457 ? 18.226 31.886 -17.170 1.00 79.75 457 ASN A C 1
ATOM 3687 O O . ASN A 1 457 ? 17.918 31.395 -18.257 1.00 79.75 457 ASN A O 1
ATOM 3691 N N . ASP A 1 458 ? 18.558 31.130 -16.120 1.00 88.25 458 ASP A N 1
ATOM 3692 C CA . ASP A 1 458 ? 18.544 29.676 -16.182 1.00 88.25 458 ASP A CA 1
ATOM 3693 C C . ASP A 1 458 ? 17.104 29.173 -16.272 1.00 88.25 458 ASP A C 1
ATOM 3695 O O . ASP A 1 458 ? 16.215 29.562 -15.514 1.00 88.25 458 ASP A O 1
ATOM 3699 N N . THR A 1 459 ? 16.878 28.282 -17.226 1.00 92.88 459 THR A N 1
ATOM 3700 C CA . THR A 1 459 ? 15.615 27.571 -17.392 1.00 92.88 459 THR A CA 1
ATOM 3701 C C . THR A 1 459 ? 15.734 26.196 -16.753 1.00 92.88 459 THR A C 1
ATOM 3703 O O . THR A 1 459 ? 16.832 25.673 -16.559 1.00 92.88 459 THR A O 1
ATOM 3706 N N . LEU A 1 460 ? 14.603 25.555 -16.462 1.00 94.31 460 LEU A N 1
ATOM 3707 C CA . LEU A 1 460 ? 14.615 24.177 -15.970 1.00 94.31 460 LEU A CA 1
ATOM 3708 C C . LEU A 1 460 ? 15.363 23.240 -16.938 1.00 94.31 460 LEU A C 1
ATOM 3710 O O . LEU A 1 460 ? 16.118 22.373 -16.502 1.00 94.31 460 LEU A O 1
ATOM 3714 N N . GLN A 1 461 ? 15.204 23.468 -18.247 1.00 95.69 461 GLN A N 1
ATOM 3715 C CA . GLN A 1 461 ? 15.926 22.732 -19.279 1.00 95.69 461 GLN A CA 1
ATOM 3716 C C . GLN A 1 461 ? 17.438 22.984 -19.203 1.00 95.69 461 GLN A C 1
ATOM 3718 O O . GLN A 1 461 ? 18.193 22.022 -19.231 1.00 95.69 461 GLN A O 1
ATOM 3723 N N . SER A 1 462 ? 17.906 24.231 -19.052 1.00 95.31 462 SER A N 1
ATOM 3724 C CA . SER A 1 462 ? 19.353 24.513 -18.996 1.00 95.31 462 SER A CA 1
ATOM 3725 C C . SER A 1 462 ? 20.024 23.939 -17.742 1.00 95.31 462 SER A C 1
ATOM 3727 O O . SER A 1 462 ? 21.165 23.479 -17.812 1.00 95.31 462 SER A O 1
ATOM 3729 N N . LEU A 1 463 ? 19.313 23.902 -16.611 1.00 96.31 463 LEU A N 1
ATOM 3730 C CA . LEU A 1 463 ? 19.793 23.270 -15.378 1.00 96.31 463 LEU A CA 1
ATOM 3731 C C . LEU A 1 463 ? 19.881 21.748 -15.515 1.00 96.31 463 LEU A C 1
ATOM 3733 O O . LEU A 1 463 ? 20.919 21.160 -15.199 1.00 96.31 463 LEU A O 1
ATOM 3737 N N . PHE A 1 464 ? 18.826 21.114 -16.039 1.00 97.31 464 PHE A N 1
ATOM 3738 C CA . PHE A 1 464 ? 18.855 19.687 -16.353 1.00 97.31 464 PHE A CA 1
ATOM 3739 C C . PHE A 1 464 ? 19.973 19.366 -17.345 1.00 97.31 464 PHE A C 1
ATOM 3741 O O . PHE A 1 464 ? 20.707 18.398 -17.165 1.00 97.31 464 PHE A O 1
ATOM 3748 N N . ASP A 1 465 ? 20.154 20.211 -18.355 1.00 95.94 465 ASP A N 1
ATOM 3749 C CA . ASP A 1 465 ? 21.173 20.033 -19.370 1.00 95.94 465 ASP A CA 1
ATOM 3750 C C . ASP A 1 465 ? 22.585 20.015 -18.778 1.00 95.94 465 ASP A C 1
ATOM 3752 O O . ASP A 1 465 ? 23.411 19.192 -19.188 1.00 95.94 465 ASP A O 1
ATOM 3756 N N . ALA A 1 466 ? 22.870 20.913 -17.834 1.00 95.31 466 ALA A N 1
ATOM 3757 C CA . ALA A 1 466 ? 24.144 20.959 -17.128 1.00 95.31 466 ALA A CA 1
ATOM 3758 C C . ALA A 1 466 ? 24.350 19.710 -16.253 1.00 95.31 466 ALA A C 1
ATOM 3760 O O . ALA A 1 466 ? 25.421 19.099 -16.301 1.00 95.31 466 ALA A O 1
ATOM 3761 N N . GLU A 1 467 ? 23.323 19.289 -15.507 1.00 95.75 467 GLU A N 1
ATOM 3762 C CA . GLU A 1 467 ? 23.365 18.091 -14.658 1.00 95.75 467 GLU A CA 1
ATOM 3763 C C . GLU A 1 467 ? 23.577 16.814 -15.488 1.00 95.75 467 GLU A C 1
ATOM 3765 O O . GLU A 1 467 ? 24.434 15.992 -15.158 1.00 95.75 467 GLU A O 1
ATOM 3770 N N . ALA A 1 468 ? 22.850 16.666 -16.597 1.00 95.12 468 ALA A N 1
ATOM 3771 C CA . ALA A 1 468 ? 22.950 15.519 -17.492 1.00 95.12 468 ALA A CA 1
ATOM 3772 C C . ALA A 1 468 ? 24.330 15.431 -18.160 1.00 95.12 468 ALA A C 1
ATOM 3774 O O . ALA A 1 468 ? 24.901 14.354 -18.296 1.00 95.12 468 ALA A O 1
ATOM 3775 N N . THR A 1 469 ? 24.921 16.563 -18.552 1.00 93.62 469 THR A N 1
ATOM 3776 C CA . THR A 1 469 ? 26.289 16.565 -19.091 1.00 93.62 469 THR A CA 1
ATOM 3777 C C . THR A 1 469 ? 27.324 16.231 -18.018 1.00 93.62 469 THR A C 1
ATOM 3779 O O . THR A 1 469 ? 28.244 15.461 -18.286 1.00 93.62 469 THR A O 1
ATOM 3782 N N . LYS A 1 470 ? 27.177 16.780 -16.807 1.00 93.25 470 LYS A N 1
ATOM 3783 C CA . LYS A 1 470 ? 28.110 16.558 -15.695 1.00 93.25 470 LYS A CA 1
ATOM 3784 C C . LYS A 1 470 ? 28.148 15.095 -15.246 1.00 93.25 470 LYS A C 1
ATOM 3786 O O . LYS A 1 470 ? 29.227 14.589 -14.952 1.00 93.25 470 LYS A O 1
ATOM 3791 N N . ASN A 1 471 ? 26.994 14.431 -15.190 1.00 90.56 471 ASN A N 1
ATOM 3792 C CA . ASN A 1 471 ? 26.882 13.054 -14.698 1.00 90.56 471 ASN A CA 1
ATOM 3793 C C . ASN A 1 471 ? 27.034 11.986 -15.794 1.00 90.56 471 ASN A C 1
ATOM 3795 O O . ASN A 1 471 ? 26.943 10.799 -15.497 1.00 90.56 471 ASN A O 1
ATOM 3799 N N . LEU A 1 472 ? 27.291 12.368 -17.050 1.00 89.56 472 LEU A N 1
ATOM 3800 C CA . LEU A 1 472 ? 27.483 11.408 -18.133 1.00 89.56 472 LEU A CA 1
ATOM 3801 C C . LEU A 1 472 ? 28.830 10.674 -17.998 1.00 89.56 472 LEU A C 1
ATOM 3803 O O . LEU A 1 472 ? 29.882 11.177 -18.403 1.00 89.56 472 LEU A O 1
ATOM 3807 N N . THR A 1 473 ? 28.791 9.440 -17.495 1.00 85.00 473 THR A N 1
ATOM 3808 C CA . THR A 1 473 ? 29.982 8.604 -17.252 1.00 85.00 473 THR A CA 1
ATOM 3809 C C . THR A 1 473 ? 30.229 7.522 -18.305 1.00 85.00 473 THR A C 1
ATOM 3811 O O . THR A 1 473 ? 31.197 6.775 -18.165 1.00 85.00 473 THR A O 1
ATOM 3814 N N . TYR A 1 474 ? 29.429 7.469 -19.379 1.00 79.94 474 TYR A N 1
ATOM 3815 C CA . TYR A 1 474 ? 29.500 6.447 -20.435 1.00 79.94 474 TYR A CA 1
ATOM 3816 C C . TYR A 1 474 ? 30.931 6.137 -20.889 1.00 79.94 474 TYR A C 1
ATOM 3818 O O . TYR A 1 474 ? 31.660 7.011 -21.374 1.00 79.94 474 TYR A O 1
ATOM 3826 N N . ASN A 1 475 ? 31.317 4.873 -20.730 1.00 76.69 475 ASN A N 1
ATOM 3827 C CA . ASN A 1 475 ? 32.619 4.343 -21.112 1.00 76.69 475 ASN A CA 1
ATOM 3828 C C . ASN A 1 475 ? 32.537 2.840 -21.440 1.00 76.69 475 ASN A C 1
ATOM 3830 O O . ASN A 1 475 ? 31.595 2.154 -21.045 1.00 76.69 475 ASN A O 1
ATOM 3834 N N . LEU A 1 476 ? 33.547 2.344 -22.160 1.00 76.56 476 LEU A N 1
ATOM 3835 C CA . LEU A 1 476 ? 33.759 0.926 -22.471 1.00 76.56 476 LEU A CA 1
ATOM 3836 C C . LEU A 1 476 ? 34.538 0.254 -21.338 1.00 76.56 476 LEU A C 1
ATOM 3838 O O . LEU A 1 476 ? 35.745 0.034 -21.459 1.00 76.56 476 LEU A O 1
ATOM 3842 N N . LYS A 1 477 ? 33.911 0.009 -20.185 1.00 68.94 477 LYS A N 1
ATOM 3843 C CA . LYS A 1 477 ? 34.621 -0.612 -19.058 1.00 68.94 477 LYS A CA 1
ATOM 3844 C C . LYS A 1 477 ? 33.703 -1.395 -18.119 1.00 68.94 477 LYS A C 1
ATOM 3846 O O . LYS A 1 477 ? 32.491 -1.224 -18.119 1.00 68.94 477 LYS A O 1
ATOM 3851 N N . ASN A 1 478 ? 34.325 -2.280 -17.340 1.00 62.72 478 ASN A N 1
ATOM 3852 C CA . ASN A 1 478 ? 33.766 -3.317 -16.457 1.00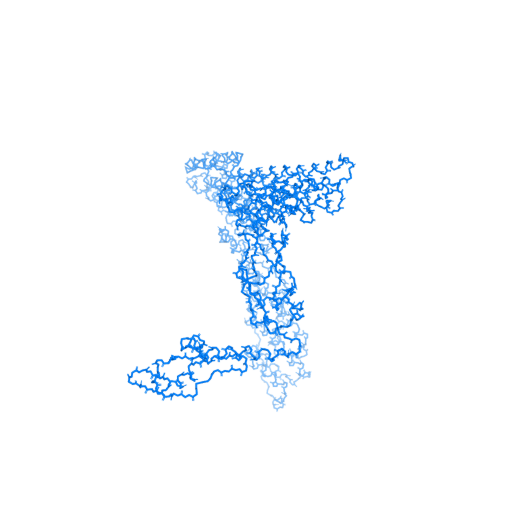 62.72 478 ASN A CA 1
ATOM 3853 C C . ASN A 1 478 ? 33.212 -4.558 -17.173 1.00 62.72 478 ASN A C 1
ATOM 3855 O O . ASN A 1 478 ? 33.749 -5.642 -16.959 1.00 62.72 478 ASN A O 1
ATOM 3859 N N . ASN A 1 479 ? 32.232 -4.432 -18.071 1.00 65.62 479 ASN A N 1
ATOM 3860 C CA . ASN A 1 479 ? 31.647 -5.617 -18.722 1.00 65.62 479 ASN A CA 1
ATOM 3861 C C . ASN A 1 479 ? 32.613 -6.295 -19.706 1.00 65.62 479 ASN A C 1
ATOM 3863 O O . ASN A 1 479 ? 32.671 -7.521 -19.770 1.00 65.62 479 ASN A O 1
ATOM 3867 N N . LEU A 1 480 ? 33.428 -5.505 -20.417 1.00 70.62 480 LEU A N 1
ATOM 3868 C CA . LEU A 1 480 ? 34.447 -6.028 -21.334 1.00 70.62 480 LEU A CA 1
ATOM 3869 C C . LEU A 1 480 ? 35.462 -6.944 -20.640 1.00 70.62 480 LEU A C 1
ATOM 3871 O O . LEU A 1 480 ? 35.838 -7.973 -21.195 1.00 70.62 480 LEU A O 1
ATOM 3875 N N . GLN A 1 481 ? 35.852 -6.591 -19.413 1.00 69.12 481 GLN A N 1
ATOM 3876 C CA . GLN A 1 481 ? 36.799 -7.365 -18.613 1.00 69.12 481 GLN A CA 1
ATOM 3877 C C . GLN A 1 481 ? 36.119 -8.542 -17.911 1.00 69.12 481 GLN A C 1
ATOM 3879 O O . GLN A 1 481 ? 36.678 -9.631 -17.880 1.00 69.12 481 GLN A O 1
ATOM 3884 N N . HIS A 1 482 ? 34.912 -8.344 -17.369 1.00 71.19 482 HIS A N 1
ATOM 3885 C CA . HIS A 1 482 ? 34.180 -9.385 -16.643 1.00 71.19 482 HIS A CA 1
ATOM 3886 C C . HIS A 1 482 ? 33.765 -10.560 -17.541 1.00 71.19 482 HIS A C 1
ATOM 3888 O O . HIS A 1 482 ? 33.797 -11.706 -17.104 1.00 71.19 482 HIS A O 1
ATOM 3894 N N . PHE A 1 483 ? 33.405 -10.277 -18.795 1.00 73.25 483 PHE A N 1
ATOM 3895 C CA . PHE A 1 483 ? 32.979 -11.279 -19.775 1.00 73.25 483 PHE A CA 1
ATOM 3896 C C . PHE A 1 483 ? 34.050 -11.594 -20.834 1.00 73.25 483 PHE A C 1
ATOM 3898 O O . PHE A 1 483 ? 33.743 -12.248 -21.827 1.00 73.25 483 PHE A O 1
ATOM 3905 N N . GLU A 1 484 ? 35.282 -11.097 -20.663 1.00 70.62 484 GLU A N 1
ATOM 3906 C CA . GLU A 1 484 ? 36.395 -11.255 -21.621 1.00 70.62 484 GLU A CA 1
ATOM 3907 C C . GLU A 1 484 ? 36.041 -10.843 -23.070 1.00 70.62 484 GLU A C 1
ATOM 3909 O O . GLU A 1 484 ? 36.592 -11.343 -24.056 1.00 70.62 484 GLU A O 1
ATOM 3914 N N . LEU A 1 485 ? 35.120 -9.888 -23.218 1.00 71.81 485 LEU A N 1
ATOM 3915 C CA . LEU A 1 485 ? 34.600 -9.429 -24.508 1.00 71.81 485 LEU A CA 1
ATOM 3916 C C . LEU A 1 485 ? 35.585 -8.534 -25.267 1.00 71.81 485 LEU A C 1
ATOM 3918 O O . LEU A 1 485 ? 35.369 -8.267 -26.448 1.00 71.81 485 LEU A O 1
ATOM 3922 N N . ASP A 1 486 ? 36.690 -8.120 -24.642 1.00 70.69 486 ASP A N 1
ATOM 3923 C CA . ASP A 1 486 ? 37.760 -7.341 -25.282 1.00 70.69 486 ASP A CA 1
ATOM 3924 C C . ASP A 1 486 ? 38.296 -8.002 -26.565 1.00 70.69 486 ASP A C 1
ATOM 3926 O O . ASP A 1 486 ? 38.661 -7.313 -27.519 1.00 70.69 486 ASP A O 1
ATOM 3930 N N . ASN A 1 487 ? 38.327 -9.338 -26.613 1.00 67.50 487 ASN A N 1
ATOM 3931 C CA . ASN A 1 487 ? 38.779 -10.096 -27.786 1.00 67.50 487 ASN A CA 1
ATOM 3932 C C . ASN A 1 487 ? 37.691 -10.242 -28.863 1.00 67.50 487 ASN A C 1
ATOM 3934 O O . ASN A 1 487 ? 37.997 -10.511 -30.024 1.00 67.50 487 ASN A O 1
ATOM 3938 N N . TYR A 1 488 ? 36.429 -10.038 -28.485 1.00 66.06 488 TYR A N 1
ATOM 3939 C CA . TYR A 1 488 ? 35.253 -10.206 -29.339 1.00 66.06 488 TYR A CA 1
ATOM 3940 C C . TYR A 1 488 ? 34.658 -8.879 -29.814 1.00 66.06 488 TYR A C 1
ATOM 3942 O O . TYR A 1 488 ? 33.723 -8.886 -30.614 1.00 66.06 488 TYR A O 1
ATOM 3950 N N . LEU A 1 489 ? 35.210 -7.749 -29.366 1.00 68.62 489 LEU A N 1
ATOM 3951 C CA . LEU A 1 489 ? 34.744 -6.404 -29.700 1.00 68.62 489 LEU A CA 1
ATOM 3952 C C . LEU A 1 489 ? 34.685 -6.163 -31.214 1.00 68.62 489 LEU A C 1
ATOM 3954 O O . LEU A 1 489 ? 33.746 -5.539 -31.701 1.00 68.62 489 LEU A O 1
ATOM 3958 N N . TYR A 1 490 ? 35.635 -6.741 -31.959 1.00 65.56 490 TYR A N 1
ATOM 3959 C CA . TYR A 1 490 ? 35.580 -6.774 -33.417 1.00 65.56 490 TYR A CA 1
ATOM 3960 C C . TYR A 1 490 ? 34.436 -7.655 -33.909 1.00 65.56 490 TYR A C 1
ATOM 3962 O O . TYR A 1 490 ? 33.610 -7.168 -34.648 1.00 65.56 490 TYR A O 1
ATOM 3970 N N . SER A 1 491 ? 34.308 -8.911 -33.480 1.00 58.94 491 SER A N 1
ATOM 3971 C CA . SER A 1 491 ? 33.271 -9.831 -33.985 1.00 58.94 491 SER A CA 1
ATOM 3972 C C . SER A 1 491 ? 31.823 -9.484 -33.609 1.00 58.94 491 SER A C 1
ATOM 3974 O O . SER A 1 491 ? 30.907 -10.026 -34.219 1.00 58.94 491 SER A O 1
ATOM 3976 N N . ALA A 1 492 ? 31.595 -8.640 -32.600 1.00 59.53 492 ALA A N 1
ATOM 3977 C CA . ALA A 1 492 ? 30.274 -8.478 -31.995 1.00 59.53 492 ALA A CA 1
ATOM 3978 C C . ALA A 1 492 ? 29.459 -7.267 -32.481 1.00 59.53 492 ALA A C 1
ATOM 3980 O O . ALA A 1 492 ? 28.288 -7.185 -32.124 1.00 59.53 492 ALA A O 1
ATOM 3981 N N . SER A 1 493 ? 30.045 -6.354 -33.275 1.00 69.50 493 SER A N 1
ATOM 3982 C CA . SER A 1 493 ? 29.436 -5.097 -33.762 1.00 69.50 493 SER A CA 1
ATOM 3983 C C . SER A 1 493 ? 28.542 -4.395 -32.724 1.00 69.50 493 SER A C 1
ATOM 3985 O O . SER A 1 493 ? 27.343 -4.672 -32.631 1.00 69.50 493 SER A O 1
ATOM 3987 N N . ILE A 1 494 ? 29.089 -3.433 -31.973 1.00 77.06 494 ILE A N 1
ATOM 3988 C CA . ILE A 1 494 ? 28.292 -2.653 -31.012 1.00 77.06 494 ILE A CA 1
ATOM 3989 C C . ILE A 1 494 ? 27.197 -1.873 -31.761 1.00 77.06 494 ILE A C 1
ATOM 3991 O O . ILE A 1 494 ? 27.482 -1.063 -32.639 1.00 77.06 494 ILE A O 1
ATOM 3995 N N . ASN A 1 495 ? 25.943 -2.111 -31.394 1.00 77.88 495 ASN A N 1
ATOM 3996 C CA . ASN A 1 495 ? 24.742 -1.474 -31.921 1.00 77.88 495 ASN A CA 1
ATOM 3997 C C . ASN A 1 495 ? 23.771 -1.154 -30.773 1.00 77.88 495 ASN A C 1
ATOM 3999 O O . ASN A 1 495 ? 24.015 -1.517 -29.625 1.00 77.88 495 ASN A O 1
ATOM 4003 N N . LYS A 1 496 ? 22.641 -0.503 -31.070 1.00 77.69 496 LYS A N 1
ATOM 4004 C CA . LYS A 1 496 ? 21.639 -0.134 -30.055 1.00 77.69 496 LYS A CA 1
ATOM 4005 C C . LYS A 1 496 ? 21.145 -1.325 -29.215 1.00 77.69 496 LYS A C 1
ATOM 4007 O O . LYS A 1 496 ? 20.911 -1.178 -28.021 1.00 77.69 496 LYS A O 1
ATOM 4012 N N . SER A 1 497 ? 20.960 -2.494 -29.826 1.00 79.88 497 SER A N 1
ATOM 4013 C CA . SER A 1 497 ? 20.378 -3.668 -29.165 1.00 79.88 497 SER A CA 1
ATOM 4014 C C . SER A 1 497 ? 21.336 -4.339 -28.184 1.00 79.88 497 SER A C 1
ATOM 4016 O O . SER A 1 497 ? 20.884 -4.900 -27.190 1.00 79.88 497 SER A O 1
ATOM 4018 N N . ASN A 1 498 ? 22.642 -4.287 -28.450 1.00 79.38 498 ASN A N 1
ATOM 4019 C CA . ASN A 1 498 ? 23.659 -4.922 -27.612 1.00 79.38 498 ASN A CA 1
ATOM 4020 C C . ASN A 1 498 ? 24.519 -3.914 -26.828 1.00 79.38 498 ASN A C 1
ATOM 4022 O O . ASN A 1 498 ? 25.349 -4.333 -26.027 1.00 79.38 498 ASN A O 1
ATOM 4026 N N . SER A 1 499 ? 24.314 -2.600 -26.994 1.00 80.38 499 SER A N 1
ATOM 4027 C CA . SER A 1 499 ? 25.167 -1.557 -26.408 1.00 80.38 499 SER A CA 1
ATOM 4028 C C . SER A 1 499 ? 25.302 -1.663 -24.892 1.00 80.38 499 SER A C 1
ATOM 4030 O O . SER A 1 499 ? 26.403 -1.502 -24.376 1.00 80.38 499 SER A O 1
ATOM 4032 N N . LYS A 1 500 ? 24.218 -2.013 -24.188 1.00 78.69 500 LYS A N 1
ATOM 4033 C CA . LYS A 1 500 ? 24.204 -2.211 -22.726 1.00 78.69 500 LYS A CA 1
ATOM 4034 C C . LYS A 1 500 ? 25.094 -3.369 -22.253 1.00 78.69 500 LYS A C 1
ATOM 4036 O O . LYS A 1 500 ? 25.474 -3.430 -21.090 1.00 78.69 500 LYS A O 1
ATOM 4041 N N . MET A 1 501 ? 25.456 -4.299 -23.143 1.00 75.88 501 MET A N 1
ATOM 4042 C CA . MET A 1 501 ? 26.424 -5.355 -22.823 1.00 75.88 501 MET A CA 1
ATOM 4043 C C . MET A 1 501 ? 27.854 -4.811 -22.748 1.00 75.88 501 MET A C 1
ATOM 4045 O O . MET A 1 501 ? 28.671 -5.351 -22.008 1.00 75.88 501 MET A O 1
ATOM 4049 N N . TYR A 1 502 ? 28.168 -3.754 -23.500 1.00 74.81 502 TYR A N 1
ATOM 4050 C CA . TYR A 1 502 ? 29.538 -3.257 -23.683 1.00 74.81 502 TYR A CA 1
ATOM 4051 C C . TYR A 1 502 ? 29.799 -1.928 -22.977 1.00 74.81 502 TYR A C 1
ATOM 4053 O O . TYR A 1 502 ? 30.942 -1.626 -22.628 1.00 74.81 502 TYR A O 1
ATOM 4061 N N . LEU A 1 503 ? 28.753 -1.132 -22.780 1.00 76.31 503 LEU A N 1
ATOM 4062 C CA . LEU A 1 503 ? 28.818 0.192 -22.187 1.00 76.31 503 LEU A CA 1
ATOM 4063 C C . LEU A 1 503 ? 28.355 0.119 -20.735 1.00 76.31 503 LEU A C 1
ATOM 4065 O O . LEU A 1 503 ? 27.401 -0.581 -20.415 1.00 76.31 503 LEU A O 1
ATOM 4069 N N . ASN A 1 504 ? 29.051 0.835 -19.855 1.00 73.81 504 ASN A N 1
ATOM 4070 C CA . ASN A 1 504 ? 28.543 1.080 -18.514 1.00 73.81 504 ASN A CA 1
ATOM 4071 C C . ASN A 1 504 ? 27.542 2.238 -18.587 1.00 73.81 504 ASN A C 1
ATOM 4073 O O . ASN A 1 504 ? 27.942 3.386 -18.824 1.00 73.81 504 ASN A O 1
ATOM 4077 N N . ASP A 1 505 ? 26.261 1.908 -18.447 1.00 67.94 505 ASP A N 1
ATOM 4078 C CA . ASP A 1 505 ? 25.145 2.843 -18.535 1.00 67.94 505 ASP A CA 1
ATOM 4079 C C . ASP A 1 505 ? 25.292 3.906 -17.427 1.00 67.94 505 ASP A C 1
ATOM 4081 O O . ASP A 1 505 ? 25.435 3.592 -16.247 1.00 67.94 505 ASP A O 1
ATOM 4085 N N . GLY A 1 506 ? 25.307 5.188 -17.804 1.00 74.75 506 GLY A N 1
ATOM 4086 C CA . GLY A 1 506 ? 25.533 6.321 -16.893 1.00 74.75 506 GLY A CA 1
ATOM 4087 C C . GLY A 1 506 ? 24.360 6.654 -15.964 1.00 74.75 506 GLY A C 1
ATOM 4088 O O . GLY A 1 506 ? 24.278 7.786 -15.488 1.00 74.75 506 GLY A O 1
ATOM 4089 N N . ASP A 1 507 ? 23.435 5.717 -15.755 1.00 86.69 507 ASP A N 1
ATOM 4090 C CA . ASP A 1 507 ? 22.193 5.927 -15.018 1.00 86.69 507 ASP A CA 1
ATOM 4091 C C . ASP A 1 507 ? 22.442 6.384 -13.584 1.00 86.69 507 ASP A C 1
ATOM 4093 O O . ASP A 1 507 ? 23.337 5.924 -12.875 1.00 86.69 507 ASP A O 1
ATOM 4097 N N . THR A 1 508 ? 21.586 7.293 -13.138 1.00 91.38 508 THR A N 1
ATOM 4098 C CA . THR A 1 508 ? 21.570 7.799 -11.765 1.00 91.38 508 THR A CA 1
ATOM 4099 C C . THR A 1 508 ? 20.167 7.653 -11.189 1.00 91.38 508 THR A C 1
ATOM 4101 O O . THR A 1 508 ? 19.212 7.347 -11.905 1.00 91.38 508 THR A O 1
ATOM 4104 N N . ASP A 1 509 ? 19.997 7.934 -9.901 1.00 91.50 509 ASP A N 1
ATOM 4105 C CA . ASP A 1 509 ? 18.667 8.019 -9.288 1.00 91.50 509 ASP A CA 1
ATOM 4106 C C . ASP A 1 509 ? 17.769 9.077 -9.964 1.00 91.50 509 ASP A C 1
ATOM 4108 O O . ASP A 1 509 ? 16.547 8.941 -9.966 1.00 91.50 509 ASP A O 1
ATOM 4112 N N . LEU A 1 510 ? 18.369 10.108 -10.574 1.00 94.38 510 LEU A N 1
ATOM 4113 C CA . LEU A 1 510 ? 17.678 11.243 -11.194 1.00 94.38 510 LEU A CA 1
ATOM 4114 C C . LEU A 1 510 ? 17.479 11.093 -12.706 1.00 94.38 510 LEU A C 1
ATOM 4116 O O . LEU A 1 510 ? 16.456 11.523 -13.238 1.00 94.38 510 LEU A O 1
ATOM 4120 N N . ILE A 1 511 ? 18.453 10.510 -13.400 1.00 94.94 511 ILE A N 1
ATOM 4121 C CA . ILE A 1 511 ? 18.563 10.541 -14.862 1.00 94.94 511 ILE A CA 1
ATOM 4122 C C . ILE A 1 511 ? 18.687 9.119 -15.398 1.00 94.94 511 ILE A C 1
ATOM 4124 O O . ILE A 1 511 ? 19.493 8.334 -14.899 1.00 94.94 511 ILE A O 1
ATOM 4128 N N . ASP A 1 512 ? 17.878 8.816 -16.406 1.00 93.81 512 ASP A N 1
ATOM 4129 C CA . ASP A 1 512 ? 17.978 7.627 -17.252 1.00 93.81 512 ASP A CA 1
ATOM 4130 C C . ASP A 1 512 ? 18.702 8.003 -18.548 1.00 93.81 512 ASP A C 1
ATOM 4132 O O . ASP A 1 512 ? 18.344 9.004 -19.177 1.00 93.81 512 ASP A O 1
ATOM 4136 N N . TYR A 1 513 ? 19.726 7.251 -18.936 1.00 91.94 513 TYR A N 1
ATOM 4137 C CA . TYR A 1 513 ? 20.489 7.492 -20.153 1.00 91.94 513 TYR A CA 1
ATOM 4138 C C . TYR A 1 513 ? 20.350 6.316 -21.117 1.00 91.94 513 TYR A C 1
ATOM 4140 O O . TYR A 1 513 ? 20.851 5.222 -20.866 1.00 91.94 513 TYR A O 1
ATOM 4148 N N . GLU A 1 514 ? 19.784 6.568 -22.296 1.00 91.38 514 GLU A N 1
ATOM 4149 C CA . GLU A 1 514 ? 19.610 5.558 -23.343 1.00 91.38 514 GLU A CA 1
ATOM 4150 C C . GLU A 1 514 ? 20.483 5.865 -24.564 1.00 91.38 514 GLU A C 1
ATOM 4152 O O . GLU A 1 514 ? 20.423 6.960 -25.127 1.00 91.38 514 GLU A O 1
ATOM 4157 N N . VAL A 1 515 ? 21.242 4.878 -25.046 1.00 89.62 515 VAL A N 1
ATOM 4158 C CA . VAL A 1 515 ? 21.930 4.980 -26.341 1.00 89.62 515 VAL A CA 1
ATOM 4159 C C . VAL A 1 515 ? 20.908 4.915 -27.475 1.00 89.62 515 VAL A C 1
ATOM 4161 O O . VAL A 1 515 ? 20.189 3.928 -27.639 1.00 89.62 515 VAL A O 1
ATOM 4164 N N . LYS A 1 516 ? 20.852 5.973 -28.285 1.00 90.56 516 LYS A N 1
ATOM 4165 C CA . LYS A 1 516 ? 19.973 6.061 -29.457 1.00 90.56 516 LYS A CA 1
ATOM 4166 C C . LYS A 1 516 ? 20.683 5.679 -30.749 1.00 90.56 516 LYS A C 1
ATOM 4168 O O . LYS A 1 516 ? 20.042 5.086 -31.609 1.00 90.56 516 LYS A O 1
ATOM 4173 N N . ASP A 1 517 ? 21.969 6.000 -30.870 1.00 89.56 517 ASP A N 1
ATOM 4174 C CA . ASP A 1 517 ? 22.758 5.749 -32.079 1.00 89.56 517 ASP A CA 1
ATOM 4175 C C . ASP A 1 517 ? 24.246 5.548 -31.750 1.00 89.56 517 ASP A C 1
ATOM 4177 O O . ASP A 1 517 ? 24.755 6.090 -30.763 1.00 89.56 517 ASP A O 1
ATOM 4181 N N . ILE A 1 518 ? 24.935 4.765 -32.582 1.00 88.56 518 ILE A N 1
ATOM 4182 C CA . ILE A 1 518 ? 26.359 4.433 -32.464 1.00 88.56 518 ILE A CA 1
ATOM 4183 C C . ILE A 1 518 ? 26.982 4.501 -33.854 1.00 88.56 518 ILE A C 1
ATOM 4185 O O . ILE A 1 518 ? 26.595 3.758 -34.752 1.00 88.56 518 ILE A O 1
ATOM 4189 N N . LYS A 1 519 ? 27.985 5.365 -34.020 1.00 90.06 519 LYS A N 1
ATOM 4190 C CA . LYS A 1 519 ? 28.708 5.550 -35.286 1.00 90.06 519 LYS A CA 1
ATOM 4191 C C . LYS A 1 519 ? 30.212 5.518 -35.075 1.00 90.06 519 LYS A C 1
ATOM 4193 O O . LYS A 1 519 ? 30.694 5.854 -34.001 1.00 90.06 519 LYS A O 1
ATOM 4198 N N . LEU A 1 520 ? 30.962 5.181 -36.113 1.00 89.50 520 LEU A N 1
ATOM 4199 C CA . LEU A 1 520 ? 32.403 5.403 -36.170 1.00 89.50 520 LEU A CA 1
ATOM 4200 C C . LEU A 1 520 ? 32.678 6.869 -36.515 1.00 89.50 520 LEU A C 1
ATOM 4202 O O . LEU A 1 520 ? 32.116 7.401 -37.481 1.00 89.50 520 LEU A O 1
ATOM 4206 N N . LYS A 1 521 ? 33.576 7.522 -35.780 1.00 91.25 521 LYS A N 1
ATOM 4207 C CA . LYS A 1 521 ? 33.993 8.897 -36.068 1.00 91.25 521 LYS A CA 1
ATOM 4208 C C . LYS A 1 521 ? 34.672 8.977 -37.436 1.00 91.25 521 LYS A C 1
ATOM 4210 O O . LYS A 1 521 ? 35.517 8.154 -37.773 1.00 91.25 521 LYS A O 1
ATOM 4215 N N . ASP A 1 522 ? 34.314 9.975 -38.241 1.00 87.50 522 ASP A N 1
ATOM 4216 C CA . ASP A 1 522 ? 34.811 10.067 -39.620 1.00 87.50 522 ASP A CA 1
ATOM 4217 C C . ASP A 1 522 ? 36.309 10.350 -39.723 1.00 87.50 522 ASP A C 1
ATOM 4219 O O . ASP A 1 522 ? 36.965 9.789 -40.593 1.00 87.50 522 ASP A O 1
ATOM 4223 N N . SER A 1 523 ? 36.862 11.160 -38.816 1.00 88.44 523 SER A N 1
ATOM 4224 C CA . SER A 1 523 ? 38.294 11.481 -38.802 1.00 88.44 523 SER A CA 1
ATOM 4225 C C . SER A 1 523 ? 39.176 10.368 -38.225 1.00 88.44 523 SER A C 1
ATOM 4227 O O . SER A 1 523 ? 40.381 10.382 -38.448 1.00 88.44 523 SER A O 1
ATOM 4229 N N . ASP A 1 524 ? 38.603 9.458 -37.433 1.00 89.38 524 ASP A N 1
ATOM 4230 C CA . ASP A 1 524 ? 39.301 8.304 -36.864 1.00 89.38 524 ASP A CA 1
ATOM 4231 C C . ASP A 1 524 ? 38.300 7.192 -36.545 1.00 89.38 524 ASP A C 1
ATOM 4233 O O . ASP A 1 524 ? 37.599 7.236 -35.531 1.00 89.38 524 ASP A O 1
ATOM 4237 N N . LYS A 1 525 ? 38.262 6.160 -37.394 1.00 87.69 525 LYS A N 1
ATOM 4238 C CA . LYS A 1 525 ? 37.318 5.049 -37.238 1.00 87.69 525 LYS A CA 1
ATOM 4239 C C . LYS A 1 525 ? 37.556 4.216 -35.971 1.00 87.69 525 LYS A C 1
ATOM 4241 O O . LYS A 1 525 ? 36.686 3.433 -35.615 1.00 87.69 525 LYS A O 1
ATOM 4246 N N . ASN A 1 526 ? 38.658 4.403 -35.237 1.00 85.25 526 ASN A N 1
ATOM 4247 C CA . ASN A 1 526 ? 38.860 3.750 -33.936 1.00 85.25 526 ASN A CA 1
ATOM 4248 C C . ASN A 1 526 ? 38.003 4.348 -32.805 1.00 85.25 526 ASN A C 1
ATOM 4250 O O . ASN A 1 526 ? 37.929 3.765 -31.720 1.00 85.25 526 ASN A O 1
ATOM 4254 N N . ILE A 1 527 ? 37.360 5.496 -33.032 1.00 87.75 527 ILE A N 1
ATOM 4255 C CA . ILE A 1 527 ? 36.521 6.183 -32.048 1.00 87.75 527 ILE A CA 1
ATOM 4256 C C . ILE A 1 527 ? 35.045 5.926 -32.364 1.00 87.75 527 ILE A C 1
ATOM 4258 O O . ILE A 1 527 ? 34.595 6.145 -33.491 1.00 87.75 527 ILE A O 1
ATOM 4262 N N . LEU A 1 528 ? 34.277 5.499 -31.357 1.00 88.06 528 LEU A N 1
ATOM 4263 C CA . LEU A 1 528 ? 32.818 5.441 -31.438 1.00 88.06 528 LEU A CA 1
ATOM 4264 C C . LEU A 1 528 ? 32.230 6.773 -30.972 1.00 88.06 528 LEU A C 1
ATOM 4266 O O . LEU A 1 528 ? 32.523 7.243 -29.872 1.00 88.06 528 LEU A O 1
ATOM 4270 N N . ASN A 1 529 ? 31.348 7.332 -31.790 1.00 90.88 529 ASN A N 1
ATOM 4271 C CA . ASN A 1 529 ? 30.489 8.458 -31.473 1.00 90.88 529 ASN A CA 1
ATOM 4272 C C . ASN A 1 529 ? 29.120 7.924 -31.058 1.00 90.88 529 ASN A C 1
ATOM 4274 O O . ASN A 1 529 ? 28.350 7.433 -31.885 1.00 90.88 529 ASN A O 1
ATOM 4278 N N . LEU A 1 530 ? 28.822 8.030 -29.767 1.00 90.06 530 LEU A N 1
ATOM 4279 C CA . LEU A 1 530 ? 27.534 7.661 -29.197 1.00 90.06 530 LEU A CA 1
ATOM 4280 C C . LEU A 1 530 ? 26.600 8.867 -29.193 1.00 90.06 530 LEU A C 1
ATOM 4282 O O . LEU A 1 530 ? 26.996 9.948 -28.756 1.00 90.06 530 LEU A O 1
ATOM 4286 N N . THR A 1 531 ? 25.351 8.670 -29.610 1.00 92.81 531 THR A N 1
ATOM 4287 C CA . THR A 1 531 ? 24.243 9.595 -29.339 1.00 92.81 531 THR A CA 1
ATOM 4288 C C . THR A 1 531 ? 23.392 9.026 -28.215 1.00 92.81 531 THR A C 1
ATOM 4290 O O . THR A 1 531 ? 22.891 7.906 -28.314 1.00 92.81 531 THR A O 1
ATOM 4293 N N . ILE A 1 532 ? 23.246 9.791 -27.137 1.00 92.50 532 ILE A N 1
ATOM 4294 C CA . ILE A 1 532 ? 22.650 9.356 -25.873 1.00 92.50 532 ILE A CA 1
ATOM 4295 C C . ILE A 1 532 ? 21.500 10.302 -25.526 1.00 92.50 532 ILE A C 1
ATOM 4297 O O . ILE A 1 532 ? 21.675 11.516 -25.545 1.00 92.50 532 ILE A O 1
ATOM 4301 N N . GLU A 1 533 ? 20.329 9.767 -25.199 1.00 95.06 533 GLU A N 1
ATOM 4302 C CA . GLU A 1 533 ? 19.206 10.535 -24.656 1.00 95.06 533 GLU A CA 1
ATOM 4303 C C . GLU A 1 533 ? 19.228 10.434 -23.132 1.00 95.06 533 GLU A C 1
ATOM 4305 O O . GLU A 1 533 ? 19.014 9.360 -22.581 1.00 95.06 533 GLU A O 1
ATOM 4310 N N . ALA A 1 534 ? 19.477 11.554 -22.460 1.00 95.69 534 ALA A N 1
ATOM 4311 C CA . ALA A 1 534 ? 19.282 11.691 -21.024 1.00 95.69 534 ALA A CA 1
ATOM 4312 C C . ALA A 1 534 ? 17.835 12.117 -20.752 1.00 95.69 534 ALA A C 1
ATOM 4314 O O . ALA A 1 534 ? 17.383 13.117 -21.311 1.00 95.69 534 ALA A O 1
ATOM 4315 N N . THR A 1 535 ? 17.129 11.406 -19.878 1.00 97.19 535 THR A N 1
ATOM 4316 C CA . THR A 1 535 ? 15.741 11.683 -19.489 1.00 97.19 535 THR A CA 1
ATOM 4317 C C . THR A 1 535 ? 15.648 11.867 -17.978 1.00 97.19 535 THR A C 1
ATOM 4319 O O . THR A 1 535 ? 16.140 11.040 -17.211 1.00 97.19 535 THR A O 1
ATOM 4322 N N . LEU A 1 536 ? 14.995 12.941 -17.530 1.00 96.38 536 LEU A N 1
ATOM 4323 C CA . LEU A 1 536 ? 14.715 13.156 -16.112 1.00 96.38 536 LEU A CA 1
ATOM 4324 C C . LEU A 1 536 ? 13.640 12.166 -15.635 1.00 96.38 536 LEU A C 1
ATOM 4326 O O . LEU A 1 536 ? 12.486 12.251 -16.053 1.00 96.38 536 LEU A O 1
ATOM 4330 N N . LYS A 1 537 ? 13.982 11.247 -14.724 1.00 95.06 537 LYS A N 1
ATOM 4331 C CA . LYS A 1 537 ? 13.073 10.170 -14.279 1.00 95.06 537 LYS A CA 1
ATOM 4332 C C . LYS A 1 537 ? 11.783 10.703 -13.654 1.00 95.06 537 LYS A C 1
ATOM 4334 O O . LYS A 1 537 ? 10.699 10.179 -13.897 1.00 95.06 537 LYS A O 1
ATOM 4339 N N . THR A 1 538 ? 11.886 11.781 -12.883 1.00 93.88 538 THR A N 1
ATOM 4340 C CA . THR A 1 538 ? 10.751 12.403 -12.189 1.00 93.88 538 THR A CA 1
ATOM 4341 C C . THR A 1 538 ? 9.886 13.300 -13.080 1.00 93.88 538 THR A C 1
ATOM 4343 O O . THR A 1 538 ? 8.779 13.659 -12.670 1.00 93.88 538 THR A O 1
ATOM 4346 N N . ASN A 1 539 ? 10.347 13.623 -14.295 1.00 94.38 539 ASN A N 1
ATOM 4347 C CA . ASN A 1 539 ? 9.567 14.283 -15.343 1.00 94.38 539 ASN A CA 1
ATOM 4348 C C . ASN A 1 539 ? 10.089 13.893 -16.746 1.00 94.38 539 ASN A C 1
ATOM 4350 O O . ASN A 1 539 ? 10.907 14.616 -17.320 1.00 94.38 539 ASN A O 1
ATOM 4354 N N . PRO A 1 540 ? 9.583 12.790 -17.334 1.00 95.25 540 PRO A N 1
ATOM 4355 C CA . PRO A 1 540 ? 10.099 12.236 -18.592 1.00 95.25 540 PRO A CA 1
ATOM 4356 C C . PRO A 1 540 ? 9.936 13.119 -19.838 1.00 95.25 540 PRO A C 1
ATOM 4358 O O . PRO A 1 540 ? 10.418 12.758 -20.911 1.00 95.25 540 PRO A O 1
ATOM 4361 N N . GLN A 1 541 ? 9.239 14.254 -19.725 1.00 94.69 541 GLN A N 1
ATOM 4362 C CA . GLN A 1 541 ? 9.144 15.246 -20.799 1.00 94.69 541 GLN A CA 1
ATOM 4363 C C . GLN A 1 541 ? 10.437 16.064 -20.942 1.00 94.69 541 GLN A C 1
ATOM 4365 O O . GLN A 1 541 ? 10.675 16.652 -21.993 1.00 94.69 541 GLN A O 1
ATOM 4370 N N . ILE A 1 542 ? 11.277 16.096 -19.902 1.00 96.31 542 ILE A N 1
ATOM 4371 C CA . ILE A 1 542 ? 12.545 16.827 -19.892 1.00 96.31 542 ILE A CA 1
ATOM 4372 C C . ILE A 1 542 ? 13.651 15.872 -20.322 1.00 96.31 542 ILE A C 1
ATOM 4374 O O . ILE A 1 542 ? 13.973 14.902 -19.629 1.00 96.31 542 ILE A O 1
ATOM 4378 N N . LYS A 1 543 ? 14.209 16.153 -21.499 1.00 97.50 543 LYS A N 1
ATOM 4379 C CA . LYS A 1 543 ? 15.187 15.301 -22.171 1.00 97.50 543 LYS A CA 1
ATOM 4380 C C . LYS A 1 543 ? 16.324 16.118 -22.758 1.00 97.50 543 LYS A C 1
ATOM 4382 O O . LYS A 1 543 ? 16.134 17.280 -23.108 1.00 97.50 543 LYS A O 1
ATOM 4387 N N . LYS A 1 544 ? 17.486 15.489 -22.923 1.00 96.25 544 LYS A N 1
ATOM 4388 C CA . LYS A 1 544 ? 18.645 16.062 -23.611 1.00 96.25 544 LYS A CA 1
ATOM 4389 C C . LYS A 1 544 ? 19.315 15.017 -24.485 1.00 96.25 544 LYS A C 1
ATOM 4391 O O . LYS A 1 544 ? 19.614 13.920 -24.025 1.00 96.25 544 LYS A O 1
ATOM 4396 N N . THR A 1 545 ? 19.618 15.391 -25.724 1.00 96.88 545 THR A N 1
ATOM 4397 C CA . THR A 1 545 ? 20.524 14.607 -26.568 1.00 96.88 545 THR A CA 1
ATOM 4398 C C . THR A 1 545 ? 21.966 15.005 -26.267 1.00 96.88 545 THR A C 1
ATOM 4400 O O . THR A 1 545 ? 22.330 16.179 -26.321 1.00 96.88 545 THR A O 1
ATOM 4403 N N . LEU A 1 546 ? 22.780 14.016 -25.930 1.00 94.62 546 LEU A N 1
ATOM 4404 C CA . LEU A 1 546 ? 24.195 14.127 -25.616 1.00 94.62 546 LEU A CA 1
ATOM 4405 C C . LEU A 1 546 ? 25.005 13.322 -26.625 1.00 94.62 546 LEU A C 1
ATOM 4407 O O . LEU A 1 546 ? 24.542 12.317 -27.164 1.00 94.62 546 LEU A O 1
ATOM 4411 N N . THR A 1 547 ? 26.246 13.743 -26.836 1.00 92.81 547 THR A N 1
ATOM 4412 C CA . THR A 1 547 ? 27.218 12.999 -27.634 1.00 92.81 547 THR A CA 1
ATOM 4413 C C . THR A 1 547 ? 28.408 12.614 -26.778 1.00 92.81 547 THR A C 1
ATOM 4415 O O . THR A 1 547 ? 28.935 13.450 -26.039 1.00 92.81 547 THR A O 1
ATOM 4418 N N . LYS A 1 548 ? 28.863 11.366 -26.898 1.00 90.62 548 LYS A N 1
ATOM 4419 C CA . LYS A 1 548 ? 30.063 10.884 -26.212 1.00 90.62 548 LYS A CA 1
ATOM 4420 C C . LYS A 1 548 ? 30.974 10.168 -27.195 1.00 90.62 548 LYS A C 1
ATOM 4422 O O . LYS A 1 548 ? 30.564 9.195 -27.818 1.00 90.62 548 LYS A O 1
ATOM 4427 N N . GLU A 1 549 ? 32.208 10.645 -27.293 1.00 90.88 549 GLU A N 1
ATOM 4428 C CA . GLU A 1 549 ? 33.274 9.926 -27.981 1.00 90.88 549 GLU A CA 1
ATOM 4429 C C . GLU A 1 549 ? 33.939 8.953 -27.005 1.00 90.88 549 GLU A C 1
ATOM 4431 O O . GLU A 1 549 ? 34.274 9.320 -25.872 1.00 90.88 549 GLU A O 1
ATOM 4436 N N . ILE A 1 550 ? 34.123 7.712 -27.440 1.00 86.31 550 ILE A N 1
ATOM 4437 C CA . ILE A 1 550 ? 34.828 6.667 -26.696 1.00 86.31 550 ILE A CA 1
ATOM 4438 C C . ILE A 1 550 ? 35.812 5.970 -27.633 1.00 86.31 550 ILE A C 1
ATOM 4440 O O . ILE A 1 550 ? 35.505 5.714 -28.796 1.00 86.31 550 ILE A O 1
ATOM 4444 N N . ASN A 1 551 ? 36.998 5.640 -27.126 1.00 81.25 551 ASN A N 1
ATOM 4445 C CA . ASN A 1 551 ? 37.949 4.825 -27.878 1.00 81.25 551 ASN A CA 1
ATOM 4446 C C . ASN A 1 551 ? 37.388 3.408 -27.976 1.00 81.25 551 ASN A C 1
ATOM 4448 O O . ASN A 1 551 ? 37.370 2.682 -26.985 1.00 81.25 551 ASN A O 1
ATOM 4452 N N . GLY A 1 552 ? 36.886 3.064 -29.159 1.00 69.25 552 GLY A N 1
ATOM 4453 C CA . GLY A 1 552 ? 36.149 1.837 -29.428 1.00 69.25 552 GLY A CA 1
ATOM 4454 C C . GLY A 1 552 ? 37.026 0.612 -29.582 1.00 69.25 552 GLY A C 1
ATOM 4455 O O . GLY A 1 552 ? 36.558 -0.490 -29.344 1.00 69.25 552 GLY A O 1
ATOM 4456 N N . PHE A 1 553 ? 38.276 0.791 -30.008 1.00 74.31 553 PHE A N 1
ATOM 4457 C CA . PHE A 1 553 ? 39.098 -0.298 -30.529 1.00 74.31 553 PHE A CA 1
ATOM 4458 C C . PHE A 1 553 ? 40.571 -0.141 -30.113 1.00 74.31 553 PHE A C 1
ATOM 4460 O O . PHE A 1 553 ? 41.060 0.972 -29.909 1.00 74.31 553 PHE A O 1
ATOM 4467 N N . LYS A 1 554 ? 41.287 -1.263 -29.933 1.00 67.88 554 LYS A N 1
ATOM 4468 C CA . LYS A 1 554 ? 42.703 -1.266 -29.508 1.00 67.88 554 LYS A CA 1
ATOM 4469 C C . LYS A 1 554 ? 43.612 -0.715 -30.614 1.00 67.88 554 LYS A C 1
ATOM 4471 O O . LYS A 1 554 ? 43.471 -1.099 -31.770 1.00 67.88 554 LYS A O 1
ATOM 4476 N N . ALA A 1 555 ? 44.617 0.077 -30.230 1.00 60.66 555 ALA A N 1
ATOM 4477 C CA . ALA A 1 555 ? 45.575 0.709 -31.148 1.00 60.66 555 ALA A CA 1
ATOM 4478 C C . ALA A 1 555 ? 46.377 -0.280 -32.019 1.00 60.66 555 ALA A C 1
ATOM 4480 O O . ALA A 1 555 ? 46.782 0.062 -33.125 1.00 60.66 555 ALA A O 1
ATOM 4481 N N . GLU A 1 556 ? 46.584 -1.509 -31.536 1.00 63.72 556 GLU A N 1
ATOM 4482 C CA . GLU A 1 556 ? 47.323 -2.567 -32.242 1.00 63.72 556 GLU A CA 1
ATOM 4483 C C . GLU A 1 556 ? 46.612 -3.059 -33.516 1.00 63.72 556 GLU A C 1
ATOM 4485 O O . GLU A 1 556 ? 47.247 -3.680 -34.361 1.00 63.72 556 GLU A O 1
ATOM 4490 N N . ASN A 1 557 ? 45.319 -2.754 -33.685 1.00 64.50 557 ASN A N 1
ATOM 4491 C CA . ASN A 1 557 ? 44.518 -3.131 -34.849 1.00 64.50 557 ASN A CA 1
ATOM 4492 C C . ASN A 1 557 ? 43.689 -1.929 -35.325 1.00 64.50 557 ASN A C 1
ATOM 4494 O O . ASN A 1 557 ? 42.503 -1.824 -35.042 1.00 64.50 557 ASN A O 1
ATOM 4498 N N . ASN A 1 558 ? 44.322 -0.996 -36.036 1.00 81.75 558 ASN A N 1
ATOM 4499 C CA . ASN A 1 558 ? 43.669 0.222 -36.516 1.00 81.75 558 ASN A CA 1
ATOM 4500 C C . ASN A 1 558 ? 42.473 -0.099 -37.438 1.00 81.75 558 ASN A C 1
ATOM 4502 O O . ASN A 1 558 ? 42.651 -0.642 -38.531 1.00 81.75 558 ASN A O 1
ATOM 4506 N N . LEU A 1 559 ? 41.258 0.283 -37.027 1.00 84.38 559 LEU A N 1
ATOM 4507 C CA . LEU A 1 559 ? 40.033 0.001 -37.776 1.00 84.38 559 LEU A CA 1
ATOM 4508 C C . LEU A 1 559 ? 40.020 0.661 -39.159 1.00 84.38 559 LEU A C 1
ATOM 4510 O O . LEU A 1 559 ? 39.454 0.093 -40.090 1.00 84.38 559 LEU A O 1
ATOM 4514 N N . ASN A 1 560 ? 40.689 1.807 -39.325 1.00 86.31 560 ASN A N 1
ATOM 4515 C CA . ASN A 1 560 ? 40.863 2.425 -40.641 1.00 86.31 560 ASN A CA 1
ATOM 4516 C C . ASN A 1 560 ? 41.602 1.462 -41.583 1.00 86.31 560 ASN A C 1
ATOM 4518 O O . ASN A 1 560 ? 41.126 1.187 -42.677 1.00 86.31 560 ASN A O 1
ATOM 4522 N N . THR A 1 561 ? 42.694 0.847 -41.118 1.00 86.44 561 THR A N 1
ATOM 4523 C CA . THR A 1 561 ? 43.453 -0.143 -41.896 1.00 86.44 561 THR A CA 1
ATOM 4524 C C . THR A 1 561 ? 42.624 -1.388 -42.203 1.00 86.44 561 THR A C 1
ATOM 4526 O O . THR A 1 561 ? 42.698 -1.910 -43.313 1.00 86.44 561 THR A O 1
ATOM 4529 N N . VAL A 1 562 ? 41.803 -1.855 -41.256 1.00 85.88 562 VAL A N 1
ATOM 4530 C CA . VAL A 1 562 ? 40.886 -2.982 -41.493 1.00 85.88 562 VAL A CA 1
ATOM 4531 C C . VAL A 1 562 ? 39.880 -2.632 -42.589 1.00 85.88 562 VAL A C 1
ATOM 4533 O O . VAL A 1 562 ? 39.770 -3.387 -43.551 1.00 85.88 562 VAL A O 1
ATOM 4536 N N . ILE A 1 563 ? 39.200 -1.485 -42.495 1.00 88.62 563 ILE A N 1
ATOM 4537 C CA . ILE A 1 563 ? 38.239 -1.012 -43.504 1.00 88.62 563 ILE A CA 1
ATOM 4538 C C . ILE A 1 563 ? 38.926 -0.856 -44.867 1.00 88.62 563 ILE A C 1
ATOM 4540 O O . ILE A 1 563 ? 38.414 -1.339 -45.880 1.00 88.62 563 ILE A O 1
ATOM 4544 N N . ASP A 1 564 ? 40.113 -0.256 -44.909 1.00 88.69 564 ASP A N 1
ATOM 4545 C CA . ASP A 1 564 ? 40.890 -0.072 -46.137 1.00 88.69 564 ASP A CA 1
ATOM 4546 C C . ASP A 1 564 ? 41.299 -1.410 -46.764 1.00 88.69 564 ASP A C 1
ATOM 4548 O O . ASP A 1 564 ? 41.236 -1.550 -47.987 1.00 88.69 564 ASP A O 1
ATOM 4552 N N . SER A 1 565 ? 41.603 -2.420 -45.943 1.00 87.88 565 SER A N 1
ATOM 4553 C CA . SER A 1 565 ? 41.932 -3.777 -46.397 1.00 87.88 565 SER A CA 1
ATOM 4554 C C . SER A 1 565 ? 40.738 -4.570 -46.941 1.00 87.88 565 SER A C 1
ATOM 4556 O O . SER A 1 565 ? 40.943 -5.552 -47.657 1.00 87.88 565 SER A O 1
ATOM 4558 N N . LEU A 1 566 ? 39.494 -4.157 -46.647 1.00 89.75 566 LEU A N 1
ATOM 4559 C CA . LEU A 1 566 ? 38.304 -4.821 -47.182 1.00 89.75 566 LEU A CA 1
ATOM 4560 C C . LEU A 1 566 ? 38.289 -4.694 -48.702 1.00 89.75 566 LEU A C 1
ATOM 4562 O O . LEU A 1 566 ? 38.110 -3.606 -49.257 1.00 89.75 566 LEU A O 1
ATOM 4566 N N . THR A 1 567 ? 38.466 -5.822 -49.367 1.00 88.94 567 THR A N 1
ATOM 4567 C CA . THR 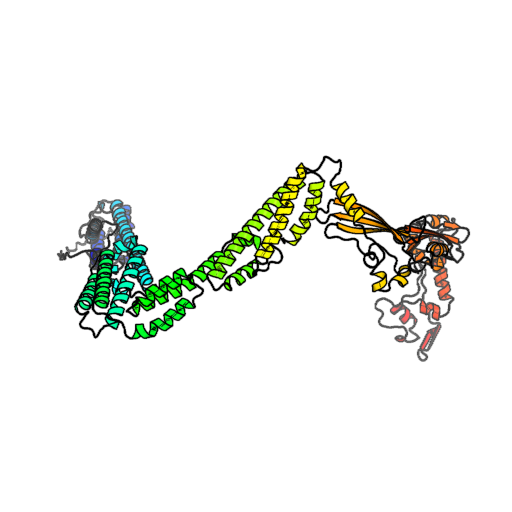A 1 567 ? 38.413 -5.950 -50.817 1.00 88.94 567 THR A CA 1
ATOM 4568 C C . THR A 1 567 ? 37.509 -7.125 -51.146 1.00 88.94 567 THR A C 1
ATOM 4570 O O . THR A 1 567 ? 37.422 -8.079 -50.378 1.00 88.94 567 THR A O 1
ATOM 4573 N N . ILE A 1 568 ? 36.787 -7.007 -52.254 1.00 91.56 568 ILE A N 1
ATOM 4574 C CA . ILE A 1 568 ? 35.907 -8.046 -52.782 1.00 91.56 568 ILE A CA 1
ATOM 4575 C C . ILE A 1 568 ? 36.348 -8.221 -54.224 1.00 91.56 568 ILE A C 1
ATOM 4577 O O . ILE A 1 568 ? 36.323 -7.256 -54.992 1.00 91.56 568 ILE A O 1
ATOM 4581 N N . ALA A 1 569 ? 36.817 -9.412 -54.580 1.00 91.06 569 ALA A N 1
ATOM 4582 C CA . ALA A 1 569 ? 37.427 -9.622 -55.889 1.00 91.06 569 ALA A CA 1
ATOM 4583 C C . ALA A 1 569 ? 36.383 -9.557 -57.014 1.00 91.06 569 ALA A C 1
ATOM 4585 O O . ALA A 1 569 ? 36.659 -9.060 -58.106 1.00 91.06 569 ALA A O 1
ATOM 4586 N N . ASN A 1 570 ? 35.186 -10.081 -56.751 1.00 93.88 570 ASN A N 1
ATOM 4587 C CA . ASN A 1 570 ? 34.057 -10.110 -57.674 1.00 93.88 570 ASN A CA 1
ATOM 4588 C C . ASN A 1 570 ? 32.741 -10.339 -56.911 1.00 93.88 570 ASN A C 1
ATOM 4590 O O . ASN A 1 570 ? 32.750 -10.743 -55.749 1.00 93.88 570 ASN A O 1
ATOM 4594 N N . LEU A 1 571 ? 31.604 -10.081 -57.561 1.00 93.94 571 LEU A N 1
ATOM 4595 C CA . LEU A 1 571 ? 30.283 -10.218 -56.938 1.00 93.94 571 LEU A CA 1
ATOM 4596 C C . LEU A 1 571 ? 30.003 -11.650 -56.476 1.00 93.94 571 LEU A C 1
ATOM 4598 O O . LEU A 1 571 ? 29.327 -11.835 -55.470 1.00 93.94 571 LEU A O 1
ATOM 4602 N N . ASP A 1 572 ? 30.561 -12.651 -57.151 1.00 94.19 572 ASP A N 1
ATOM 4603 C CA . ASP A 1 572 ? 30.357 -14.065 -56.846 1.00 94.19 572 ASP A CA 1
ATOM 4604 C C . ASP A 1 572 ? 30.960 -14.492 -55.500 1.00 94.19 572 ASP A C 1
ATOM 4606 O O . ASP A 1 572 ? 30.591 -15.543 -54.970 1.00 94.19 572 ASP A O 1
ATOM 4610 N N . GLU A 1 573 ? 31.866 -13.695 -54.928 1.00 92.44 573 GLU A N 1
ATOM 4611 C CA . GLU A 1 573 ? 32.413 -13.916 -53.586 1.00 92.44 573 GLU A CA 1
ATOM 4612 C C . GLU A 1 573 ? 31.339 -13.738 -52.501 1.00 92.44 573 GLU A C 1
ATOM 4614 O O . GLU A 1 573 ? 31.303 -14.488 -51.525 1.00 92.44 573 GLU A O 1
ATOM 4619 N N . ILE A 1 574 ? 30.430 -12.779 -52.700 1.00 92.69 574 ILE A N 1
ATOM 4620 C CA . ILE A 1 574 ? 29.396 -12.402 -51.725 1.00 92.69 574 ILE A CA 1
ATOM 4621 C C . ILE A 1 574 ? 27.976 -12.793 -52.165 1.00 92.69 574 ILE A C 1
ATOM 4623 O O . ILE A 1 574 ? 27.103 -12.948 -51.310 1.00 92.69 574 ILE A O 1
ATOM 4627 N N . PHE A 1 575 ? 27.751 -13.022 -53.462 1.00 93.69 575 PHE A N 1
ATOM 4628 C CA . PHE A 1 575 ? 26.464 -13.406 -54.047 1.00 93.69 575 PHE A CA 1
ATOM 4629 C C . PHE A 1 575 ? 26.551 -14.706 -54.854 1.00 93.69 575 PHE A C 1
ATOM 4631 O O . PHE A 1 575 ? 27.577 -15.065 -55.432 1.00 93.69 575 PHE A O 1
ATOM 4638 N N . GLU A 1 576 ? 25.443 -15.427 -54.929 1.00 94.31 576 GLU A N 1
ATOM 4639 C CA . GLU A 1 576 ? 25.149 -16.399 -55.970 1.00 94.31 576 GLU A CA 1
ATOM 4640 C C . GLU A 1 576 ? 24.524 -15.642 -57.143 1.00 94.31 576 GLU A C 1
ATOM 4642 O O . GLU A 1 576 ? 23.361 -15.240 -57.102 1.00 94.31 576 GLU A O 1
ATOM 4647 N N . VAL A 1 577 ? 25.349 -15.370 -58.156 1.00 94.62 577 VAL A N 1
ATOM 4648 C CA . VAL A 1 577 ? 24.961 -14.579 -59.325 1.00 94.62 577 VAL A CA 1
ATOM 4649 C C . VAL A 1 577 ? 24.231 -15.468 -60.328 1.00 94.62 577 VAL A C 1
ATOM 4651 O O . VAL A 1 577 ? 24.783 -16.450 -60.827 1.00 94.62 577 VAL A O 1
ATOM 4654 N N . ASN A 1 578 ? 23.001 -15.099 -60.676 1.00 93.88 578 ASN A N 1
ATOM 4655 C CA . ASN A 1 578 ? 22.210 -15.795 -61.683 1.00 93.88 578 ASN A CA 1
ATOM 4656 C C . ASN A 1 578 ? 22.579 -15.327 -63.103 1.00 93.88 578 ASN A C 1
ATOM 4658 O O . ASN A 1 578 ? 21.902 -14.496 -63.712 1.00 93.88 578 ASN A O 1
ATOM 4662 N N . TYR A 1 579 ? 23.670 -15.876 -63.641 1.00 93.38 579 TYR A N 1
ATOM 4663 C CA . TYR A 1 579 ? 24.148 -15.572 -64.997 1.00 93.38 579 TYR A CA 1
ATOM 4664 C C . TYR A 1 579 ? 23.133 -15.908 -66.094 1.00 93.38 579 TYR A C 1
ATOM 4666 O O . TYR A 1 579 ? 23.045 -15.210 -67.101 1.00 93.38 579 TYR A O 1
ATOM 4674 N N . ASP A 1 580 ? 22.333 -16.948 -65.881 1.00 89.81 580 ASP A N 1
ATOM 4675 C CA . ASP A 1 580 ? 21.272 -17.374 -66.791 1.00 89.81 580 ASP A CA 1
ATOM 4676 C C . ASP A 1 580 ? 20.166 -16.326 -66.944 1.00 89.81 580 ASP A C 1
ATOM 4678 O O . ASP A 1 580 ? 19.595 -16.172 -68.025 1.00 89.81 580 ASP A O 1
ATOM 4682 N N . GLU A 1 581 ? 19.846 -15.614 -65.864 1.00 90.75 581 GLU A N 1
ATOM 4683 C CA . GLU A 1 581 ? 18.895 -14.506 -65.905 1.00 90.75 581 GLU A CA 1
ATOM 4684 C C . GLU A 1 581 ? 19.535 -13.246 -66.495 1.00 90.75 581 GLU A C 1
ATOM 4686 O O . GLU A 1 581 ? 18.891 -12.532 -67.256 1.00 90.75 581 GLU A O 1
ATOM 4691 N N . LEU A 1 582 ? 20.825 -13.006 -66.244 1.00 93.00 582 LEU A N 1
ATOM 4692 C CA . LEU A 1 582 ? 21.551 -11.890 -66.858 1.00 93.00 582 LEU A CA 1
ATOM 4693 C C . LEU A 1 582 ? 21.684 -12.033 -68.386 1.00 93.00 582 LEU A C 1
ATOM 4695 O O . LEU A 1 582 ? 21.522 -11.049 -69.104 1.00 93.00 582 LEU A O 1
ATOM 4699 N N . ASN A 1 583 ? 21.909 -13.247 -68.901 1.00 91.69 583 ASN A N 1
ATOM 4700 C CA . ASN A 1 583 ? 22.072 -13.511 -70.339 1.00 91.69 583 ASN A CA 1
ATOM 4701 C C . ASN A 1 583 ? 20.805 -13.225 -71.171 1.00 91.69 583 ASN A C 1
ATOM 4703 O O . ASN A 1 583 ? 20.893 -12.972 -72.372 1.00 91.69 583 ASN A O 1
ATOM 4707 N N . VAL A 1 584 ? 19.611 -13.249 -70.565 1.00 93.12 584 VAL A N 1
ATOM 4708 C CA . VAL A 1 584 ? 18.349 -12.952 -71.275 1.00 93.12 584 VAL A CA 1
ATOM 4709 C C . VAL A 1 584 ? 17.985 -11.461 -71.261 1.00 93.12 584 VAL A C 1
ATOM 4711 O O . VAL A 1 584 ? 17.002 -11.058 -71.893 1.00 93.12 584 VAL A O 1
ATOM 4714 N N . LEU A 1 585 ? 18.774 -10.634 -70.570 1.00 93.88 585 LEU A N 1
ATOM 4715 C CA . LEU A 1 585 ? 18.610 -9.184 -70.501 1.00 93.88 585 LEU A CA 1
ATOM 4716 C C . LEU A 1 585 ? 19.512 -8.474 -71.515 1.00 93.88 585 LEU A C 1
ATOM 4718 O O . LEU A 1 585 ? 20.602 -8.932 -71.851 1.00 93.88 585 LEU A O 1
ATOM 4722 N N . THR A 1 586 ? 19.043 -7.326 -71.990 1.00 94.12 586 THR A N 1
ATOM 4723 C CA . THR A 1 586 ? 19.868 -6.321 -72.673 1.00 94.12 586 THR A CA 1
ATOM 4724 C C . THR A 1 586 ? 20.640 -5.488 -71.661 1.00 94.12 586 THR A C 1
ATOM 4726 O O . THR A 1 586 ? 20.281 -5.417 -70.485 1.00 94.12 586 THR A O 1
ATOM 4729 N N . THR A 1 587 ? 21.669 -4.788 -72.130 1.00 92.06 587 THR A N 1
ATOM 4730 C CA . THR A 1 587 ? 22.444 -3.865 -71.295 1.00 92.06 587 THR A CA 1
ATOM 4731 C C . THR A 1 587 ? 21.579 -2.773 -70.657 1.00 92.06 587 THR A C 1
ATOM 4733 O O . THR A 1 587 ? 21.788 -2.427 -69.496 1.00 92.06 587 THR A O 1
ATOM 4736 N N . ASP A 1 588 ? 20.576 -2.267 -71.381 1.00 90.38 588 ASP A N 1
ATOM 4737 C CA . ASP A 1 588 ? 19.675 -1.218 -70.890 1.00 90.38 588 ASP A CA 1
ATOM 4738 C C . ASP A 1 588 ? 18.703 -1.738 -69.827 1.00 90.38 588 ASP A C 1
ATOM 4740 O O . ASP A 1 588 ? 18.465 -1.058 -68.831 1.00 90.38 588 ASP A O 1
ATOM 4744 N N . GLU A 1 589 ? 18.186 -2.960 -69.995 1.00 93.31 589 GLU A N 1
ATOM 4745 C CA . GLU A 1 589 ? 17.305 -3.591 -69.005 1.00 93.31 589 GLU A CA 1
ATOM 4746 C C . GLU A 1 589 ? 18.022 -3.825 -67.672 1.00 93.31 589 GLU A C 1
ATOM 4748 O O . GLU A 1 589 ? 17.412 -3.630 -66.626 1.00 93.31 589 GLU A O 1
ATOM 4753 N N . VAL A 1 590 ? 19.311 -4.190 -67.689 1.00 92.75 590 VAL A N 1
ATOM 4754 C CA . VAL A 1 590 ? 20.103 -4.387 -66.461 1.00 92.75 590 VAL A CA 1
ATOM 4755 C C . VAL A 1 590 ? 20.229 -3.093 -65.653 1.00 92.75 590 VAL A C 1
ATOM 4757 O O . VAL A 1 590 ? 20.083 -3.111 -64.432 1.00 92.75 590 VAL A O 1
ATOM 4760 N N . ASN A 1 591 ? 20.449 -1.959 -66.321 1.00 88.50 591 ASN A N 1
ATOM 4761 C CA . ASN A 1 591 ? 20.584 -0.658 -65.657 1.00 88.50 591 ASN A CA 1
ATOM 4762 C C . ASN A 1 591 ? 19.258 -0.146 -65.053 1.00 88.50 591 ASN A C 1
ATOM 4764 O O . ASN A 1 591 ? 19.268 0.812 -64.281 1.00 88.50 591 ASN A O 1
ATOM 4768 N N . GLN A 1 592 ? 18.123 -0.750 -65.421 1.00 90.12 592 GLN A N 1
ATOM 4769 C CA . GLN A 1 592 ? 16.771 -0.352 -65.006 1.00 90.12 592 GLN A CA 1
ATOM 4770 C C . GLN A 1 592 ? 16.126 -1.328 -64.013 1.00 90.12 592 GLN A C 1
ATOM 4772 O O . GLN A 1 592 ? 14.957 -1.159 -63.663 1.00 90.12 592 GLN A O 1
ATOM 4777 N N . LEU A 1 593 ? 16.859 -2.355 -63.571 1.00 92.19 593 LEU A N 1
ATOM 4778 C CA . LEU A 1 593 ? 16.351 -3.319 -62.601 1.00 92.19 593 LEU A CA 1
ATOM 4779 C C . LEU A 1 593 ? 16.008 -2.620 -61.284 1.00 92.19 593 LEU A C 1
ATOM 4781 O O . LEU A 1 593 ? 16.790 -1.825 -60.764 1.00 92.19 593 LEU A O 1
ATOM 4785 N N . ASN A 1 594 ? 14.845 -2.949 -60.728 1.00 90.44 594 ASN A N 1
ATOM 4786 C CA . ASN A 1 594 ? 14.482 -2.531 -59.379 1.00 90.44 594 ASN A CA 1
ATOM 4787 C C . ASN A 1 594 ? 15.123 -3.447 -58.319 1.00 90.44 594 ASN A C 1
ATOM 4789 O O . ASN A 1 594 ? 15.664 -4.507 -58.635 1.00 90.44 594 ASN A O 1
ATOM 4793 N N . THR A 1 595 ? 15.032 -3.060 -57.046 1.00 88.00 595 THR A N 1
ATOM 4794 C CA . THR A 1 595 ? 15.649 -3.783 -55.923 1.00 88.00 595 THR A CA 1
ATOM 4795 C C . THR A 1 595 ? 15.243 -5.260 -55.847 1.00 88.00 595 THR A C 1
ATOM 4797 O O . THR A 1 595 ? 16.102 -6.111 -55.626 1.00 88.00 595 THR A O 1
ATOM 4800 N N . ASP A 1 596 ? 13.972 -5.594 -56.085 1.00 88.94 596 ASP A N 1
ATOM 4801 C CA . ASP A 1 596 ? 13.496 -6.985 -56.039 1.00 88.94 596 ASP A CA 1
ATOM 4802 C C . ASP A 1 596 ? 14.111 -7.825 -57.163 1.00 88.94 596 ASP A C 1
ATOM 4804 O O . ASP A 1 596 ? 14.540 -8.960 -56.948 1.00 88.94 596 ASP A O 1
ATOM 4808 N N . GLN A 1 597 ? 14.207 -7.251 -58.363 1.00 91.06 597 GLN A N 1
ATOM 4809 C CA . GLN A 1 597 ? 14.845 -7.897 -59.508 1.00 91.06 597 GLN A CA 1
ATOM 4810 C C . GLN A 1 597 ? 16.354 -8.060 -59.299 1.00 91.06 597 GLN A C 1
ATOM 4812 O O . GLN A 1 597 ? 16.912 -9.099 -59.650 1.00 91.06 597 GLN A O 1
ATOM 4817 N N . ILE A 1 598 ? 17.010 -7.066 -58.695 1.00 91.88 598 ILE A N 1
ATOM 4818 C CA . ILE A 1 598 ? 18.427 -7.142 -58.330 1.00 91.88 598 ILE A CA 1
ATOM 4819 C C . ILE A 1 598 ? 18.652 -8.272 -57.322 1.00 91.88 598 ILE A C 1
ATOM 4821 O O . ILE A 1 598 ? 19.541 -9.088 -57.539 1.00 91.88 598 ILE A O 1
ATOM 4825 N N . ASN A 1 599 ? 17.826 -8.382 -56.278 1.00 89.00 599 ASN A N 1
ATOM 4826 C CA . ASN A 1 599 ? 17.935 -9.447 -55.273 1.00 89.00 599 ASN A CA 1
ATOM 4827 C C . ASN A 1 599 ? 17.667 -10.847 -55.854 1.00 89.00 599 ASN A C 1
ATOM 4829 O O . ASN A 1 599 ? 18.256 -11.825 -55.402 1.00 89.00 599 ASN A O 1
ATOM 4833 N N . ALA A 1 600 ? 16.812 -10.959 -56.877 1.00 88.31 600 ALA A N 1
ATOM 4834 C CA . ALA A 1 600 ? 16.587 -12.219 -57.588 1.00 88.31 600 ALA A CA 1
ATOM 4835 C C . ALA A 1 600 ? 17.791 -12.646 -58.455 1.00 88.31 600 ALA A C 1
ATOM 4837 O O . ALA A 1 600 ? 17.991 -13.838 -58.695 1.00 88.31 600 ALA A O 1
ATOM 4838 N N . ILE A 1 601 ? 18.587 -11.682 -58.931 1.00 92.69 601 ILE A N 1
ATOM 4839 C CA . ILE A 1 601 ? 19.805 -11.921 -59.720 1.00 92.69 601 ILE A CA 1
ATOM 4840 C C . ILE A 1 601 ? 21.030 -12.124 -58.821 1.00 92.69 601 ILE A C 1
ATOM 4842 O O . ILE A 1 601 ? 21.893 -12.941 -59.140 1.00 92.69 601 ILE A O 1
ATOM 4846 N N . LEU A 1 602 ? 21.120 -11.376 -57.722 1.00 92.94 602 LEU A N 1
ATOM 4847 C CA . LEU A 1 602 ? 22.221 -11.377 -56.764 1.00 92.94 602 LEU A CA 1
ATOM 4848 C C . LEU A 1 602 ? 21.728 -11.905 -55.416 1.00 92.94 602 LEU A C 1
ATOM 4850 O O . LEU A 1 602 ? 21.378 -11.137 -54.521 1.00 92.94 602 LEU A O 1
ATOM 4854 N N . ASN A 1 603 ? 21.720 -13.226 -55.259 1.00 90.88 603 ASN A N 1
ATOM 4855 C CA . ASN A 1 603 ? 21.286 -13.850 -54.014 1.00 90.88 603 ASN A CA 1
ATOM 4856 C C . ASN A 1 603 ? 22.441 -13.891 -52.997 1.00 90.88 603 ASN A C 1
ATOM 4858 O O . ASN A 1 603 ? 23.492 -14.460 -53.280 1.00 90.88 603 ASN A O 1
ATOM 4862 N N . SER A 1 604 ? 22.296 -13.280 -51.822 1.00 90.75 604 SER A N 1
ATOM 4863 C CA . SER A 1 604 ? 23.376 -13.188 -50.824 1.00 90.75 604 SER A CA 1
ATOM 4864 C C . SER A 1 604 ? 23.852 -14.559 -50.324 1.00 90.75 604 SER A C 1
ATOM 4866 O O . SER A 1 604 ? 23.066 -15.351 -49.814 1.00 90.75 604 SER A O 1
ATOM 4868 N N . LYS A 1 605 ? 25.168 -14.812 -50.384 1.00 90.31 605 LYS A N 1
ATOM 4869 C CA . LYS A 1 605 ? 25.823 -15.991 -49.775 1.00 90.31 605 LYS A CA 1
ATOM 4870 C C . LYS A 1 605 ? 26.237 -15.754 -48.327 1.00 90.31 605 LYS A C 1
ATOM 4872 O O . LYS A 1 605 ? 26.311 -16.690 -47.535 1.00 90.31 605 LYS A O 1
ATOM 4877 N N . LEU A 1 606 ? 26.575 -14.507 -48.007 1.00 86.00 606 LEU A N 1
ATOM 4878 C CA . LEU A 1 606 ? 27.126 -14.100 -46.718 1.00 86.00 606 LEU A CA 1
ATOM 4879 C C . LEU A 1 606 ? 26.209 -13.079 -46.052 1.00 86.00 606 LEU A C 1
ATOM 4881 O O . LEU A 1 606 ? 25.622 -12.238 -46.723 1.00 86.00 606 LEU A O 1
ATOM 4885 N N . ASN A 1 607 ? 26.157 -13.093 -44.722 1.00 80.88 607 ASN A N 1
ATOM 4886 C CA . ASN A 1 607 ? 25.392 -12.114 -43.940 1.00 80.88 607 ASN A CA 1
ATOM 4887 C C . ASN A 1 607 ? 26.219 -10.874 -43.546 1.00 80.88 607 ASN A C 1
ATOM 4889 O O . ASN A 1 607 ? 25.690 -9.953 -42.935 1.00 80.88 607 ASN A O 1
ATOM 4893 N N . GLY A 1 608 ? 27.517 -10.843 -43.870 1.00 85.00 608 GLY A N 1
ATOM 4894 C CA . GLY A 1 608 ? 28.418 -9.743 -43.527 1.00 85.00 608 GLY A CA 1
ATOM 4895 C C . GLY A 1 608 ? 29.796 -9.874 -44.177 1.00 85.00 608 GLY A C 1
ATOM 4896 O O . GLY A 1 608 ? 30.130 -10.914 -44.746 1.00 85.00 608 GLY A O 1
ATOM 4897 N N . ILE A 1 609 ? 30.596 -8.813 -44.074 1.00 84.44 609 ILE A N 1
ATOM 4898 C CA . ILE A 1 609 ? 31.951 -8.694 -44.629 1.00 84.44 609 ILE A CA 1
ATOM 4899 C C . ILE A 1 609 ? 32.924 -8.360 -43.490 1.00 84.44 609 ILE A C 1
ATOM 4901 O O . ILE A 1 609 ? 32.599 -7.614 -42.569 1.00 84.44 609 ILE A O 1
ATOM 4905 N N . GLY A 1 610 ? 34.131 -8.934 -43.506 1.00 75.69 610 GLY A N 1
ATOM 4906 C CA . GLY A 1 610 ? 35.175 -8.575 -42.536 1.00 75.69 610 GLY A CA 1
ATOM 4907 C C . GLY A 1 610 ? 34.863 -8.928 -41.073 1.00 75.69 610 GLY A C 1
ATOM 4908 O O . GLY A 1 610 ? 35.300 -8.219 -40.177 1.00 75.69 610 GLY A O 1
ATOM 4909 N N . LYS A 1 611 ? 34.128 -10.022 -40.822 1.00 69.69 611 LYS A N 1
ATOM 4910 C CA . LYS A 1 611 ? 33.653 -10.526 -39.509 1.00 69.69 611 LYS A CA 1
ATOM 4911 C C . LYS A 1 611 ? 32.581 -9.688 -38.795 1.00 69.69 611 LYS A C 1
ATOM 4913 O O . LYS A 1 611 ? 31.898 -10.264 -37.956 1.00 69.69 611 LYS A O 1
ATOM 4918 N N . PHE A 1 612 ? 32.410 -8.398 -39.097 1.00 77.94 612 PHE A N 1
ATOM 4919 C CA . PHE A 1 612 ? 31.484 -7.540 -38.335 1.00 77.94 612 PHE A CA 1
ATOM 4920 C C . PHE A 1 612 ? 30.871 -6.355 -39.078 1.00 77.94 612 PHE A C 1
ATOM 4922 O O . PHE A 1 612 ? 30.098 -5.607 -38.482 1.00 77.94 612 PHE A O 1
ATOM 4929 N N . PHE A 1 613 ? 31.177 -6.176 -40.362 1.00 86.69 613 PHE A N 1
ATOM 4930 C CA . PHE A 1 613 ? 30.494 -5.178 -41.171 1.00 86.69 613 PHE A CA 1
ATOM 4931 C C . PHE A 1 613 ? 29.286 -5.793 -41.869 1.00 86.69 613 PHE A C 1
ATOM 4933 O O . PHE A 1 613 ? 29.342 -6.918 -42.373 1.00 86.69 613 PHE A O 1
ATOM 4940 N N . GLY A 1 614 ? 28.202 -5.029 -41.928 1.00 89.62 614 GLY A N 1
ATOM 4941 C CA . GLY A 1 614 ? 27.107 -5.298 -42.846 1.00 89.62 614 GLY A CA 1
ATOM 4942 C C . GLY A 1 614 ? 27.484 -4.878 -44.264 1.00 89.62 614 GLY A C 1
ATOM 4943 O O . GLY A 1 614 ? 28.512 -4.235 -44.500 1.00 89.62 614 GLY A O 1
ATOM 4944 N N . TYR A 1 615 ? 26.643 -5.232 -45.225 1.00 91.56 615 TYR A N 1
ATOM 4945 C CA . TYR A 1 615 ? 26.746 -4.691 -46.570 1.00 91.56 615 TYR A CA 1
ATOM 4946 C C . TYR A 1 615 ? 25.367 -4.568 -47.210 1.00 91.56 615 TYR A C 1
ATOM 4948 O O . TYR A 1 615 ? 24.430 -5.274 -46.844 1.00 91.56 615 TYR A O 1
ATOM 4956 N N . LYS A 1 616 ? 25.256 -3.667 -48.183 1.00 91.31 616 LYS A N 1
ATOM 4957 C CA . LYS A 1 616 ? 24.082 -3.520 -49.044 1.00 91.31 616 LYS A CA 1
ATOM 4958 C C . LYS A 1 616 ? 24.500 -3.144 -50.459 1.00 91.31 616 LYS A C 1
ATOM 4960 O O . LYS A 1 616 ? 25.553 -2.538 -50.659 1.00 91.31 616 LYS A O 1
ATOM 4965 N N . ILE A 1 617 ? 23.679 -3.504 -51.437 1.00 89.44 617 ILE A N 1
ATOM 4966 C CA . ILE A 1 617 ? 23.849 -3.054 -52.819 1.00 89.44 617 ILE A CA 1
ATOM 4967 C C . ILE A 1 617 ? 23.223 -1.663 -52.939 1.00 89.44 617 ILE A C 1
ATOM 4969 O O . ILE A 1 617 ? 22.111 -1.436 -52.471 1.00 89.44 617 ILE A O 1
ATOM 4973 N N . LYS A 1 618 ? 23.942 -0.724 -53.554 1.00 87.62 618 LYS A N 1
ATOM 4974 C CA . LYS A 1 618 ? 23.378 0.557 -53.995 1.00 87.62 618 LYS A CA 1
ATOM 4975 C C . LYS A 1 618 ? 22.388 0.275 -55.127 1.00 87.62 618 LYS A C 1
ATOM 4977 O O . LYS A 1 618 ? 22.751 -0.494 -56.008 1.00 87.62 618 LYS A O 1
ATOM 4982 N N . ASP A 1 619 ? 21.208 0.897 -55.116 1.00 76.94 619 ASP A N 1
ATOM 4983 C CA . ASP A 1 619 ? 19.971 0.538 -55.857 1.00 76.94 619 ASP A CA 1
ATOM 4984 C C . ASP A 1 619 ? 20.034 0.410 -57.404 1.00 76.94 619 ASP A C 1
ATOM 4986 O O . ASP A 1 619 ? 19.005 0.426 -58.072 1.00 76.94 619 ASP A O 1
ATOM 4990 N N . SER A 1 620 ? 21.210 0.294 -58.017 1.00 84.19 620 SER A N 1
ATOM 4991 C CA . SER A 1 620 ? 21.395 0.143 -59.457 1.00 84.19 620 SER A CA 1
ATOM 4992 C C . SER A 1 620 ? 22.593 -0.747 -59.778 1.00 84.19 620 SER A C 1
ATOM 4994 O O . SER A 1 620 ? 23.684 -0.554 -59.230 1.00 84.19 620 SER A O 1
ATOM 4996 N N . LEU A 1 621 ? 22.411 -1.643 -60.745 1.00 91.88 621 LEU A N 1
ATOM 4997 C CA . LEU A 1 621 ? 23.502 -2.341 -61.418 1.00 91.88 621 LEU A CA 1
ATOM 4998 C C . LEU A 1 621 ? 23.967 -1.525 -62.627 1.00 91.88 621 LEU A C 1
ATOM 5000 O O . LEU A 1 621 ? 23.200 -0.752 -63.198 1.00 91.88 621 LEU A O 1
ATOM 5004 N N . LYS A 1 622 ? 25.232 -1.688 -63.010 1.00 91.38 622 LYS A N 1
ATOM 5005 C CA . LYS A 1 622 ? 25.813 -1.065 -64.201 1.00 91.38 622 LYS A CA 1
ATOM 5006 C C . LYS A 1 622 ? 26.412 -2.125 -65.101 1.00 91.38 622 LYS A C 1
ATOM 5008 O O . LYS A 1 622 ? 27.059 -3.044 -64.612 1.00 91.38 622 LYS A O 1
ATOM 5013 N N . VAL A 1 623 ? 26.265 -1.973 -66.407 1.00 91.50 623 VAL A N 1
ATOM 5014 C CA . VAL A 1 623 ? 26.964 -2.827 -67.374 1.00 91.50 623 VAL A CA 1
ATOM 5015 C C . VAL A 1 623 ? 28.246 -2.149 -67.848 1.00 91.50 623 VAL A C 1
ATOM 5017 O O . VAL A 1 623 ? 28.213 -1.005 -68.297 1.00 91.50 623 VAL A O 1
ATOM 5020 N N . GLU A 1 624 ? 29.372 -2.858 -67.768 1.00 89.69 624 GLU A N 1
ATOM 5021 C CA . GLU A 1 624 ? 30.660 -2.415 -68.305 1.00 89.69 624 GLU A CA 1
ATOM 5022 C C . GLU A 1 624 ? 31.299 -3.539 -69.126 1.00 89.69 624 GLU A C 1
ATOM 5024 O O . GLU A 1 624 ? 31.752 -4.553 -68.591 1.00 89.69 624 GLU A O 1
ATOM 5029 N N . GLY A 1 625 ? 31.306 -3.367 -70.451 1.00 88.06 625 GLY A N 1
ATOM 5030 C CA . GLY A 1 625 ? 31.707 -4.420 -71.382 1.00 88.06 625 GLY A CA 1
ATOM 5031 C C . GLY A 1 625 ? 30.804 -5.648 -71.252 1.00 88.06 625 GLY A C 1
ATOM 5032 O O . GLY A 1 625 ? 29.584 -5.541 -71.315 1.00 88.06 625 GLY A O 1
ATOM 5033 N N . GLU A 1 626 ? 31.411 -6.813 -71.041 1.00 92.50 626 GLU A N 1
ATOM 5034 C CA . GLU A 1 626 ? 30.709 -8.089 -70.845 1.00 92.50 626 GLU A CA 1
ATOM 5035 C C . GLU A 1 626 ? 30.450 -8.398 -69.359 1.00 92.50 626 GLU A C 1
ATOM 5037 O O . GLU A 1 626 ? 30.242 -9.550 -68.997 1.00 92.50 626 GLU A O 1
ATOM 5042 N N . LYS A 1 627 ? 30.507 -7.408 -68.460 1.00 94.44 627 LYS A N 1
ATOM 5043 C CA . LYS A 1 627 ? 30.340 -7.627 -67.016 1.00 94.44 627 LYS A CA 1
ATOM 5044 C C . LYS A 1 627 ? 29.269 -6.736 -66.413 1.00 94.44 627 LYS A C 1
ATOM 5046 O O . LYS A 1 627 ? 29.023 -5.624 -66.877 1.00 94.44 627 LYS A O 1
ATOM 5051 N N . VAL A 1 628 ? 28.672 -7.222 -65.327 1.00 94.56 628 VAL A N 1
ATOM 5052 C CA . VAL A 1 628 ? 27.787 -6.426 -64.473 1.00 94.56 628 VAL A CA 1
ATOM 5053 C C . VAL A 1 628 ? 28.556 -5.974 -63.244 1.00 94.56 628 VAL A C 1
ATOM 5055 O O . VAL A 1 628 ? 29.196 -6.776 -62.569 1.00 94.56 628 VAL A O 1
ATOM 5058 N N . LYS A 1 629 ? 28.483 -4.679 -62.961 1.00 93.56 629 LYS A N 1
ATOM 5059 C CA . LYS A 1 629 ? 29.024 -4.012 -61.786 1.00 93.56 629 LYS A CA 1
ATOM 5060 C C . LYS A 1 629 ? 27.912 -3.661 -60.811 1.00 93.56 629 LYS A C 1
ATOM 5062 O O . LYS A 1 629 ? 26.860 -3.166 -61.209 1.00 93.56 629 LYS A O 1
ATOM 5067 N N . ALA A 1 630 ? 28.189 -3.844 -59.529 1.00 93.75 630 ALA A N 1
ATOM 5068 C CA . ALA A 1 630 ? 27.384 -3.301 -58.446 1.00 93.75 630 ALA A CA 1
ATOM 5069 C C . ALA A 1 630 ? 28.272 -2.474 -57.513 1.00 93.75 630 ALA A C 1
ATOM 5071 O O . ALA A 1 630 ? 29.442 -2.799 -57.294 1.00 93.75 630 ALA A O 1
ATOM 5072 N N . THR A 1 631 ? 27.710 -1.412 -56.940 1.00 93.69 631 THR A N 1
ATOM 5073 C CA . THR A 1 631 ? 28.354 -0.701 -55.834 1.00 93.69 631 THR A CA 1
ATOM 5074 C C . THR A 1 631 ? 27.902 -1.329 -54.521 1.00 93.69 631 THR A C 1
ATOM 5076 O O . THR A 1 631 ? 26.734 -1.234 -54.149 1.00 93.69 631 THR A O 1
ATOM 5079 N N . ILE A 1 632 ? 28.835 -1.962 -53.818 1.00 93.50 632 ILE A N 1
ATOM 5080 C CA . ILE A 1 632 ? 28.627 -2.569 -52.507 1.00 93.50 632 ILE A CA 1
ATOM 5081 C C . ILE A 1 632 ? 28.973 -1.537 -51.439 1.00 93.50 632 ILE A C 1
ATOM 5083 O O . ILE A 1 632 ? 30.118 -1.096 -51.333 1.00 93.50 632 ILE A O 1
ATOM 5087 N N . GLN A 1 633 ? 27.983 -1.141 -50.648 1.00 93.75 633 GLN A N 1
ATOM 5088 C CA . GLN A 1 633 ? 28.158 -0.258 -49.502 1.00 93.75 633 GLN A CA 1
ATOM 5089 C C . GLN A 1 633 ? 28.393 -1.119 -48.262 1.00 93.75 633 GLN A C 1
ATOM 5091 O O . GLN A 1 633 ? 27.490 -1.823 -47.817 1.00 93.75 633 GLN A O 1
ATOM 5096 N N . ILE A 1 634 ? 29.602 -1.066 -47.713 1.00 92.44 634 ILE A N 1
ATOM 5097 C CA . ILE A 1 634 ? 29.964 -1.715 -46.451 1.00 92.44 634 ILE A CA 1
ATOM 5098 C C . ILE A 1 634 ? 29.481 -0.826 -45.307 1.00 92.44 634 ILE A C 1
ATOM 5100 O O . ILE A 1 634 ? 29.729 0.386 -45.322 1.00 92.44 634 ILE A O 1
ATOM 5104 N N . THR A 1 635 ? 28.808 -1.412 -44.316 1.00 90.69 635 THR A N 1
ATOM 5105 C CA . THR A 1 635 ? 28.180 -0.672 -43.218 1.00 90.69 635 THR A CA 1
ATOM 5106 C C . THR A 1 635 ? 28.652 -1.109 -41.832 1.00 90.69 635 THR A C 1
ATOM 5108 O O . THR A 1 635 ? 28.953 -2.276 -41.586 1.00 90.69 635 THR A O 1
ATOM 5111 N N . PHE A 1 636 ? 28.691 -0.155 -40.903 1.00 87.44 636 PHE A N 1
ATOM 5112 C CA . PHE A 1 636 ? 28.775 -0.385 -39.462 1.00 87.44 636 PHE A CA 1
ATOM 5113 C C . PHE A 1 636 ? 27.477 0.131 -38.835 1.00 87.44 636 PHE A C 1
ATOM 5115 O O . PHE A 1 636 ? 27.224 1.338 -38.838 1.00 87.44 636 PHE A O 1
ATOM 5122 N N . GLY A 1 637 ? 26.612 -0.784 -38.385 1.00 82.94 637 GLY A N 1
ATOM 5123 C CA . GLY A 1 637 ? 25.205 -0.447 -38.154 1.00 82.94 637 GLY A CA 1
ATOM 5124 C C . GLY A 1 637 ? 24.591 0.159 -39.423 1.00 82.94 637 GLY A C 1
ATOM 5125 O O . GLY A 1 637 ? 24.708 -0.420 -40.506 1.00 82.94 637 GLY A O 1
ATOM 5126 N N . ASP A 1 638 ? 24.024 1.359 -39.297 1.00 85.06 638 ASP A N 1
ATOM 5127 C CA . ASP A 1 638 ? 23.436 2.110 -40.416 1.00 85.06 638 ASP A CA 1
ATOM 5128 C C . ASP A 1 638 ? 24.435 3.034 -41.140 1.00 85.06 638 ASP A C 1
ATOM 5130 O O . ASP A 1 638 ? 24.122 3.601 -42.192 1.00 85.06 638 ASP A O 1
ATOM 5134 N N . GLN A 1 639 ? 25.651 3.209 -40.608 1.00 90.69 639 GLN A N 1
ATOM 5135 C CA . GLN A 1 639 ? 26.669 4.067 -41.215 1.00 90.69 639 GLN A CA 1
ATOM 5136 C C . GLN A 1 639 ? 27.360 3.353 -42.376 1.00 90.69 639 GLN A C 1
ATOM 5138 O O . GLN A 1 639 ? 27.906 2.268 -42.201 1.00 90.69 639 GLN A O 1
ATOM 5143 N N . ILE A 1 640 ? 27.433 3.999 -43.541 1.00 92.56 640 ILE A N 1
ATOM 5144 C CA . ILE A 1 640 ? 28.285 3.545 -44.648 1.00 92.56 640 ILE A CA 1
ATOM 5145 C C . ILE A 1 640 ? 29.736 3.905 -44.322 1.00 92.56 640 ILE A C 1
ATOM 5147 O O . ILE A 1 640 ? 30.054 5.073 -44.099 1.00 92.56 640 ILE A O 1
ATOM 5151 N N . VAL A 1 641 ? 30.613 2.903 -44.289 1.00 91.69 641 VAL A N 1
ATOM 5152 C CA . VAL A 1 641 ? 32.035 3.072 -43.946 1.00 91.69 641 VAL A CA 1
ATOM 5153 C C . VAL A 1 641 ? 32.957 2.940 -45.155 1.00 91.69 641 VAL A C 1
ATOM 5155 O O . VAL A 1 641 ? 34.065 3.467 -45.125 1.00 91.69 641 VAL A O 1
ATOM 5158 N N . LYS A 1 642 ? 32.503 2.267 -46.220 1.00 92.31 642 LYS A N 1
ATOM 5159 C CA . LYS A 1 642 ? 33.229 2.125 -47.488 1.00 92.31 642 LYS A CA 1
ATOM 5160 C C . LYS A 1 642 ? 32.261 1.788 -48.619 1.00 92.31 642 LYS A C 1
ATOM 5162 O O . LYS A 1 642 ? 31.299 1.058 -48.400 1.00 92.31 642 LYS A O 1
ATOM 5167 N N . GLU A 1 643 ? 32.537 2.266 -49.826 1.00 94.56 643 GLU A N 1
ATOM 5168 C CA . GLU A 1 643 ? 31.890 1.781 -51.048 1.00 94.56 643 GLU A CA 1
ATOM 5169 C C . GLU A 1 643 ? 32.928 1.052 -51.907 1.00 94.56 643 GLU A C 1
ATOM 5171 O O . GLU A 1 643 ? 34.052 1.528 -52.065 1.00 94.56 643 GLU A O 1
ATOM 5176 N N . LEU A 1 644 ? 32.557 -0.101 -52.457 1.00 93.75 644 LEU A N 1
ATOM 5177 C CA . LEU A 1 644 ? 33.368 -0.861 -53.402 1.00 93.75 644 LEU A CA 1
ATOM 5178 C C . LEU A 1 644 ? 32.572 -1.056 -54.687 1.00 93.75 644 LEU A C 1
ATOM 5180 O O . LEU A 1 644 ? 31.433 -1.508 -54.644 1.00 93.75 644 LEU A O 1
ATOM 5184 N N . GLU A 1 645 ? 33.162 -0.744 -55.836 1.00 93.12 645 GLU A N 1
ATOM 5185 C CA . GLU A 1 645 ? 32.582 -1.118 -57.125 1.00 93.12 645 GLU A CA 1
ATOM 5186 C C . GLU A 1 645 ? 33.146 -2.474 -57.545 1.00 93.12 645 GLU A C 1
ATOM 5188 O O . GLU A 1 645 ? 34.354 -2.630 -57.718 1.00 93.12 645 GLU A O 1
ATOM 5193 N N . VAL A 1 646 ? 32.269 -3.467 -57.669 1.00 94.56 646 VAL A N 1
ATOM 5194 C CA . VAL A 1 646 ? 32.651 -4.869 -57.840 1.00 94.56 646 VAL A CA 1
ATOM 5195 C C . VAL A 1 646 ? 31.934 -5.433 -59.060 1.00 94.56 646 VAL A C 1
ATOM 5197 O O . VAL A 1 646 ? 30.743 -5.194 -59.243 1.00 94.56 646 VAL A O 1
ATOM 5200 N N . SER A 1 647 ? 32.659 -6.167 -59.907 1.00 95.12 647 SER A N 1
ATOM 5201 C CA . SER A 1 647 ? 32.116 -6.782 -61.130 1.00 95.12 647 SER A CA 1
ATOM 5202 C C . SER A 1 647 ? 31.814 -8.268 -60.941 1.00 95.12 647 SER A C 1
ATOM 5204 O O . SER A 1 647 ? 32.387 -8.905 -60.060 1.00 95.12 647 SER A O 1
ATOM 5206 N N . THR A 1 648 ? 30.982 -8.850 -61.801 1.00 95.88 648 THR A N 1
ATOM 5207 C CA . THR A 1 648 ? 30.820 -10.307 -61.910 1.00 95.88 648 THR A CA 1
ATOM 5208 C C . THR A 1 648 ? 32.142 -11.007 -62.239 1.00 95.88 648 THR A C 1
ATOM 5210 O O . THR A 1 648 ? 33.009 -10.469 -62.945 1.00 95.88 648 THR A O 1
ATOM 5213 N N . ALA A 1 649 ? 32.320 -12.223 -61.721 1.00 95.56 649 ALA A N 1
ATOM 5214 C CA . ALA A 1 649 ? 33.495 -13.039 -62.007 1.00 95.56 649 ALA A CA 1
ATOM 5215 C C . ALA A 1 649 ? 33.533 -13.420 -63.490 1.00 95.56 649 ALA A C 1
ATOM 5217 O O . ALA A 1 649 ? 34.555 -13.223 -64.155 1.00 95.56 649 ALA A O 1
ATOM 5218 N N . GLN A 1 650 ? 32.400 -13.903 -64.003 1.00 93.50 650 GLN A N 1
ATOM 5219 C CA . GLN A 1 650 ? 32.251 -14.378 -65.373 1.00 93.50 650 GLN A CA 1
ATOM 5220 C C . GLN A 1 650 ? 31.759 -13.265 -66.304 1.00 93.50 650 GLN A C 1
ATOM 5222 O O . GLN A 1 650 ? 31.131 -12.290 -65.870 1.00 93.50 650 GLN A O 1
ATOM 5227 N N . ASN A 1 651 ? 32.060 -13.435 -67.591 1.00 93.88 651 ASN A N 1
ATOM 5228 C CA . ASN A 1 651 ? 31.504 -12.607 -68.652 1.00 93.88 651 ASN A CA 1
ATOM 5229 C C . ASN A 1 651 ? 30.064 -13.045 -68.949 1.00 93.88 651 ASN A C 1
ATOM 5231 O O . ASN A 1 651 ? 29.729 -14.227 -68.873 1.00 93.88 651 ASN A O 1
ATOM 5235 N N . ILE A 1 652 ? 29.228 -12.079 -69.302 1.00 93.62 652 ILE A N 1
ATOM 5236 C CA . ILE A 1 652 ? 27.810 -12.233 -69.604 1.00 93.62 652 ILE A CA 1
ATOM 5237 C C . ILE A 1 652 ? 27.624 -11.954 -71.086 1.00 93.62 652 ILE A C 1
ATOM 5239 O O . ILE A 1 652 ? 28.065 -10.928 -71.607 1.00 93.62 652 ILE A O 1
ATOM 5243 N N . THR A 1 653 ? 26.935 -12.865 -71.764 1.00 91.81 653 THR A N 1
ATOM 5244 C CA . THR A 1 653 ? 26.524 -12.654 -73.151 1.00 91.81 653 THR A CA 1
ATOM 5245 C C . THR A 1 653 ? 25.117 -12.081 -73.134 1.00 91.81 653 THR A C 1
ATOM 5247 O O . THR A 1 653 ? 24.135 -12.820 -73.113 1.00 91.81 653 THR A O 1
ATOM 5250 N N . PHE A 1 654 ? 25.018 -10.753 -73.095 1.00 92.06 654 PHE A N 1
ATOM 5251 C CA . PHE A 1 654 ? 23.727 -10.069 -73.058 1.00 92.06 654 PHE A CA 1
ATOM 5252 C C . PHE A 1 654 ? 22.913 -10.317 -74.331 1.00 92.06 654 PHE A C 1
ATOM 5254 O O . PHE A 1 654 ? 23.444 -10.395 -75.444 1.00 92.06 654 PHE A O 1
ATOM 5261 N N . ARG A 1 655 ? 21.591 -10.369 -74.173 1.00 93.50 655 ARG A N 1
ATOM 5262 C CA . ARG A 1 655 ? 20.647 -10.451 -75.285 1.00 93.50 655 ARG A CA 1
ATOM 5263 C C . ARG A 1 655 ? 20.783 -9.212 -76.176 1.00 93.50 655 ARG A C 1
ATOM 5265 O O . ARG A 1 655 ? 20.780 -8.082 -75.692 1.00 93.50 655 ARG A O 1
ATOM 5272 N N . SER A 1 656 ? 20.810 -9.412 -77.496 1.00 88.88 656 SER A N 1
ATOM 5273 C CA . SER A 1 656 ? 20.711 -8.305 -78.459 1.00 88.88 656 SER A CA 1
ATOM 5274 C C . SER A 1 656 ? 19.381 -7.561 -78.309 1.00 88.88 656 SER A C 1
ATOM 5276 O O . SER A 1 656 ? 18.322 -8.188 -78.238 1.00 88.88 656 SER A O 1
ATOM 5278 N N . ALA A 1 657 ? 19.409 -6.228 -78.368 1.00 86.38 657 ALA A N 1
ATOM 5279 C CA . ALA A 1 657 ? 18.207 -5.394 -78.300 1.00 86.38 657 ALA A CA 1
ATOM 5280 C C . ALA A 1 657 ? 17.160 -5.742 -79.375 1.00 86.38 657 ALA A C 1
ATOM 5282 O O . ALA A 1 657 ? 15.965 -5.598 -79.132 1.00 86.38 657 ALA A O 1
ATOM 5283 N N . SER A 1 658 ? 17.591 -6.257 -80.533 1.00 87.88 658 SER A N 1
ATOM 5284 C CA . SER A 1 658 ? 16.704 -6.673 -81.627 1.00 87.88 658 SER A CA 1
ATOM 5285 C C . SER A 1 658 ? 15.979 -8.004 -81.396 1.00 87.88 658 SER A C 1
ATOM 5287 O O . SER A 1 658 ? 15.022 -8.298 -82.108 1.00 87.88 658 SER A O 1
ATOM 5289 N N . LYS A 1 659 ? 16.420 -8.818 -80.429 1.00 90.19 659 LYS A N 1
ATOM 5290 C CA . LYS A 1 659 ? 15.871 -10.154 -80.162 1.00 90.19 659 LYS A CA 1
ATOM 5291 C C . LYS A 1 659 ? 14.834 -10.104 -79.041 1.00 90.19 659 LYS A C 1
ATOM 5293 O O . LYS A 1 659 ? 15.219 -9.709 -77.953 1.00 90.19 659 LYS A O 1
ATOM 5298 N N . PRO A 1 660 ? 13.576 -10.538 -79.201 1.00 92.00 660 PRO A N 1
ATOM 5299 C CA . PRO A 1 660 ? 12.593 -10.543 -78.112 1.00 92.00 660 PRO A CA 1
ATOM 5300 C C . PRO A 1 660 ? 13.070 -11.281 -76.845 1.00 92.00 660 PRO A C 1
ATOM 5302 O O . PRO A 1 660 ? 13.653 -12.361 -76.927 1.00 92.00 660 PRO A O 1
ATOM 5305 N N . LYS A 1 661 ? 12.775 -10.738 -75.652 1.00 90.19 661 LYS A N 1
ATOM 5306 C CA . LYS A 1 661 ? 13.180 -11.345 -74.366 1.00 90.19 661 LYS A CA 1
ATOM 5307 C C . LYS A 1 661 ? 12.674 -12.782 -74.206 1.00 90.19 661 LYS A C 1
ATOM 5309 O O . LYS A 1 661 ? 13.449 -13.656 -73.832 1.00 90.19 661 LYS A O 1
ATOM 5314 N N . GLN A 1 662 ? 11.407 -13.040 -74.540 1.00 90.69 662 GLN A N 1
ATOM 5315 C CA . GLN A 1 662 ? 10.824 -14.382 -74.434 1.00 90.69 662 GLN A CA 1
ATOM 5316 C C . GLN A 1 662 ? 11.525 -15.398 -75.343 1.00 90.69 662 GLN A C 1
ATOM 5318 O O . GLN A 1 662 ? 11.669 -16.553 -74.965 1.00 90.69 662 GLN A O 1
ATOM 5323 N N . GLU A 1 663 ? 12.005 -14.973 -76.512 1.00 91.12 663 GLU A N 1
ATOM 5324 C CA . GLU A 1 663 ? 12.749 -15.847 -77.420 1.00 91.12 663 GLU A CA 1
ATOM 5325 C C . GLU A 1 663 ? 14.092 -16.272 -76.807 1.00 91.12 663 GLU A C 1
ATOM 5327 O O . GLU A 1 663 ? 14.446 -17.445 -76.853 1.00 91.12 663 GLU A O 1
ATOM 5332 N N . ALA A 1 664 ? 14.811 -15.348 -76.162 1.00 88.81 664 ALA A N 1
ATOM 5333 C CA . ALA A 1 664 ? 16.052 -15.666 -75.450 1.00 88.81 664 ALA A CA 1
ATOM 5334 C C . ALA A 1 664 ? 15.817 -16.555 -74.212 1.00 88.81 664 ALA A C 1
ATOM 5336 O O . ALA A 1 664 ? 16.603 -17.464 -73.949 1.00 88.81 664 ALA A O 1
ATOM 5337 N N . VAL A 1 665 ? 14.725 -16.322 -73.473 1.00 90.81 665 VAL A N 1
ATOM 5338 C CA . VAL A 1 665 ? 14.298 -17.188 -72.358 1.00 90.81 665 VAL A CA 1
ATOM 5339 C C . VAL A 1 665 ? 14.000 -18.600 -72.857 1.00 90.81 665 VAL A C 1
ATOM 5341 O O . VAL A 1 665 ? 14.498 -19.568 -72.287 1.00 90.81 665 VAL A O 1
ATOM 5344 N N . ASP A 1 666 ? 13.252 -18.723 -73.953 1.00 91.69 666 ASP A N 1
ATOM 5345 C CA . ASP A 1 666 ? 12.927 -20.012 -74.553 1.00 91.69 666 ASP A CA 1
ATOM 5346 C C . ASP A 1 666 ? 14.190 -20.742 -75.039 1.00 91.69 666 ASP A C 1
ATOM 5348 O O . ASP A 1 666 ? 14.312 -21.948 -74.850 1.00 91.69 666 ASP A O 1
ATOM 5352 N N . GLU A 1 667 ? 15.154 -20.047 -75.643 1.00 90.25 667 GLU A N 1
ATOM 5353 C CA . GLU A 1 667 ? 16.423 -20.665 -76.045 1.00 90.25 667 GLU A CA 1
ATOM 5354 C C . GLU A 1 667 ? 17.252 -21.147 -74.857 1.00 90.25 667 GLU A C 1
ATOM 5356 O O . GLU A 1 667 ? 17.783 -22.257 -74.887 1.00 90.25 667 GLU A O 1
ATOM 5361 N N . ARG A 1 668 ? 17.349 -20.341 -73.796 1.00 90.56 668 ARG A N 1
ATOM 5362 C CA . ARG A 1 668 ? 18.017 -20.734 -72.551 1.00 90.56 668 ARG A CA 1
ATOM 5363 C C . ARG A 1 668 ? 17.378 -21.993 -71.970 1.00 90.56 668 ARG A C 1
ATOM 5365 O O . ARG A 1 668 ? 18.080 -22.947 -71.637 1.00 90.56 668 ARG A O 1
ATOM 5372 N N . ASP A 1 669 ? 16.055 -21.997 -71.855 1.00 92.12 669 ASP A N 1
ATOM 5373 C CA . ASP A 1 669 ? 15.300 -23.106 -71.278 1.00 92.12 669 ASP A CA 1
ATOM 5374 C C . ASP A 1 669 ? 15.405 -24.370 -72.154 1.00 92.12 669 ASP A C 1
ATOM 5376 O O . ASP A 1 669 ? 15.587 -25.472 -71.632 1.00 92.12 669 ASP A O 1
ATOM 5380 N N . LEU A 1 670 ? 15.397 -24.218 -73.484 1.00 92.19 670 LEU A N 1
ATOM 5381 C CA . LEU A 1 670 ? 15.664 -25.308 -74.425 1.00 92.19 670 LEU A CA 1
ATOM 5382 C C . LEU A 1 670 ? 17.081 -25.862 -74.259 1.00 92.19 670 LEU A C 1
ATOM 5384 O O . LEU A 1 670 ? 17.255 -27.076 -74.207 1.00 92.19 670 LEU A O 1
ATOM 5388 N N . ASN A 1 671 ? 18.092 -25.000 -74.136 1.00 89.88 671 ASN A N 1
ATOM 5389 C CA . ASN A 1 671 ? 19.478 -25.423 -73.941 1.00 89.88 671 ASN A CA 1
ATOM 5390 C C . ASN A 1 671 ? 19.662 -26.198 -72.629 1.00 89.88 671 ASN A C 1
ATOM 5392 O O . ASN A 1 671 ? 20.407 -27.176 -72.612 1.00 89.88 671 ASN A O 1
ATOM 5396 N N . LYS A 1 672 ? 18.944 -25.829 -71.558 1.00 90.12 672 LYS A N 1
ATOM 5397 C CA . LYS A 1 672 ? 18.901 -26.610 -70.306 1.00 90.12 672 LYS A CA 1
ATOM 5398 C C . LYS A 1 672 ? 18.293 -27.994 -70.511 1.00 90.12 672 LYS A C 1
ATOM 5400 O O . LYS A 1 672 ? 18.820 -28.984 -70.021 1.00 90.12 672 LYS A O 1
ATOM 5405 N N . ILE A 1 673 ? 17.197 -28.085 -71.258 1.00 91.88 673 ILE A N 1
ATOM 5406 C CA . ILE A 1 673 ? 16.576 -29.375 -71.583 1.00 91.88 673 ILE A CA 1
ATOM 5407 C C . ILE A 1 673 ? 17.512 -30.234 -72.438 1.00 91.88 673 ILE A C 1
ATOM 5409 O O . ILE A 1 673 ? 17.710 -31.411 -72.146 1.00 91.88 673 ILE A O 1
ATOM 5413 N N . LEU A 1 674 ? 18.140 -29.646 -73.457 1.00 92.25 674 LEU A N 1
ATOM 5414 C CA . LEU A 1 674 ? 19.087 -30.342 -74.323 1.00 92.25 674 LEU A CA 1
ATOM 5415 C C . LEU A 1 674 ? 20.352 -30.774 -73.577 1.00 92.25 674 LEU A C 1
ATOM 5417 O O . LEU A 1 674 ? 20.867 -31.848 -73.871 1.00 92.25 674 LEU A O 1
ATOM 5421 N N . SER A 1 675 ? 20.850 -29.996 -72.612 1.00 91.00 675 SER A N 1
ATOM 5422 C CA . SER A 1 675 ? 22.017 -30.393 -71.814 1.00 91.00 675 SER A CA 1
ATOM 5423 C C . SER A 1 675 ? 21.718 -31.592 -70.915 1.00 91.00 675 SER A C 1
ATOM 5425 O O . SER A 1 675 ? 22.579 -32.453 -70.750 1.00 91.00 675 SER A O 1
ATOM 5427 N N . ILE A 1 676 ? 20.488 -31.702 -70.406 1.00 91.75 676 ILE A N 1
ATOM 5428 C CA . ILE A 1 676 ? 20.031 -32.884 -69.671 1.00 91.75 676 ILE A CA 1
ATOM 5429 C C . ILE A 1 676 ? 19.893 -34.086 -70.615 1.00 91.75 676 ILE A C 1
ATOM 5431 O O . ILE A 1 676 ? 20.386 -35.161 -70.289 1.00 91.75 676 ILE A O 1
ATOM 5435 N N . ILE A 1 677 ? 19.263 -33.909 -71.784 1.00 88.88 677 ILE A N 1
ATOM 5436 C CA . ILE A 1 677 ? 19.062 -34.985 -72.777 1.00 88.88 677 ILE A CA 1
ATOM 5437 C C . ILE A 1 677 ? 20.396 -35.525 -73.302 1.00 88.88 677 ILE A C 1
ATOM 5439 O O . ILE A 1 677 ? 20.562 -36.734 -73.434 1.00 88.88 677 ILE A O 1
ATOM 5443 N N . ASN A 1 678 ? 21.339 -34.635 -73.609 1.00 90.44 678 ASN A N 1
ATOM 5444 C CA . ASN A 1 678 ? 22.658 -34.995 -74.131 1.00 90.44 678 ASN A CA 1
ATOM 5445 C C . ASN A 1 678 ? 23.644 -35.405 -73.021 1.00 90.44 678 ASN A C 1
ATOM 5447 O O . ASN A 1 678 ? 24.780 -35.776 -73.320 1.00 90.44 678 ASN A O 1
ATOM 5451 N N . GLY A 1 679 ? 23.240 -35.294 -71.753 1.00 88.06 679 GLY A N 1
ATOM 5452 C CA . GLY A 1 679 ? 24.027 -35.701 -70.598 1.00 88.06 679 GLY A CA 1
ATOM 5453 C C . GLY A 1 679 ? 23.951 -37.202 -70.314 1.00 88.06 679 GLY A C 1
ATOM 5454 O O . GLY A 1 679 ? 23.323 -37.978 -71.030 1.00 88.06 679 GLY A O 1
ATOM 5455 N N . GLY A 1 680 ? 24.612 -37.626 -69.234 1.00 85.25 680 GLY A N 1
ATOM 5456 C CA . GLY A 1 680 ? 24.532 -39.007 -68.756 1.00 85.25 680 GLY A CA 1
ATOM 5457 C C . GLY A 1 680 ? 23.235 -39.300 -67.981 1.00 85.25 680 GLY A C 1
ATOM 5458 O O . GLY A 1 680 ? 22.590 -38.369 -67.489 1.00 85.25 680 GLY A O 1
ATOM 5459 N N . PRO A 1 681 ? 22.884 -40.587 -67.776 1.00 83.00 681 PRO A N 1
ATOM 5460 C CA . PRO A 1 681 ? 21.714 -40.987 -66.988 1.00 83.00 681 PRO A CA 1
ATOM 5461 C C . PRO A 1 681 ? 21.691 -40.384 -65.578 1.00 83.00 681 PRO A C 1
ATOM 5463 O O . PRO A 1 681 ? 20.632 -40.009 -65.088 1.00 83.00 681 PRO A O 1
ATOM 5466 N N . GLU A 1 682 ? 22.854 -40.228 -64.943 1.00 85.31 682 GLU A N 1
ATOM 5467 C CA . GLU A 1 682 ? 22.986 -39.606 -63.618 1.00 85.31 682 GLU A CA 1
ATOM 5468 C C . GLU A 1 682 ? 22.500 -38.151 -63.601 1.00 85.31 682 GLU A C 1
ATOM 5470 O O . GLU A 1 682 ? 21.777 -37.756 -62.686 1.00 85.31 682 GLU A O 1
ATOM 5475 N N . LEU A 1 683 ? 22.836 -37.363 -64.634 1.00 88.38 683 LEU A N 1
ATOM 5476 C CA . LEU A 1 683 ? 22.384 -35.977 -64.747 1.00 88.38 683 LEU A CA 1
ATOM 5477 C C . LEU A 1 683 ? 20.865 -35.929 -64.901 1.00 88.38 683 LEU A C 1
ATOM 5479 O O . LEU A 1 683 ? 20.214 -35.192 -64.168 1.00 88.38 683 LEU A O 1
ATOM 5483 N N . PHE A 1 684 ? 20.293 -36.748 -65.785 1.00 88.56 684 PHE A N 1
ATOM 5484 C CA . PHE A 1 684 ? 18.841 -36.840 -65.940 1.00 88.56 684 PHE A CA 1
ATOM 5485 C C . PHE A 1 684 ? 18.147 -37.224 -64.627 1.00 88.56 684 PHE A C 1
ATOM 5487 O O . PHE A 1 684 ? 17.226 -36.529 -64.199 1.00 88.56 684 PHE A O 1
ATOM 5494 N N . LEU A 1 685 ? 18.631 -38.268 -63.947 1.00 87.06 685 LEU A N 1
ATOM 5495 C CA . LEU A 1 685 ? 18.073 -38.723 -62.674 1.00 87.06 685 LEU A CA 1
ATOM 5496 C C . LEU A 1 685 ? 18.182 -37.654 -61.573 1.00 87.06 685 LEU A C 1
ATOM 5498 O O . LEU A 1 685 ? 17.248 -37.508 -60.789 1.00 87.06 685 LEU A O 1
ATOM 5502 N N . SER A 1 686 ? 19.266 -36.867 -61.542 1.00 88.12 686 SER A N 1
ATOM 5503 C CA . SER A 1 686 ? 19.450 -35.773 -60.572 1.00 88.12 686 SER A CA 1
ATOM 5504 C C . SER A 1 686 ? 18.426 -34.640 -60.708 1.00 88.12 686 SER A C 1
ATOM 5506 O O . SER A 1 686 ? 18.199 -33.900 -59.754 1.00 88.12 686 SER A O 1
ATOM 5508 N N . GLN A 1 687 ? 17.807 -34.495 -61.885 1.00 90.69 687 GLN A N 1
ATOM 5509 C CA . GLN A 1 687 ? 16.825 -33.444 -62.165 1.00 90.69 687 GLN A CA 1
ATOM 5510 C C . GLN A 1 687 ? 15.379 -33.896 -61.917 1.00 90.69 687 GLN A C 1
ATOM 5512 O O . GLN A 1 687 ? 14.451 -33.098 -62.061 1.00 90.69 687 GLN A O 1
ATOM 5517 N N . LEU A 1 688 ? 15.164 -35.163 -61.547 1.00 89.06 688 LEU A N 1
ATOM 5518 C CA . LEU A 1 688 ? 13.836 -35.691 -61.260 1.00 89.06 688 LEU A CA 1
ATOM 5519 C C . LEU A 1 688 ? 13.345 -35.250 -59.886 1.00 89.06 688 LEU A C 1
ATOM 5521 O O . LEU A 1 688 ? 14.072 -35.277 -58.894 1.00 89.06 688 LEU A O 1
ATOM 5525 N N . LYS A 1 689 ? 12.056 -34.922 -59.815 1.00 89.69 689 LYS A N 1
ATOM 5526 C CA . LYS A 1 689 ? 11.346 -34.701 -58.551 1.00 89.69 689 LYS A CA 1
ATOM 5527 C C . LYS A 1 689 ? 10.269 -35.761 -58.407 1.00 89.69 689 LYS A C 1
ATOM 5529 O O . LYS A 1 689 ? 9.677 -36.160 -59.402 1.00 89.69 689 LYS A O 1
ATOM 5534 N N . PHE A 1 690 ? 9.990 -36.221 -57.194 1.00 90.12 690 PHE A N 1
ATOM 5535 C CA . PHE A 1 690 ? 8.819 -37.069 -56.970 1.00 90.12 690 PHE A CA 1
ATOM 5536 C C . PHE A 1 690 ? 7.535 -36.250 -57.145 1.00 90.12 690 PHE A C 1
ATOM 5538 O O . PHE A 1 690 ? 7.500 -35.068 -56.793 1.00 90.12 690 PHE A O 1
ATOM 5545 N N . LYS A 1 691 ? 6.481 -36.865 -57.688 1.00 91.75 691 LYS A N 1
ATOM 5546 C CA . LYS A 1 691 ? 5.143 -36.265 -57.701 1.00 91.75 691 LYS A CA 1
ATOM 5547 C C . LYS A 1 691 ? 4.620 -36.136 -56.275 1.00 91.75 691 LYS A C 1
ATOM 5549 O O . LYS A 1 691 ? 4.897 -36.969 -55.413 1.00 91.75 691 LYS A O 1
ATOM 5554 N N . GLU A 1 692 ? 3.841 -35.089 -56.033 1.00 86.19 692 GLU A N 1
ATOM 5555 C CA . GLU A 1 692 ? 3.162 -34.900 -54.755 1.00 86.19 692 GLU A CA 1
ATOM 5556 C C . GLU A 1 692 ? 2.238 -36.101 -54.477 1.00 86.19 692 GLU A C 1
ATOM 5558 O O . GLU A 1 692 ? 1.391 -36.443 -55.301 1.00 86.19 692 GLU A O 1
ATOM 5563 N N . GLY A 1 693 ? 2.449 -36.787 -53.348 1.00 82.69 693 GLY A N 1
ATOM 5564 C CA . GLY A 1 693 ? 1.711 -38.004 -52.984 1.00 82.69 693 GLY A CA 1
ATOM 5565 C C . GLY A 1 693 ? 2.279 -39.326 -53.524 1.00 82.69 693 GLY A C 1
ATOM 5566 O O . GLY A 1 693 ? 1.688 -40.375 -53.263 1.00 82.69 693 GLY A O 1
ATOM 5567 N N . ALA A 1 694 ? 3.417 -39.315 -54.228 1.00 85.69 694 ALA A N 1
ATOM 5568 C CA . ALA A 1 694 ? 4.111 -40.539 -54.630 1.00 85.69 694 ALA A CA 1
ATOM 5569 C C . ALA A 1 694 ? 4.536 -41.353 -53.392 1.00 85.69 694 ALA A C 1
ATOM 5571 O O . ALA A 1 694 ? 5.244 -40.861 -52.512 1.00 85.69 694 ALA A O 1
ATOM 5572 N N . THR A 1 695 ? 4.093 -42.610 -53.315 1.00 82.88 695 THR A N 1
ATOM 5573 C CA . THR A 1 695 ? 4.439 -43.545 -52.221 1.00 82.88 695 THR A CA 1
ATOM 5574 C C . THR A 1 695 ? 5.403 -44.638 -52.669 1.00 82.88 695 THR A C 1
ATOM 5576 O O . THR A 1 695 ? 5.851 -45.447 -51.857 1.00 82.88 695 THR A O 1
ATOM 5579 N N . LYS A 1 696 ? 5.733 -44.671 -53.963 1.00 84.44 696 LYS A N 1
ATOM 5580 C CA . LYS A 1 696 ? 6.611 -45.656 -54.584 1.00 84.44 696 LYS A CA 1
ATOM 5581 C C . LYS A 1 696 ? 7.724 -44.934 -55.338 1.00 84.44 696 LYS A C 1
ATOM 5583 O O . LYS A 1 696 ? 7.651 -43.747 -55.627 1.00 84.44 696 LYS A O 1
ATOM 5588 N N . ASN A 1 697 ? 8.780 -45.669 -55.656 1.00 83.31 697 ASN A N 1
ATOM 5589 C CA . ASN A 1 697 ? 9.840 -45.214 -56.554 1.00 83.31 697 ASN A CA 1
ATOM 5590 C C . ASN A 1 697 ? 9.996 -46.227 -57.701 1.00 83.31 697 ASN A C 1
ATOM 5592 O O . ASN A 1 697 ? 9.320 -47.258 -57.716 1.00 83.31 697 ASN A O 1
ATOM 5596 N N . HIS A 1 698 ? 10.902 -45.969 -58.646 1.00 80.12 698 HIS A N 1
ATOM 5597 C CA . HIS A 1 698 ? 11.100 -46.848 -59.806 1.00 80.12 698 HIS A CA 1
ATOM 5598 C C . HIS A 1 698 ? 11.463 -48.306 -59.455 1.00 80.12 698 HIS A C 1
ATOM 5600 O O . HIS A 1 698 ? 11.227 -49.185 -60.275 1.00 80.12 698 HIS A O 1
ATOM 5606 N N . SER A 1 699 ? 11.952 -48.601 -58.240 1.00 82.56 699 SER A N 1
ATOM 5607 C CA . SER A 1 699 ? 12.225 -49.982 -57.796 1.00 82.56 699 SER A CA 1
ATOM 5608 C C . SER A 1 699 ? 10.966 -50.820 -57.524 1.00 82.56 699 SER A C 1
ATOM 5610 O O . SER A 1 699 ? 11.048 -52.042 -57.444 1.00 82.56 699 SER A O 1
ATOM 5612 N N . TYR A 1 700 ? 9.791 -50.188 -57.417 1.00 87.50 700 TYR A N 1
ATOM 5613 C CA . TYR A 1 700 ? 8.500 -50.874 -57.253 1.00 87.50 700 TYR A CA 1
ATOM 5614 C C . TYR A 1 700 ? 7.888 -51.333 -58.582 1.00 87.50 700 TYR A C 1
ATOM 5616 O O . TYR A 1 700 ? 6.818 -51.945 -58.591 1.00 87.50 700 TYR A O 1
ATOM 5624 N N . TYR A 1 701 ? 8.546 -51.025 -59.697 1.00 88.38 701 TYR A N 1
ATOM 5625 C CA . TYR A 1 701 ? 8.098 -51.342 -61.041 1.00 88.38 701 TYR A CA 1
ATOM 5626 C C . TYR A 1 701 ? 9.071 -52.337 -61.680 1.00 88.38 701 TYR A C 1
ATOM 5628 O O . TYR A 1 701 ? 10.277 -52.294 -61.442 1.00 88.38 701 TYR A O 1
ATOM 5636 N N . LEU A 1 702 ? 8.550 -53.247 -62.507 1.00 89.50 702 LEU A N 1
ATOM 5637 C CA . LEU A 1 702 ? 9.401 -54.068 -63.370 1.00 89.50 702 LEU A CA 1
ATOM 5638 C C . LEU A 1 702 ? 10.104 -53.168 -64.394 1.00 89.50 702 LEU A C 1
ATOM 5640 O O . LEU A 1 702 ? 9.547 -52.151 -64.802 1.00 89.50 702 LEU A O 1
ATOM 5644 N N . ALA A 1 703 ? 11.289 -53.562 -64.861 1.00 85.69 703 ALA A N 1
ATOM 5645 C CA . ALA A 1 703 ? 12.054 -52.777 -65.833 1.00 85.69 703 ALA A CA 1
ATOM 5646 C C . ALA A 1 703 ? 11.252 -52.455 -67.114 1.00 85.69 703 ALA A C 1
ATOM 5648 O O . ALA A 1 703 ? 11.313 -51.342 -67.627 1.00 85.69 703 ALA A O 1
ATOM 5649 N N . GLY A 1 704 ? 10.422 -53.388 -67.592 1.00 84.75 704 GLY A N 1
ATOM 5650 C CA . GLY A 1 704 ? 9.507 -53.171 -68.719 1.00 84.75 704 GLY A CA 1
ATOM 5651 C C . GLY A 1 704 ? 8.407 -52.130 -68.460 1.00 84.75 704 GLY A C 1
ATOM 5652 O O . GLY A 1 704 ? 7.847 -51.596 -69.412 1.00 84.75 704 GLY A O 1
ATOM 5653 N N . ASN A 1 705 ? 8.148 -51.784 -67.196 1.00 89.38 705 ASN A N 1
ATOM 5654 C CA . ASN A 1 705 ? 7.191 -50.760 -66.771 1.00 89.38 705 ASN A CA 1
ATOM 5655 C C . ASN A 1 705 ? 7.887 -49.435 -66.405 1.00 89.38 705 ASN A C 1
ATOM 5657 O O . ASN A 1 705 ? 7.290 -48.593 -65.737 1.00 89.38 705 ASN A O 1
ATOM 5661 N N . ALA A 1 706 ? 9.137 -49.210 -66.828 1.00 86.88 706 ALA A N 1
ATOM 5662 C CA . ALA A 1 706 ? 9.876 -48.001 -66.459 1.00 86.88 706 ALA A CA 1
ATOM 5663 C C . ALA A 1 706 ? 9.134 -46.703 -66.836 1.00 86.88 706 ALA A C 1
ATOM 5665 O O . ALA A 1 706 ? 9.088 -45.773 -66.038 1.00 86.88 706 ALA A O 1
ATOM 5666 N N . ILE A 1 707 ? 8.481 -46.644 -68.004 1.00 88.56 707 ILE A N 1
ATOM 5667 C CA . ILE A 1 707 ? 7.686 -45.469 -68.414 1.00 88.56 707 ILE A CA 1
ATOM 5668 C C . ILE A 1 707 ? 6.519 -45.222 -67.452 1.00 88.56 707 ILE A C 1
ATOM 5670 O O . ILE A 1 707 ? 6.244 -44.078 -67.102 1.00 88.56 707 ILE A O 1
ATOM 5674 N N . GLU A 1 708 ? 5.845 -46.283 -67.006 1.00 88.25 708 GLU A N 1
ATOM 5675 C CA . GLU A 1 708 ? 4.767 -46.188 -66.021 1.00 88.25 708 GLU A CA 1
ATOM 5676 C C . GLU A 1 708 ? 5.303 -45.664 -64.684 1.00 88.25 708 GLU A C 1
ATOM 5678 O O . GLU A 1 708 ? 4.707 -44.764 -64.098 1.00 88.25 708 GLU A O 1
ATOM 5683 N N . ALA A 1 709 ? 6.473 -46.142 -64.253 1.00 88.44 709 ALA A N 1
ATOM 5684 C CA . ALA A 1 709 ? 7.134 -45.657 -63.048 1.00 88.44 709 ALA A CA 1
ATOM 5685 C C . ALA A 1 709 ? 7.431 -44.152 -63.120 1.00 88.44 709 ALA A C 1
ATOM 5687 O O . ALA A 1 709 ? 7.111 -43.409 -62.192 1.00 88.44 709 ALA A O 1
ATOM 5688 N N . PHE A 1 710 ? 8.002 -43.686 -64.236 1.00 90.06 710 PHE A N 1
ATOM 5689 C CA . PHE A 1 710 ? 8.278 -42.265 -64.447 1.00 90.06 710 PHE A CA 1
ATOM 5690 C C . PHE A 1 710 ? 6.997 -41.431 -64.521 1.00 90.06 710 PHE A C 1
ATOM 5692 O O . PHE A 1 710 ? 6.913 -40.395 -63.869 1.00 90.06 710 PHE A O 1
ATOM 5699 N N . ASN A 1 711 ? 5.972 -41.905 -65.230 1.00 88.31 711 ASN A N 1
ATOM 5700 C CA . ASN A 1 711 ? 4.702 -41.195 -65.354 1.00 88.31 711 ASN A CA 1
ATOM 5701 C C . ASN A 1 711 ? 3.899 -41.154 -64.050 1.00 88.31 711 ASN A C 1
ATOM 5703 O O . ASN A 1 711 ? 3.184 -40.180 -63.824 1.00 88.31 711 ASN A O 1
ATOM 5707 N N . ASN A 1 712 ? 3.984 -42.173 -63.198 1.00 89.25 712 ASN A N 1
ATOM 5708 C CA . ASN A 1 712 ? 3.197 -42.237 -61.968 1.00 89.25 712 ASN A CA 1
ATOM 5709 C C . ASN A 1 712 ? 3.898 -41.553 -60.795 1.00 89.25 712 ASN A C 1
ATOM 5711 O O . ASN A 1 712 ? 3.238 -40.863 -60.023 1.00 89.25 712 ASN A O 1
ATOM 5715 N N . GLU A 1 713 ? 5.218 -41.711 -60.671 1.00 91.81 713 GLU A N 1
ATOM 5716 C CA . GLU A 1 713 ? 5.935 -41.330 -59.448 1.00 91.81 713 GLU A CA 1
ATOM 5717 C C . GLU A 1 713 ? 6.800 -40.074 -59.601 1.00 91.81 713 GLU A C 1
ATOM 5719 O O . GLU A 1 713 ? 7.139 -39.457 -58.592 1.00 91.81 713 GLU A O 1
ATOM 5724 N N . TYR A 1 714 ? 7.154 -39.659 -60.825 1.00 91.81 714 TYR A N 1
ATOM 5725 C CA . TYR A 1 714 ? 8.120 -38.579 -61.053 1.00 91.81 714 TYR A CA 1
ATOM 5726 C C . TYR A 1 714 ? 7.558 -37.417 -61.883 1.00 91.81 714 TYR A C 1
ATOM 5728 O O . TYR A 1 714 ? 6.795 -37.586 -62.831 1.00 91.81 714 TYR A O 1
ATOM 5736 N N . VAL A 1 715 ? 7.955 -36.201 -61.525 1.00 92.00 715 VAL A N 1
ATOM 5737 C CA . VAL A 1 715 ? 7.859 -35.006 -62.362 1.00 92.00 715 VAL A CA 1
ATOM 5738 C C . VAL A 1 715 ? 9.126 -34.955 -63.207 1.00 92.00 715 VAL A C 1
ATOM 5740 O O . VAL A 1 715 ? 10.235 -34.892 -62.665 1.00 92.00 715 VAL A O 1
ATOM 5743 N N . LEU A 1 716 ? 8.958 -35.012 -64.528 1.00 91.88 716 LEU A N 1
ATOM 5744 C CA . LEU A 1 716 ? 10.074 -34.948 -65.465 1.00 91.88 716 LEU A CA 1
ATOM 5745 C C . LEU A 1 716 ? 10.653 -33.523 -65.523 1.00 91.88 716 LEU A C 1
ATOM 5747 O O . LEU A 1 716 ? 9.937 -32.556 -65.240 1.00 91.88 716 LEU A O 1
ATOM 5751 N N . PRO A 1 717 ? 11.946 -33.360 -65.865 1.00 92.25 717 PRO A N 1
ATOM 5752 C CA . PRO A 1 717 ? 12.570 -32.045 -65.901 1.00 92.25 717 PRO A CA 1
ATOM 5753 C C . PRO A 1 717 ? 11.862 -31.130 -66.903 1.00 92.25 717 PRO A C 1
ATOM 5755 O O . PRO A 1 717 ? 11.697 -31.477 -68.077 1.00 92.25 717 PRO A O 1
ATOM 5758 N N . ARG A 1 718 ? 11.465 -29.946 -66.431 1.00 91.31 718 ARG A N 1
ATOM 5759 C CA . ARG A 1 718 ? 10.755 -28.934 -67.212 1.00 91.31 718 ARG A CA 1
ATOM 5760 C C . ARG A 1 718 ? 11.360 -27.557 -66.975 1.00 91.31 718 ARG A C 1
ATOM 5762 O O . ARG A 1 718 ? 11.484 -27.124 -65.831 1.00 91.31 718 ARG A O 1
ATOM 5769 N N . PHE A 1 719 ? 11.665 -26.857 -68.063 1.00 90.19 719 PHE A N 1
ATOM 5770 C CA . PHE A 1 719 ? 12.129 -25.471 -68.071 1.00 90.19 719 PHE A CA 1
ATOM 5771 C C . PHE A 1 719 ? 11.289 -24.683 -69.081 1.00 90.19 719 PHE A C 1
ATOM 5773 O O . PHE A 1 719 ? 11.218 -25.033 -70.261 1.00 90.19 719 PHE A O 1
ATOM 5780 N N . GLY A 1 720 ? 10.586 -23.655 -68.603 1.00 88.19 720 GLY A N 1
ATOM 5781 C CA . GLY A 1 720 ? 9.657 -22.875 -69.419 1.00 88.19 720 GLY A CA 1
ATOM 5782 C C . GLY A 1 720 ? 8.603 -23.750 -70.110 1.00 88.19 720 GLY A C 1
ATOM 5783 O O . GLY A 1 720 ? 7.845 -24.490 -69.467 1.00 88.19 720 GLY A O 1
ATOM 5784 N N . LYS A 1 721 ? 8.554 -23.657 -71.444 1.00 90.50 721 LYS A N 1
ATOM 5785 C CA . LYS A 1 721 ? 7.650 -24.441 -72.303 1.00 90.50 721 LYS A CA 1
ATOM 5786 C C . LYS A 1 721 ? 8.202 -25.812 -72.718 1.00 90.50 721 LYS A C 1
ATOM 5788 O O . LYS A 1 721 ? 7.509 -26.537 -73.426 1.00 90.50 721 LYS A O 1
ATOM 5793 N N . TYR A 1 722 ? 9.424 -26.154 -72.315 1.00 93.19 722 TYR A N 1
ATOM 5794 C CA . TYR A 1 722 ? 10.101 -27.385 -72.713 1.00 93.19 722 TYR A CA 1
ATOM 5795 C C . TYR A 1 722 ? 10.129 -28.381 -71.556 1.00 93.19 722 TYR A C 1
ATOM 5797 O O . TYR A 1 722 ? 10.493 -28.045 -70.431 1.00 93.19 722 TYR A O 1
ATOM 5805 N N . GLU A 1 723 ? 9.757 -29.619 -71.845 1.00 91.19 723 GLU A N 1
ATOM 5806 C CA . GLU A 1 723 ? 9.688 -30.713 -70.882 1.00 91.19 723 GLU A CA 1
ATOM 5807 C C . GLU A 1 723 ? 10.292 -31.963 -71.516 1.00 91.19 723 GLU A C 1
ATOM 5809 O O . GLU A 1 723 ? 10.066 -32.247 -72.697 1.00 91.19 723 GLU A O 1
ATOM 5814 N N . ILE A 1 724 ? 11.089 -32.695 -70.741 1.00 90.56 724 ILE A N 1
ATOM 5815 C CA . ILE A 1 724 ? 11.616 -33.985 -71.181 1.00 90.56 724 ILE A CA 1
ATOM 5816 C C . ILE A 1 724 ? 10.501 -35.015 -71.069 1.00 90.56 724 ILE A C 1
ATOM 5818 O O . ILE A 1 724 ? 9.851 -35.114 -70.036 1.00 90.56 724 ILE A O 1
ATOM 5822 N N . TYR A 1 725 ? 10.324 -35.827 -72.107 1.00 88.00 725 TYR A N 1
ATOM 5823 C CA . TYR A 1 725 ? 9.471 -37.008 -72.062 1.00 88.00 725 TYR A CA 1
ATOM 5824 C C . TYR A 1 725 ? 10.271 -38.246 -72.453 1.00 88.00 725 TYR A C 1
ATOM 5826 O O . TYR A 1 725 ? 11.189 -38.194 -73.275 1.00 88.00 725 TYR A O 1
ATOM 5834 N N . ILE A 1 726 ? 9.901 -39.384 -71.875 1.00 86.56 726 ILE A N 1
ATOM 5835 C CA . ILE A 1 726 ? 10.511 -40.668 -72.206 1.00 86.56 726 ILE A CA 1
ATOM 5836 C C . ILE A 1 726 ? 9.778 -41.224 -73.423 1.00 86.56 726 ILE A C 1
ATOM 5838 O O . ILE A 1 726 ? 8.609 -41.597 -73.341 1.00 86.56 726 ILE A O 1
ATOM 5842 N N . ARG A 1 727 ? 10.458 -41.242 -74.575 1.00 84.81 727 ARG A N 1
ATOM 5843 C CA . ARG A 1 727 ? 9.868 -41.644 -75.862 1.00 84.81 727 ARG A CA 1
ATOM 5844 C C . ARG A 1 727 ? 9.428 -43.110 -75.889 1.00 84.81 727 ARG A C 1
ATOM 5846 O O . ARG A 1 727 ? 8.447 -43.441 -76.548 1.00 84.81 727 ARG A O 1
ATOM 5853 N N . GLY A 1 728 ? 10.185 -43.986 -75.241 1.00 84.88 728 GLY A N 1
ATOM 5854 C CA . GLY A 1 728 ? 10.012 -45.430 -75.320 1.00 84.88 728 GLY A CA 1
ATOM 5855 C C . GLY A 1 728 ? 11.110 -46.154 -74.550 1.00 84.88 728 GLY A C 1
ATOM 5856 O O . GLY A 1 728 ? 12.102 -45.538 -74.175 1.00 84.88 728 GLY A O 1
ATOM 5857 N N . ILE A 1 729 ? 10.922 -47.454 -74.340 1.00 85.44 729 ILE A N 1
ATOM 5858 C CA . ILE A 1 729 ? 11.963 -48.362 -73.849 1.00 85.44 729 ILE A CA 1
ATOM 5859 C C . ILE A 1 729 ? 12.461 -49.139 -75.067 1.00 85.44 729 ILE A C 1
ATOM 5861 O O . ILE A 1 729 ? 11.667 -49.818 -75.723 1.00 85.44 729 ILE A O 1
ATOM 5865 N N . HIS A 1 730 ? 13.747 -49.028 -75.391 1.00 84.06 730 HIS A N 1
ATOM 5866 C CA . HIS A 1 730 ? 14.359 -49.754 -76.502 1.00 84.06 730 HIS A CA 1
ATOM 5867 C C . HIS A 1 730 ? 14.604 -51.215 -76.143 1.00 84.06 730 HIS A C 1
ATOM 5869 O O . HIS A 1 730 ? 14.364 -52.105 -76.963 1.00 84.06 730 HIS A O 1
ATOM 5875 N N . HIS A 1 731 ? 15.051 -51.477 -74.917 1.00 84.94 731 HIS A N 1
ATOM 5876 C CA . HIS A 1 731 ? 15.235 -52.832 -74.421 1.00 84.94 731 HIS A CA 1
ATOM 5877 C C . HIS A 1 731 ? 15.123 -52.877 -72.899 1.00 84.94 731 HIS A C 1
ATOM 5879 O O . HIS A 1 731 ? 15.484 -51.935 -72.198 1.00 84.94 731 HIS A O 1
ATOM 5885 N N . HIS A 1 732 ? 14.617 -53.995 -72.388 1.00 86.31 732 HIS A N 1
ATOM 5886 C CA . HIS A 1 732 ? 14.500 -54.231 -70.959 1.00 86.31 732 HIS A CA 1
ATOM 5887 C C . HIS A 1 732 ? 14.756 -55.696 -70.625 1.00 86.31 732 HIS A C 1
ATOM 5889 O O . HIS A 1 732 ? 14.424 -56.596 -71.398 1.00 86.31 732 HIS A O 1
ATOM 5895 N N . SER A 1 733 ? 15.267 -55.925 -69.420 1.00 89.00 733 SER A N 1
ATOM 5896 C CA . SER A 1 733 ? 15.279 -57.234 -68.780 1.00 89.00 733 SER A CA 1
ATOM 5897 C C . SER A 1 733 ? 14.592 -57.113 -67.429 1.00 89.00 733 SER A C 1
ATOM 5899 O O . SER A 1 733 ? 15.143 -56.553 -66.485 1.00 89.00 733 SER A O 1
ATOM 5901 N N . ASN A 1 734 ? 13.385 -57.670 -67.309 1.00 87.44 734 ASN A N 1
ATOM 5902 C CA . ASN A 1 734 ? 12.702 -57.752 -66.012 1.00 87.44 734 ASN A CA 1
ATOM 5903 C C . ASN A 1 734 ? 13.468 -58.634 -65.021 1.00 87.44 734 ASN A C 1
ATOM 5905 O O . ASN A 1 734 ? 13.333 -58.459 -63.816 1.00 87.44 734 ASN A O 1
ATOM 5909 N N . LYS A 1 735 ? 14.260 -59.581 -65.536 1.00 83.88 735 LYS A N 1
ATOM 5910 C CA . LYS A 1 735 ? 15.078 -60.482 -64.729 1.00 83.88 735 LYS A CA 1
ATOM 5911 C C . LYS A 1 735 ? 16.289 -59.763 -64.136 1.00 83.88 735 LYS A C 1
ATOM 5913 O O . LYS A 1 735 ? 16.599 -59.980 -62.972 1.00 83.88 735 LYS A O 1
ATOM 5918 N N . ASP A 1 736 ? 16.942 -58.921 -64.934 1.00 82.19 736 ASP A N 1
ATOM 5919 C CA . ASP A 1 736 ? 18.182 -58.240 -64.543 1.00 82.19 736 ASP A CA 1
ATOM 5920 C C . ASP A 1 736 ? 17.938 -56.802 -64.048 1.00 82.19 736 ASP A C 1
ATOM 5922 O O . ASP A 1 736 ? 18.868 -56.135 -63.606 1.00 82.19 736 ASP A O 1
ATOM 5926 N N . GLY A 1 737 ? 16.692 -56.316 -64.105 1.00 80.38 737 GLY A N 1
ATOM 5927 C CA . GLY A 1 737 ? 16.265 -55.060 -63.487 1.00 80.38 737 GLY A CA 1
ATOM 5928 C C . GLY A 1 737 ? 16.693 -53.783 -64.215 1.00 80.38 737 GLY A C 1
ATOM 5929 O O . GLY A 1 737 ? 16.723 -52.730 -63.585 1.00 80.38 737 GLY A O 1
ATOM 5930 N N . TYR A 1 738 ? 17.009 -53.840 -65.513 1.00 80.56 738 TYR A N 1
ATOM 5931 C CA . TYR A 1 738 ? 17.419 -52.662 -66.289 1.00 80.56 738 TYR A CA 1
ATOM 5932 C C . TYR A 1 738 ? 16.548 -52.431 -67.529 1.00 80.56 738 TYR A C 1
ATOM 5934 O O . TYR A 1 738 ? 16.062 -53.377 -68.158 1.00 80.56 738 TYR A O 1
ATOM 5942 N N . ALA A 1 739 ? 16.379 -51.156 -67.878 1.00 79.81 739 ALA A N 1
ATOM 5943 C CA . ALA A 1 739 ? 15.715 -50.676 -69.084 1.00 79.81 739 ALA A CA 1
ATOM 5944 C C . ALA A 1 739 ? 16.495 -49.481 -69.651 1.00 79.81 739 ALA A C 1
ATOM 5946 O O . ALA A 1 739 ? 16.986 -48.660 -68.873 1.00 79.81 739 ALA A O 1
ATOM 5947 N N . TRP A 1 740 ? 16.618 -49.403 -70.977 1.00 74.25 740 TRP A N 1
ATOM 5948 C CA . TRP A 1 740 ? 17.232 -48.279 -71.696 1.00 74.25 740 TRP A CA 1
ATOM 5949 C C . TRP A 1 740 ? 16.416 -47.873 -72.916 1.00 74.25 740 TRP A C 1
ATOM 5951 O O . TRP A 1 740 ? 15.697 -48.741 -73.474 1.00 74.25 740 TRP A O 1
#

Foldseek 3Di:
DDPLLVVLLVLVVVQDDDDDDDDDDDDDDDDDDDDDPPPPDPLLVVLLVLPVVDPPQQVQVSVQCNVCVPVDDDDSVQLSVLVSLLVVLLVLSSPDDADDALAHNDDFPDDSVVLVVLNVVSVCQSNPNHHDSVVSHPVSSVSSNVSSVSVVVRRVVRVVLRVLLVVLLVVCVVVVHDSVLQVLVCRHAVNVCSVVVVVVSVLSVLLSLLLVLLVQLCVLCVVDPLCPVLVVQSVVLSVCSNVDNDSVVSSVSSVVSVVVSVVSCVVVVAARPVLVVCLVVVLVLLVPQLLDDPVRSVVLNVQSVPDRGVSSVVVSVVVSVVSQVVLVVLLVVVLPPCLCCLAQPVCNVVLNVVSVVPRGPVSNVVLVVLVVLLSVLLVLLVVLLVVLVVCLVVVVFDLVLNLVNLVLVLLVCQQDDPSYGDDDDSSCSPVNSVSSVVSSVSSVVSVVCRVVDPDDPDHNLNVVVVVCVVLPPKAQDDLCVVVVCLVVLQQPQQFQVCVVSGIDFSDDSFKGKGFPGWDQDPVFSQKIKTWIKIAGPSHRVRIDTDIDIYRSHDPVDGVVVLLVPFDDAALVSFFDADLLVQQLAAQVVQQVDFPVRVCVRTPTPDQATSSQWGKDWDGGWHDDQQW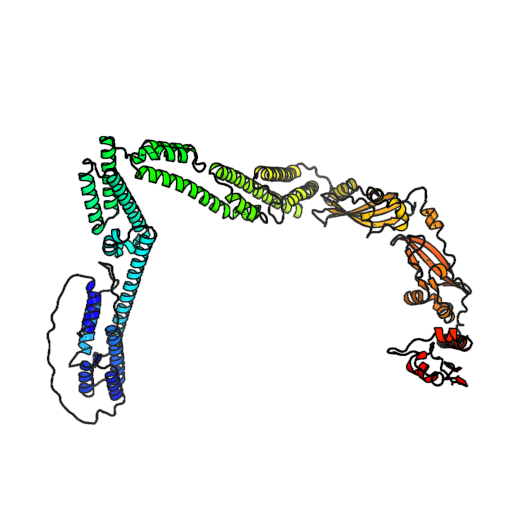IWTWIFTHRVNDGPDIDIHIHPDGHNHDDPPDDSVVSQVVSQVVVVVCQVVDDPVSQVVQKDFDDPAPDAQVVDQQQCNLVRCVHTIDGHGRDPDGDHDPHWPDHDSPVRHTD

Sequence (740 aa):
MSKKLKRSLFAISALSTLGLITSCSCSKPEEKVVEDKKKTSKEYQEIEKFFDHNEPIFNNIKETVLSEYFDNEFDSKVFNQSLMEFLNNYKKIYELETKKISIKNIETPFNKEEISNKLKEYDKIVNSNNLDFNSINASLVSGIQKTYNELLKANEFLKNIESSFIDFVQNINNLGISSVLFKEYISNNFSNINNQKEKTTQDIIAIDNKLKSIAGILAEFNNSEVFVTEISKFNDLKEELKTTSDLQSLLNKLSALTTAISDKIEANNLVSTSVKAQKSALKNSINSNDNLSEEEKQTLLNKLNEAKTNYQLNEIEKELRNASNNIKNKVMALKDDSKYNPIFGENLNNFKSYLFTLSSKTELDQYKSELDVLEEKYNALNEKYSQLKAKVNSNQVKAQTQFEFYKTKIEYDKLFKNGALETIDLSNLTQKTNELNALLTKLSELESNDQNIQANNDTLQSLFDAEATKNLTYNLKNNLQHFELDNYLYSASINKSNSKMYLNDGDTDLIDYEVKDIKLKDSDKNILNLTIEATLKTNPQIKKTLTKEINGFKAENNLNTVIDSLTIANLDEIFEVNYDELNVLTTDEVNQLNTDQINAILNSKLNGIGKFFGYKIKDSLKVEGEKVKATIQITFGDQIVKELEVSTAQNITFRSASKPKQEAVDERDLNKILSIINGGPELFLSQLKFKEGATKNHSYYLAGNAIEAFNNEYVLPRFGKYEIYIRGIHHHSNKDGYAW

Radius of gyration: 58.36 Å; chains: 1; bounding box: 147×97×148 Å

Secondary structure (DSSP, 8-state):
--HHHHHHHHHHHTTS-----PPPP-PPPPP----SSSTT-HHHHHHHHHHHHTTTTTHHHHHHHHHHTTSS-S-HHHHHHHHHHHHHHHHHHHT-PPPP-S-S-PPPSS-HHHHHHHHHHHHHHHT-SS--GGGSSHHHHHHHHHHHHHHHHHHHHHHHHHHHHHHHHHHHHHTT--HHHHHHHHHHHHHHHTTSHHHHHHHHHHHHHHHHHHHHHHHHTTT-GGGHHHHHHHHHHHHHHHH-S-HHHHHHHHHHHHHHHHHHHHHTT---HHHHHHHHHHHHHHHT-TTS-HHHHHHHHHHHHH--SHHHHHHHHHHHHHHHHHHHHHHHHHHT-GGGHHHHGGGHHHHHHHHTT--SHHHHHHHHHHHHHHHHHHHHHHHHHHHHHHHHHTT-S-HHHHHHHHHHHHHHHHHEETTEESS--TT-HHHHHHHHHHHHHHHHHHHHHHTTS------HHHHHHHHHHHT---BS-SHHHHTTGGGTTTTT---TTTHHHHSB----SSEEEEEEEEEE-SS-TTEEEEEEEEEETT-TT-EEEEEEEEE-S-TTS-HHHHHHH---S-GGGTEEE-HHHHTTS-HHHHHT--HHHHHHHEEES-S-BTTTBEEEEEEEEEEETTEEEEEEEEEETTEEEEEEEEE-SS---PPPTTS-HHHHHHHHHHHHHHHHHTS-HHHHHHT-EEPTT----GGGS-GGGHHHHHHHHEEPPEETTEE------S-EETTTTEE-

Organism: NCBI:txid53558